Protein 4J2G (pdb70)

Sequence (385 aa):
SLDKQLWELIDNFFLKAALLICHSKKLERELKPWTTFDGSESLPPLVIETYLDLARLSPSQQVTLKDQDGNPWNVCKGTKKSEILERWLIQDVSELYRQLVLLFRYLETLVGLLPASELQARLIRPPVKLGTRILDGSKPIVSKGRIGLSKSLIATYSNVINETNLPAHLEQRKITPIRTKFGSLRISVSYRKDCDFHVNTTSLDKQLWELIDNFFLKAALLICHSKKLERELKPWTTFPLVIETYLDLARLSPSQQVTLKDQDGNPWNVCKGTKKSEILERWLIQDDNVSELYRQLVLLFRYLETLVGLLPASELQARLIRPPVKLGTRILDGSGRIGLSKSLIATYSNVPAHLEQRKITPIRTKFGSLRISVSYRKDCDFHVN

B-factor: mean 67.41, std 20.98, range [31.36, 169.92]

Solvent-accessible surface area: 21403 Å² total

Foldseek 3Di:
DVVVVVLVLVLVLLVVLVVLLQVLQVVCVLSCLSVVDDPPDFSFKKKKDKKKAQQQFAQAKWKWFADPVRDIFTDDGRPQAGIAKKMKIKHFPVVVNVVSVVVRVVSNVVSCPAQVVVVSCVVPVVNIGMGMGMDRPVDDDDDPGHHYPQDQRDVPFDADDDDVPDGRQKDKDKDDWCDDPVGTTIMMMIIGRTDRMDMD/DDVQVVLVLVLLLVLVLLLVCLLQVLFVSVVLSVVSVPRFKKKDKKKFQPQAAQAKWKWFADPVRDTFTDDGHVQAGIAKKIKTKDPPGPVVVNVVSVVVSVVSNVVSCPAPVVVVSCVPVPVNIGMGMDMDHPPRHHYPCDQRPCCVVVPVVQKDKDKDDWDQDPVGTTIMMMITGRTDRMDID

InterPro domains:
  IPR018731 Autophagy-related protein 13, N-terminal [PF10033] (13-256)
  IPR036570 HORMA domain superfamily [G3DSA:3.30.900.10] (4-260)
  IPR040182 Autophagy-related protein 13 [PTHR13430] (11-679)

Secondary structure (DSSP, 8-state):
-HHHHHHHHHHHHHHHHHHHHHHT--HHHHHHHHHS--TTS----EEEEEEEE-TT--TTPEEEEE-TTS-EEEEEETTS-SB--EEEEE---HHHHHHHHHHHHHHHHHHHHSHHHHHHHHHT----EEEEEEEETTS----TTS--TT----TT------TT---TTEEEEEPPPEEETTEEE-EEEEEES--EEEE-/--HHHHHHHHHHHHHHHHHHHHHHHT--HHHHHTTTTT--EEEEEEEE-TT--TT-EEEEE-TTS-EEEEEEGGG-SB--EEEEE----HHHHHHHHHHHHHHHHHHHHHSHHHHHHHHHH----EEEEEEEE------TT---SGGGGT--TTEEEEE---EEETTEEE-EEEEEES---EEE-

CATH classification: 3.30.900.10

Structure (mmCIF, N/CA/C/O backbone):
data_4J2G
#
_entry.id   4J2G
#
_cell.length_a   118.650
_cell.length_b   65.670
_cell.length_c   85.760
_cell.angle_alpha   90.00
_cell.angle_beta   101.46
_cell.angle_gamma   90.00
#
_symmetry.space_group_name_H-M   'C 1 2 1'
#
loop_
_entity.id
_entity.type
_entity.pdbx_description
1 polymer KLTH0A00704p
2 non-polymer 'SULFATE ION'
3 water water
#
loop_
_atom_site.group_PDB
_atom_site.id
_atom_site.type_symbol
_atom_site.label_atom_id
_atom_site.label_alt_id
_atom_site.label_comp_id
_atom_site.label_asym_id
_atom_site.label_entity_id
_atom_site.label_seq_id
_atom_site.pdbx_PDB_ins_code
_atom_site.Cartn_x
_atom_site.Cartn_y
_atom_site.Cartn_z
_atom_site.occupancy
_atom_site.B_iso_or_equiv
_atom_site.auth_seq_id
_atom_site.auth_comp_id
_atom_site.auth_asym_id
_atom_site.auth_atom_id
_atom_site.pdbx_PDB_model_num
ATOM 1 N N . SER A 1 17 ? 70.851 49.273 63.850 1.00 79.45 4 SER A N 1
ATOM 2 C CA . SER A 1 17 ? 69.940 49.989 64.803 1.00 87.70 4 SER A CA 1
ATOM 3 C C . SER A 1 17 ? 68.455 49.836 64.405 1.00 95.78 4 SER A C 1
ATOM 4 O O . SER A 1 17 ? 67.736 48.973 64.951 1.00 89.86 4 SER A O 1
ATOM 7 N N . LEU A 1 18 ? 68.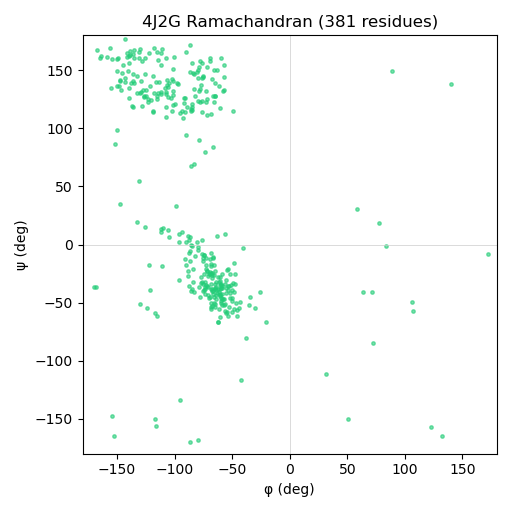014 50.708 63.481 1.00 69.72 5 LEU A N 1
ATOM 8 C CA . LEU A 1 18 ? 66.755 50.601 62.772 1.00 75.07 5 LEU A CA 1
ATOM 9 C C . LEU A 1 18 ? 66.557 49.135 62.349 1.00 83.18 5 LEU A C 1
ATOM 10 O O . LEU A 1 18 ? 65.528 48.528 62.632 1.00 91.54 5 LEU A O 1
ATOM 15 N N . ASP A 1 19 ? 67.585 48.571 61.732 1.00 76.46 6 ASP A N 1
ATOM 16 C CA . ASP A 1 19 ? 67.545 47.209 61.205 1.00 94.37 6 ASP A CA 1
ATOM 17 C C . ASP A 1 19 ? 67.148 46.169 62.241 1.00 92.85 6 ASP A C 1
ATOM 18 O O . ASP A 1 19 ? 66.661 45.088 61.891 1.00 97.77 6 ASP A O 1
ATOM 23 N N . LYS A 1 20 ? 67.333 46.505 63.512 1.00 88.59 7 LYS A N 1
ATOM 24 C CA . LYS A 1 20 ? 66.916 45.616 64.576 1.00 81.06 7 LYS A CA 1
ATOM 25 C C . LYS A 1 20 ? 65.460 45.862 64.987 1.00 81.13 7 LYS A C 1
ATOM 26 O O . LYS A 1 20 ? 64.786 44.950 65.470 1.00 71.57 7 LYS A O 1
ATOM 32 N N . GLN A 1 21 ? 64.963 47.083 64.807 1.00 76.22 8 GLN A N 1
ATOM 33 C CA . GLN A 1 21 ? 63.563 47.308 65.151 1.00 88.63 8 GLN A CA 1
ATOM 34 C C . GLN A 1 21 ? 62.692 46.568 64.125 1.00 84.79 8 GLN A C 1
ATOM 35 O O . GLN A 1 21 ? 61.773 45.848 64.485 1.00 76.86 8 GLN A O 1
ATOM 41 N N . LEU A 1 22 ? 63.056 46.748 62.857 1.00 78.06 9 LEU A N 1
ATOM 42 C CA . LEU A 1 22 ? 62.423 46.161 61.703 1.00 73.69 9 LEU A CA 1
ATOM 43 C C . LEU A 1 22 ? 62.333 44.642 61.803 1.00 76.53 9 LEU A C 1
ATOM 44 O O . LEU A 1 22 ? 61.227 44.077 61.776 1.00 66.81 9 LEU A O 1
ATOM 49 N N . TRP A 1 23 ? 63.474 43.977 61.959 1.00 64.61 10 TRP A N 1
ATOM 50 C CA . TRP A 1 23 ? 63.429 42.556 62.264 1.00 72.48 10 TRP A CA 1
ATOM 51 C C . TRP A 1 23 ? 62.567 42.163 63.447 1.00 69.81 10 TRP A C 1
ATOM 52 O O . TRP A 1 23 ? 61.911 41.144 63.367 1.00 62.70 10 TRP A O 1
ATOM 63 N N . GLU A 1 24 ? 62.504 42.975 64.499 1.00 67.26 11 GLU A N 1
ATOM 64 C CA . GLU A 1 24 ? 61.655 42.592 65.630 1.00 71.14 11 GLU A CA 1
ATOM 65 C C . GLU A 1 24 ? 60.154 42.756 65.356 1.00 67.29 11 GLU A C 1
ATOM 66 O O . GLU A 1 24 ? 59.321 42.023 65.909 1.00 60.59 11 GLU A O 1
ATOM 72 N N . LEU A 1 25 ? 59.815 43.748 64.543 1.00 54.05 12 LEU A N 1
ATOM 73 C CA . LEU A 1 25 ? 58.463 43.917 64.081 1.00 62.89 12 LEU A CA 1
ATOM 74 C C . LEU A 1 25 ? 58.111 42.631 63.268 1.00 62.61 12 LEU A C 1
ATOM 75 O O . LEU A 1 25 ? 57.177 41.918 63.599 1.00 65.71 12 LEU A O 1
ATOM 80 N N . ILE A 1 26 ? 58.926 42.317 62.267 1.00 62.22 13 ILE A N 1
ATOM 81 C CA . ILE A 1 26 ? 58.726 41.161 61.439 1.00 59.38 13 ILE A CA 1
ATOM 82 C C . ILE A 1 26 ? 58.507 39.861 62.213 1.00 63.35 13 ILE A C 1
ATOM 83 O O . ILE A 1 26 ? 57.452 39.216 62.069 1.00 63.81 13 ILE A O 1
ATOM 88 N N . ASP A 1 27 ? 59.467 39.503 63.048 1.00 57.35 14 ASP A N 1
ATOM 89 C CA . ASP A 1 27 ? 59.416 38.261 63.826 1.00 55.95 14 ASP A CA 1
ATOM 90 C C . ASP A 1 27 ? 58.177 38.209 64.759 1.00 59.23 14 ASP A C 1
ATOM 91 O O . ASP A 1 27 ? 57.582 37.132 64.976 1.00 51.61 14 ASP A O 1
ATOM 96 N N . ASN A 1 28 ? 57.775 39.369 65.267 1.00 47.84 15 ASN A N 1
ATOM 97 C CA . ASN A 1 28 ? 56.663 39.465 66.191 1.00 57.25 15 ASN A CA 1
ATOM 98 C C . ASN A 1 28 ? 55.351 39.247 65.433 1.00 61.43 15 ASN A C 1
ATOM 99 O O . ASN A 1 28 ? 54.396 38.658 65.954 1.00 61.90 15 ASN A O 1
ATOM 104 N N . PHE A 1 29 ? 55.320 39.716 64.197 1.00 50.16 16 PHE A N 1
ATOM 105 C CA . PHE A 1 29 ? 54.170 39.517 63.389 1.00 52.53 16 PHE A CA 1
ATOM 106 C C . PHE A 1 29 ? 53.973 37.999 63.105 1.00 64.68 16 PHE A C 1
ATOM 107 O O . PHE A 1 29 ? 52.870 37.441 63.295 1.00 56.70 16 PHE A O 1
ATOM 115 N N . PHE A 1 30 ? 55.038 37.350 62.639 1.00 59.02 17 PHE A N 1
ATOM 116 C CA . PHE A 1 30 ? 55.016 35.904 62.394 1.00 61.07 17 PHE A CA 1
ATOM 117 C C . PHE A 1 30 ? 54.395 35.196 63.580 1.00 57.50 17 PHE A C 1
ATOM 118 O O . PHE A 1 30 ? 53.485 34.398 63.401 1.00 49.77 17 PHE A O 1
ATOM 126 N N . LEU A 1 31 ? 54.889 35.521 64.773 1.00 51.74 18 LEU A N 1
ATOM 127 C CA . LEU A 1 31 ? 54.348 34.995 66.031 1.00 53.51 18 LEU A CA 1
ATOM 128 C C . LEU A 1 31 ? 52.876 35.321 66.241 1.00 54.19 18 LEU A C 1
ATOM 129 O O . LEU A 1 31 ? 52.109 34.397 66.468 1.00 50.65 18 LEU A O 1
ATOM 134 N N . LYS A 1 32 ? 52.474 36.608 66.129 1.00 51.22 19 LYS A N 1
ATOM 135 C CA . LYS A 1 32 ? 51.062 36.984 66.255 1.00 53.56 19 LYS A CA 1
ATOM 136 C C . LYS A 1 32 ? 50.183 36.262 65.199 1.00 52.70 19 LYS A C 1
ATOM 137 O O . LYS A 1 32 ? 49.112 35.735 65.534 1.00 49.02 19 LYS A O 1
ATOM 143 N N . ALA A 1 33 ? 50.644 36.281 63.934 1.00 50.83 20 ALA A N 1
ATOM 144 C CA . ALA A 1 33 ? 49.942 35.672 62.822 1.00 47.75 20 ALA A CA 1
ATOM 145 C C . ALA A 1 33 ? 49.665 34.176 63.052 1.00 51.62 20 ALA A C 1
ATOM 146 O O . ALA A 1 33 ? 48.487 33.706 62.993 1.00 52.43 20 ALA A O 1
ATOM 148 N N . ALA A 1 34 ? 50.717 33.460 63.408 1.00 44.53 21 ALA A N 1
ATOM 149 C CA . ALA A 1 34 ? 50.567 32.074 63.792 1.00 46.81 21 ALA A CA 1
ATOM 150 C C . ALA A 1 34 ? 49.617 31.904 64.992 1.00 48.11 21 ALA A C 1
ATOM 151 O O . ALA A 1 34 ? 48.820 30.940 65.045 1.00 51.44 21 ALA A O 1
ATOM 153 N N . LEU A 1 35 ? 49.652 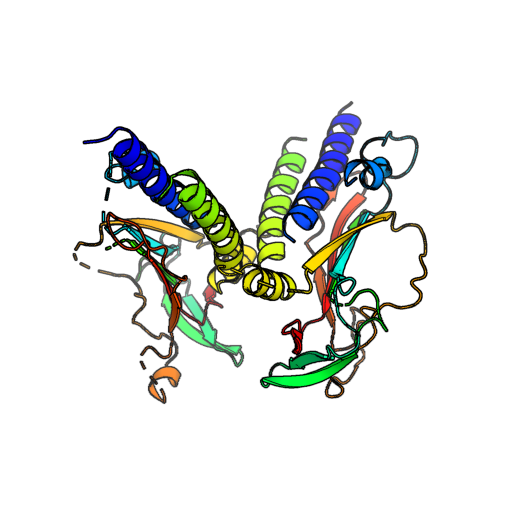32.827 65.954 1.00 44.88 22 LEU A N 1
ATOM 154 C CA . LEU A 1 35 ? 48.810 32.634 67.122 1.00 46.64 22 LEU A CA 1
ATOM 155 C C . LEU A 1 35 ? 47.346 32.776 66.728 1.00 50.98 22 LEU A C 1
ATOM 156 O O . LEU A 1 35 ? 46.551 31.880 66.999 1.00 47.57 22 LEU A O 1
ATOM 161 N N . LEU A 1 36 ? 47.009 33.864 66.023 1.00 42.26 23 LEU A N 1
ATOM 162 C CA . LEU A 1 36 ? 45.685 34.068 65.478 1.00 42.02 23 LEU A CA 1
ATOM 163 C C . LEU A 1 36 ? 45.121 32.807 64.764 1.00 54.03 23 LEU A C 1
ATOM 164 O O . LEU A 1 36 ? 44.037 32.296 65.093 1.00 58.87 23 LEU A O 1
ATOM 169 N N . ILE A 1 37 ? 45.870 32.314 63.779 1.00 47.35 24 ILE A N 1
ATOM 170 C CA . ILE A 1 37 ? 45.449 31.217 62.949 1.00 43.91 24 ILE A CA 1
ATOM 171 C C . ILE A 1 37 ? 45.183 29.962 63.801 1.00 47.57 24 ILE A C 1
ATOM 172 O O . ILE A 1 37 ? 44.103 29.402 63.718 1.00 44.55 24 ILE A O 1
ATOM 177 N N . CYS A 1 38 ? 46.122 29.571 64.661 1.00 43.80 25 CYS A N 1
ATOM 178 C CA . CYS A 1 38 ? 45.908 28.453 65.612 1.00 56.86 25 CYS A CA 1
ATOM 179 C C . CYS A 1 38 ? 44.770 28.627 66.652 1.00 57.29 25 CYS A C 1
ATOM 180 O O . CYS A 1 38 ? 44.028 27.690 66.912 1.00 53.49 25 CYS A O 1
ATOM 183 N N . HIS A 1 39 ? 44.607 29.816 67.231 1.00 53.53 26 HIS A N 1
ATOM 184 C CA . HIS A 1 39 ? 43.592 29.983 68.274 1.00 60.29 26 HIS A CA 1
ATOM 185 C C . HIS A 1 39 ? 42.158 29.988 67.692 1.00 64.76 26 HIS A C 1
ATOM 186 O O . HIS A 1 39 ? 41.185 29.794 68.406 1.00 62.12 26 HIS A O 1
ATOM 193 N N . SER A 1 40 ? 42.038 30.208 66.390 1.00 57.00 27 SER A N 1
ATOM 194 C CA . SER A 1 40 ? 40.749 30.213 65.733 1.00 58.06 27 SER A CA 1
ATOM 195 C C . SER A 1 40 ? 40.122 28.827 65.541 1.00 57.94 27 SER A C 1
ATOM 196 O O . SER A 1 40 ? 38.990 28.746 65.117 1.00 68.45 27 SER A O 1
ATOM 199 N N . LYS A 1 41 ? 40.832 27.750 65.803 1.00 56.83 28 LYS A N 1
ATOM 200 C CA . LYS A 1 41 ? 40.261 26.393 65.492 1.00 63.50 28 LYS A CA 1
ATOM 201 C C . LYS A 1 41 ? 40.231 25.494 66.685 1.00 54.74 28 LYS A C 1
ATOM 202 O O . LYS A 1 41 ? 40.856 25.797 67.676 1.00 74.20 28 LYS A O 1
ATOM 208 N N . LYS A 1 69 ? 53.925 23.425 74.209 1.00 87.10 56 LYS A N 1
ATOM 209 C CA . LYS A 1 69 ? 53.001 22.875 73.204 1.00 87.66 56 LYS A CA 1
ATOM 210 C C . LYS A 1 69 ? 53.043 23.728 71.911 1.00 86.32 56 LYS A C 1
ATOM 211 O O . LYS A 1 69 ? 53.806 23.422 70.979 1.00 72.16 56 LYS A O 1
ATOM 217 N N . LEU A 1 70 ? 52.275 24.821 71.856 1.00 77.09 57 LEU A N 1
ATOM 218 C CA . LEU A 1 70 ? 52.485 25.778 70.781 1.00 75.50 57 LEU A CA 1
ATOM 219 C C . LEU A 1 70 ? 53.871 26.408 70.930 1.00 75.91 57 LEU A C 1
ATOM 220 O O . LEU A 1 70 ? 54.461 26.903 69.934 1.00 68.70 57 LEU A O 1
ATOM 225 N N . GLU A 1 71 ? 54.397 26.371 72.158 1.00 71.73 58 GLU A N 1
ATOM 226 C CA . GLU A 1 71 ? 55.679 27.034 72.455 1.00 69.69 58 GLU A CA 1
ATOM 227 C C . GLU A 1 71 ? 56.827 26.205 71.895 1.00 68.28 58 GLU A C 1
ATOM 228 O O . GLU A 1 71 ? 57.829 26.758 71.426 1.00 61.51 58 GLU A O 1
ATOM 234 N N . ARG A 1 72 ? 56.666 24.880 71.906 1.00 67.68 59 ARG A N 1
ATOM 235 C CA . ARG A 1 72 ? 57.689 23.999 71.378 1.00 63.01 59 ARG A CA 1
ATOM 236 C C . ARG A 1 72 ? 57.788 24.268 69.884 1.00 57.99 59 ARG A C 1
ATOM 237 O O . ARG A 1 72 ? 58.836 24.634 69.388 1.00 65.83 59 ARG A O 1
ATOM 245 N N . GLU A 1 73 ? 56.654 24.191 69.203 1.00 59.35 60 GLU A N 1
ATOM 246 C CA . GLU A 1 73 ? 56.527 24.441 67.770 1.00 56.89 60 GLU A CA 1
ATOM 247 C C . GLU A 1 73 ? 56.894 25.893 67.338 1.00 49.24 60 GLU A C 1
ATOM 248 O O . GLU A 1 73 ? 57.334 26.096 66.203 1.00 47.99 60 GLU A O 1
ATOM 254 N N . LEU A 1 74 ? 56.734 26.885 68.206 1.00 45.91 61 LEU A N 1
ATOM 255 C CA . LEU A 1 74 ? 57.125 28.257 67.799 1.00 46.97 61 LEU A CA 1
ATOM 256 C C . LEU A 1 74 ? 58.614 28.546 68.016 1.00 48.90 61 LEU A C 1
ATOM 257 O O . LEU A 1 74 ? 59.108 29.596 67.625 1.00 50.70 61 LEU A O 1
ATOM 262 N N . LYS A 1 75 ? 59.357 27.575 68.554 1.00 49.96 62 LYS A N 1
ATOM 263 C CA . LYS A 1 75 ? 60.804 27.798 68.843 1.00 57.72 62 LYS A CA 1
ATOM 264 C C . LYS A 1 75 ? 61.636 28.392 67.651 1.00 62.17 62 LYS A C 1
ATOM 265 O O . LYS A 1 75 ? 62.391 29.378 67.835 1.00 58.62 62 LYS A O 1
ATOM 271 N N . PRO A 1 76 ? 61.464 27.850 66.421 1.00 52.44 63 PRO A N 1
ATOM 272 C CA . PRO A 1 76 ? 62.206 28.473 65.366 1.00 54.53 63 PRO A CA 1
ATOM 273 C C . PRO A 1 76 ? 62.010 29.981 65.228 1.00 59.26 63 PRO A C 1
ATOM 274 O O . PRO A 1 76 ? 62.890 30.604 64.647 1.00 62.80 63 PRO A O 1
ATOM 278 N N . TRP A 1 77 ? 60.922 30.571 65.746 1.00 48.24 64 TRP A N 1
ATOM 279 C CA . TRP A 1 77 ? 60.673 32.042 65.541 1.00 45.88 64 TRP A CA 1
ATOM 280 C C . TRP A 1 77 ? 60.824 32.822 66.819 1.00 43.14 64 TRP A C 1
ATOM 281 O O . TRP A 1 77 ? 60.945 34.063 66.801 1.00 48.31 64 TRP A O 1
ATOM 292 N N . THR A 1 78 ? 60.763 32.120 67.944 1.00 45.83 65 THR A N 1
ATOM 293 C CA . THR A 1 78 ? 60.951 32.714 69.268 1.00 50.21 65 THR A CA 1
ATOM 294 C C . THR A 1 78 ? 62.440 32.815 69.630 1.00 60.11 65 THR A C 1
ATOM 295 O O . THR A 1 78 ? 62.864 33.769 70.331 1.00 61.37 65 THR A O 1
ATOM 299 N N . THR A 1 79 ? 63.213 31.860 69.130 1.00 59.09 66 THR A N 1
ATOM 300 C CA . THR A 1 79 ? 64.679 31.875 69.287 1.00 60.29 66 THR A CA 1
ATOM 301 C C . THR A 1 79 ? 65.442 32.412 68.058 1.00 70.59 66 THR A C 1
ATOM 302 O O . THR A 1 79 ? 66.548 31.998 67.789 1.00 88.95 66 THR A O 1
ATOM 306 N N . PHE A 1 80 ? 64.864 33.357 67.333 1.00 78.57 67 PHE A N 1
ATOM 307 C CA . PHE A 1 80 ? 65.479 33.911 66.133 1.00 67.46 67 PHE A CA 1
ATOM 308 C C . PHE A 1 80 ? 66.351 35.128 66.406 1.00 71.55 67 PHE A C 1
ATOM 309 O O . PHE A 1 80 ? 65.846 36.098 67.007 1.00 66.30 67 PHE A O 1
ATOM 317 N N . ASP A 1 81 ? 67.616 35.053 65.941 1.00 74.25 68 ASP A N 1
ATOM 318 C CA . ASP A 1 81 ? 68.598 36.164 65.716 1.00 87.22 68 ASP A CA 1
ATOM 319 C C . ASP A 1 81 ? 68.874 36.252 64.241 1.00 93.82 68 ASP A C 1
ATOM 320 O O . ASP A 1 81 ? 68.644 35.278 63.506 1.00 96.94 68 ASP A O 1
ATOM 325 N N . GLY A 1 82 ? 69.491 37.364 63.841 1.00 82.59 69 GLY A N 1
ATOM 326 C CA . GLY A 1 82 ? 70.025 37.525 62.481 1.00 69.03 69 GLY A CA 1
ATOM 327 C C . GLY A 1 82 ? 70.869 36.404 61.919 1.00 74.65 69 GLY A C 1
ATOM 328 O O . GLY A 1 82 ? 71.053 36.339 60.697 1.00 86.97 69 GLY A O 1
ATOM 329 N N . SER A 1 83 ? 71.360 35.498 62.773 1.00 74.94 70 SER A N 1
ATOM 330 C CA . SER A 1 83 ? 72.459 34.598 62.346 1.00 86.71 70 SER A CA 1
ATOM 331 C C . SER A 1 83 ? 72.026 33.494 61.396 1.00 89.68 70 SER A C 1
ATOM 332 O O . SER A 1 83 ? 72.858 32.739 60.859 1.00 90.60 70 SER A O 1
ATOM 335 N N . GLU A 1 84 ? 70.712 33.381 61.226 1.00 88.89 71 GLU A N 1
ATOM 336 C CA . GLU A 1 84 ? 70.110 32.469 60.266 1.00 80.64 71 GLU A CA 1
ATOM 337 C C . GLU A 1 84 ? 68.884 33.174 59.731 1.00 81.72 71 GLU A C 1
ATOM 338 O O . GLU A 1 84 ? 68.343 34.067 60.391 1.00 88.45 71 GLU A O 1
ATOM 344 N N . SER A 1 85 ? 68.483 32.800 58.515 1.00 75.85 72 SER A N 1
ATOM 345 C CA . SER A 1 85 ? 67.219 33.199 57.921 1.00 71.63 72 SER A CA 1
ATOM 346 C C . SER A 1 85 ? 66.030 32.790 58.792 1.00 55.20 72 SER A C 1
ATOM 347 O O . SER A 1 85 ? 66.056 31.718 59.426 1.00 54.71 72 SER A O 1
ATOM 350 N N . LEU A 1 86 ? 65.018 33.656 58.788 1.00 55.00 73 LEU A N 1
ATOM 351 C CA . LEU A 1 86 ? 63.741 33.480 59.496 1.00 61.44 73 LEU A CA 1
ATOM 352 C C . LEU A 1 86 ? 63.027 32.396 58.692 1.00 50.89 73 LEU A C 1
ATOM 353 O O . LEU A 1 86 ? 62.730 32.624 57.553 1.00 50.86 73 LEU A O 1
ATOM 358 N N . PRO A 1 87 ? 62.844 31.185 59.241 1.00 52.05 74 PRO A N 1
ATOM 359 C CA . PRO A 1 87 ? 62.371 30.077 58.380 1.00 55.10 74 PRO A CA 1
ATOM 360 C C . PRO A 1 87 ? 60.934 30.347 57.885 1.00 57.76 74 PRO A C 1
ATOM 361 O O . PRO A 1 87 ? 60.188 31.004 58.585 1.00 55.47 74 PRO A O 1
ATOM 365 N N . PRO A 1 88 ? 60.554 29.857 56.687 1.00 63.17 75 PRO A N 1
ATOM 366 C CA . PRO A 1 88 ? 59.130 29.933 56.302 1.00 54.76 75 PRO A CA 1
ATOM 367 C C . PRO A 1 88 ? 58.240 29.126 57.286 1.00 47.23 75 PRO A C 1
ATOM 368 O O . PRO A 1 88 ? 58.601 27.989 57.705 1.00 49.42 75 PRO A O 1
ATOM 372 N N . LEU A 1 89 ? 57.121 29.746 57.649 1.00 43.53 76 LEU A N 1
ATOM 373 C CA . LEU A 1 89 ? 56.162 29.268 58.650 1.00 45.05 76 LEU A CA 1
ATOM 374 C C . LEU A 1 89 ? 54.940 28.658 57.973 1.00 41.23 76 LEU A C 1
ATOM 375 O O . LEU A 1 89 ? 54.201 29.337 57.274 1.00 41.30 76 LEU A O 1
ATOM 380 N N . VAL A 1 90 ? 54.785 27.343 58.180 1.00 46.34 77 VAL A N 1
ATOM 381 C CA . VAL A 1 90 ? 53.729 26.538 57.628 1.00 39.44 77 VAL A CA 1
ATOM 382 C C . VAL A 1 90 ? 52.726 26.141 58.690 1.00 42.64 77 VAL A C 1
ATOM 383 O O . VAL A 1 90 ? 53.093 25.750 59.783 1.00 38.97 77 VAL A O 1
ATOM 387 N N . ILE A 1 91 ? 51.437 26.338 58.390 1.00 41.11 78 ILE A N 1
ATOM 388 C CA . ILE A 1 91 ? 50.365 25.922 59.311 1.00 40.14 78 ILE A CA 1
ATOM 389 C C . ILE A 1 91 ? 49.388 24.967 58.613 1.00 43.93 78 ILE A C 1
ATOM 390 O O . ILE A 1 91 ? 48.878 25.292 57.573 1.00 45.25 78 ILE A O 1
ATOM 395 N N . GLU A 1 92 ? 49.164 23.795 59.187 1.00 34.45 79 GLU A N 1
ATOM 396 C CA . GLU A 1 92 ? 48.183 22.862 58.611 1.00 46.18 79 GLU A CA 1
ATOM 397 C C . GLU A 1 92 ? 46.938 22.852 59.511 1.00 45.06 79 GLU A C 1
ATOM 398 O O . GLU A 1 92 ? 47.062 22.877 60.698 1.00 50.23 79 GLU A O 1
ATOM 404 N N . THR A 1 93 ? 45.742 22.876 58.926 1.00 47.52 80 THR A N 1
ATOM 405 C CA . THR A 1 93 ? 44.493 22.849 59.667 1.00 36.94 80 THR A CA 1
ATOM 406 C C . THR A 1 93 ? 43.866 21.568 59.186 1.00 36.35 80 THR A C 1
ATOM 407 O O . THR A 1 93 ? 43.801 21.317 57.985 1.00 41.60 80 THR A O 1
ATOM 411 N N . TYR A 1 94 ? 43.419 20.739 60.121 1.00 39.02 81 TYR A N 1
ATOM 412 C CA . TYR A 1 94 ? 42.853 19.440 59.702 1.00 44.44 81 TYR A CA 1
ATOM 413 C C . TYR A 1 94 ? 41.648 19.053 60.527 1.00 45.03 81 TYR A C 1
ATOM 414 O O . TYR A 1 94 ? 41.453 19.577 61.603 1.00 44.36 81 TYR A O 1
ATOM 423 N N . LEU A 1 95 ? 40.892 18.072 60.032 1.00 48.17 82 LEU A N 1
ATOM 424 C CA . LEU A 1 95 ? 39.841 17.474 60.794 1.00 44.26 82 LEU A CA 1
ATOM 425 C C . LEU A 1 95 ? 40.416 16.240 61.437 1.00 52.85 82 LEU A C 1
ATOM 426 O O . LEU A 1 95 ? 40.795 15.290 60.739 1.00 59.86 82 LEU A O 1
ATOM 431 N N . ASP A 1 96 ? 40.518 16.288 62.767 1.00 47.96 83 ASP A N 1
ATOM 432 C CA . ASP A 1 96 ? 41.095 15.197 63.583 1.00 54.40 83 ASP A CA 1
ATOM 433 C C . ASP A 1 96 ? 40.146 13.989 63.766 1.00 47.75 83 ASP A C 1
ATOM 434 O O . ASP A 1 96 ? 39.020 14.139 64.256 1.00 52.41 83 ASP A O 1
ATOM 439 N N . LEU A 1 97 ? 40.577 12.791 63.381 1.00 56.00 84 LEU A N 1
ATOM 440 C CA . LEU A 1 97 ? 39.653 11.641 63.357 1.00 60.14 84 LEU A CA 1
ATOM 441 C C . LEU A 1 97 ? 39.963 10.567 64.407 1.00 71.24 84 LEU A C 1
ATOM 442 O O . LEU A 1 97 ? 39.433 9.455 64.349 1.00 68.88 84 LEU A O 1
ATOM 447 N N . ALA A 1 98 ? 40.855 10.903 65.329 1.00 70.35 85 ALA A N 1
ATOM 448 C CA . ALA A 1 98 ? 41.333 10.009 66.383 1.00 69.76 85 ALA A CA 1
ATOM 449 C C . ALA A 1 98 ? 40.229 9.256 67.149 1.00 75.33 85 ALA A C 1
ATOM 450 O O . ALA A 1 98 ? 40.389 8.055 67.429 1.00 69.21 85 ALA A O 1
ATOM 452 N N . ARG A 1 99 ? 39.128 9.954 67.460 1.00 73.39 86 ARG A N 1
ATOM 453 C CA . ARG A 1 99 ? 38.084 9.489 68.396 1.00 65.25 86 ARG A CA 1
ATOM 454 C C . ARG A 1 99 ? 36.933 8.765 67.734 1.00 69.54 86 ARG A C 1
ATOM 455 O O . ARG A 1 99 ? 35.874 8.582 68.372 1.00 68.21 86 ARG A O 1
ATOM 463 N N . LEU A 1 100 ? 37.094 8.431 66.447 1.00 72.74 87 LEU A N 1
ATOM 464 C CA . LEU A 1 100 ? 36.073 7.680 65.700 1.00 78.19 87 LEU A CA 1
ATOM 465 C C . LEU A 1 100 ? 36.107 6.197 66.039 1.00 77.32 87 LEU A C 1
ATOM 466 O O . LEU A 1 100 ? 37.171 5.583 66.021 1.00 75.64 87 LEU A O 1
ATOM 471 N N . SER A 1 101 ? 34.938 5.619 66.283 1.00 78.12 88 SER A N 1
ATOM 472 C CA . SER A 1 101 ? 34.797 4.156 66.349 1.00 89.17 88 SER A CA 1
ATOM 473 C C . SER A 1 101 ? 34.801 3.534 64.939 1.00 95.38 88 SER A C 1
ATOM 474 O O . SER A 1 101 ? 34.482 4.226 63.962 1.00 92.11 88 SER A O 1
ATOM 477 N N . PRO A 1 102 ? 35.167 2.231 64.831 1.00 97.08 89 PRO A N 1
ATOM 478 C CA . PRO A 1 102 ? 35.251 1.439 63.590 1.00 86.37 89 PRO A CA 1
ATOM 479 C C . PRO A 1 102 ? 34.038 1.423 62.652 1.00 79.69 89 PRO A C 1
ATOM 480 O O . PRO A 1 102 ? 34.217 1.165 61.455 1.00 80.01 89 PRO A O 1
ATOM 484 N N . SER A 1 103 ? 32.831 1.652 63.175 1.00 73.09 90 SER A N 1
ATOM 485 C CA . SER A 1 103 ? 31.604 1.683 62.349 1.00 79.09 90 SER A CA 1
ATOM 486 C C . SER A 1 103 ? 31.208 3.088 61.799 1.00 81.80 90 SER A C 1
ATOM 487 O O . SER A 1 103 ? 30.319 3.223 60.930 1.00 66.73 90 SER A O 1
ATOM 490 N N . GLN A 1 104 ? 31.845 4.126 62.336 1.00 76.18 91 GLN A N 1
ATOM 491 C CA . GLN A 1 104 ? 31.574 5.517 61.919 1.00 73.87 91 GLN A CA 1
ATOM 492 C C . GLN A 1 104 ? 32.120 5.842 60.503 1.00 67.55 91 GLN A C 1
ATOM 493 O O . GLN A 1 104 ? 33.285 5.621 60.197 1.00 61.52 91 GLN A O 1
ATOM 499 N N . GLN A 1 105 ? 31.236 6.324 59.641 1.00 71.12 92 GLN A N 1
ATOM 500 C CA . GLN A 1 105 ? 31.561 6.713 58.282 1.00 63.78 92 GLN A CA 1
ATOM 501 C C . GLN A 1 105 ? 31.685 8.267 58.238 1.00 64.43 92 GLN A C 1
ATOM 502 O O . GLN A 1 105 ? 30.769 8.982 58.684 1.00 56.02 92 GLN A O 1
ATOM 508 N N . VAL A 1 106 ? 32.789 8.770 57.688 1.00 63.24 93 VAL A N 1
ATOM 509 C CA . VAL A 1 106 ? 32.863 10.187 57.288 1.00 59.15 93 VAL A CA 1
ATOM 510 C C . VAL A 1 106 ? 32.385 10.432 55.853 1.00 57.11 93 VAL A C 1
ATOM 511 O O . VAL A 1 106 ? 32.870 9.862 54.885 1.00 59.40 93 VAL A O 1
ATOM 515 N N . THR A 1 107 ? 31.355 11.221 55.736 1.00 43.24 94 THR A N 1
ATOM 516 C CA . THR A 1 107 ? 30.960 11.731 54.449 1.00 50.90 94 THR A CA 1
ATOM 517 C C . THR A 1 107 ? 31.206 13.307 54.341 1.00 42.38 94 THR A C 1
ATOM 518 O O . THR A 1 107 ? 31.445 13.980 55.360 1.00 48.63 94 THR A O 1
ATOM 522 N N . LEU A 1 108 ? 31.172 13.779 53.110 1.00 40.12 95 LEU A N 1
ATOM 523 C CA . LEU A 1 108 ? 31.333 15.160 52.705 1.00 42.65 95 LEU A CA 1
ATOM 524 C C . LEU A 1 108 ? 30.219 15.448 51.729 1.00 47.44 95 LEU A C 1
ATOM 525 O O . LEU A 1 108 ? 30.015 14.669 50.778 1.00 53.07 95 LEU A O 1
ATOM 530 N N . LYS A 1 109 ? 29.500 16.542 51.955 1.00 43.69 96 LYS A N 1
ATOM 531 C CA . LYS A 1 109 ? 28.508 16.991 51.020 1.00 47.74 96 LYS A CA 1
ATOM 532 C C . LYS A 1 109 ? 29.008 18.071 50.111 1.00 50.79 96 LYS A C 1
ATOM 533 O O . LYS A 1 109 ? 29.722 18.978 50.557 1.00 53.97 96 LYS A O 1
ATOM 539 N N . ASP A 1 110 ? 28.651 17.988 48.836 1.00 48.54 97 ASP A N 1
ATOM 540 C CA . ASP A 1 110 ? 29.162 18.906 47.883 1.00 44.91 97 ASP A CA 1
ATOM 541 C C . ASP A 1 110 ? 28.304 20.143 47.846 1.00 42.99 97 ASP A C 1
ATOM 542 O O . ASP A 1 110 ? 27.416 20.309 48.650 1.00 44.45 97 ASP A O 1
ATOM 547 N N . GLN A 1 111 ? 28.529 20.989 46.872 1.00 48.92 98 GLN A N 1
ATOM 548 C CA . GLN A 1 111 ? 27.819 22.295 46.878 1.00 58.22 98 GLN A CA 1
ATOM 549 C C . GLN A 1 111 ? 26.396 22.024 46.466 1.00 61.46 98 GLN A C 1
ATOM 550 O O . GLN A 1 111 ? 25.526 22.831 46.654 1.00 55.34 98 GLN A O 1
ATOM 556 N N . ASP A 1 112 ? 26.125 20.853 45.916 1.00 54.94 99 ASP A N 1
ATOM 557 C CA . ASP A 1 112 ? 24.726 20.588 45.575 1.00 58.48 99 ASP A CA 1
ATOM 558 C C . ASP A 1 112 ? 24.044 19.925 46.758 1.00 49.26 99 ASP A C 1
ATOM 559 O O . ASP A 1 112 ? 22.891 19.585 46.689 1.00 59.20 99 ASP A O 1
ATOM 564 N N . GLY A 1 113 ? 24.762 19.747 47.857 1.00 47.19 100 GLY A N 1
ATOM 565 C CA . GLY A 1 113 ? 24.163 19.040 49.000 1.00 48.96 100 GLY A CA 1
ATOM 566 C C . GLY A 1 113 ? 24.126 17.521 48.789 1.00 54.21 100 GLY A C 1
ATOM 567 O O . GLY A 1 113 ? 23.398 16.839 49.489 1.00 59.32 100 GLY A O 1
ATOM 568 N N . ASN A 1 114 ? 24.923 16.981 47.859 1.00 49.92 101 ASN A N 1
ATOM 569 C CA . ASN A 1 114 ? 25.038 15.497 47.726 1.00 52.19 101 ASN A CA 1
ATOM 570 C C . ASN A 1 114 ? 26.265 14.913 48.459 1.00 51.65 101 ASN A C 1
ATOM 571 O O . ASN A 1 114 ? 27.352 15.441 48.342 1.00 45.80 101 ASN A O 1
ATOM 576 N N . PRO A 1 115 ? 26.098 13.770 49.146 1.00 49.88 102 PRO A N 1
ATOM 577 C CA . PRO A 1 115 ? 27.092 13.049 49.942 1.00 48.67 102 PRO A CA 1
ATOM 578 C C . PRO A 1 115 ? 28.056 12.206 49.190 1.00 48.01 102 PRO A C 1
ATOM 579 O O . PRO A 1 115 ? 27.691 11.559 48.220 1.00 61.83 102 PRO A O 1
ATOM 583 N N . TRP A 1 116 ? 29.291 12.189 49.681 1.00 47.14 103 TRP A N 1
ATOM 584 C CA . TRP A 1 116 ? 30.389 11.449 49.105 1.00 45.70 103 TRP A CA 1
ATOM 585 C C . TRP A 1 116 ? 31.046 10.796 50.263 1.00 56.02 103 TRP A C 1
ATOM 586 O O . TRP A 1 116 ? 31.209 11.425 51.307 1.00 52.10 103 TRP A O 1
ATOM 597 N N . ASN A 1 117 ? 31.436 9.543 50.088 1.00 54.79 104 ASN A N 1
ATOM 598 C CA . ASN A 1 117 ? 32.148 8.860 51.141 1.00 57.12 104 ASN A CA 1
ATOM 599 C C . ASN A 1 117 ? 33.558 9.316 51.211 1.00 55.96 104 ASN A C 1
ATOM 600 O O . ASN A 1 117 ? 34.205 9.494 50.172 1.00 55.99 104 ASN A O 1
ATOM 605 N N . VAL A 1 118 ? 34.071 9.408 52.445 1.00 57.02 105 VAL A N 1
ATOM 606 C CA . VAL A 1 118 ? 35.465 9.774 52.691 1.00 54.76 105 VAL A CA 1
ATOM 607 C C . VAL A 1 118 ? 36.266 8.639 53.339 1.00 54.53 105 VAL A C 1
ATOM 608 O O . VAL A 1 118 ? 37.261 8.200 52.782 1.00 67.86 105 VAL A O 1
ATOM 612 N N . CYS A 1 119 ? 35.884 8.202 54.527 1.00 56.91 106 CYS A N 1
ATOM 613 C CA . CYS A 1 119 ? 36.616 7.110 55.185 1.00 61.73 106 CYS A CA 1
ATOM 614 C C . CYS A 1 119 ? 35.854 6.554 56.366 1.00 61.29 106 CYS A C 1
ATOM 615 O O . CYS A 1 119 ? 34.893 7.158 56.818 1.00 68.14 106 CYS A O 1
ATOM 618 N N . LYS A 1 120 ? 36.302 5.403 56.857 1.00 78.51 107 LYS A N 1
ATOM 619 C CA . LYS A 1 120 ? 35.592 4.643 57.883 1.00 86.37 107 LYS A CA 1
ATOM 620 C C . LYS A 1 120 ? 36.486 4.535 59.111 1.00 86.66 107 LYS A C 1
ATOM 621 O O . LYS A 1 120 ? 37.713 4.421 58.998 1.00 86.63 107 LYS A O 1
ATOM 627 N N . GLY A 1 121 ? 35.858 4.559 60.279 1.00 83.88 108 GLY A N 1
ATOM 628 C CA . GLY A 1 121 ? 36.556 4.457 61.555 1.00 81.88 108 GLY A CA 1
ATOM 629 C C . GLY A 1 121 ? 37.961 5.038 61.644 1.00 86.15 108 GLY A C 1
ATOM 630 O O . GLY A 1 121 ? 38.165 6.247 61.588 1.00 91.31 108 GLY A O 1
ATOM 631 N N . THR A 1 122 ? 38.943 4.168 61.783 1.00 88.19 109 THR A N 1
ATOM 632 C CA . THR A 1 122 ? 40.279 4.621 62.146 1.00 89.15 109 THR A CA 1
ATOM 633 C C . THR A 1 122 ? 41.298 4.448 61.010 1.00 75.30 109 THR A C 1
ATOM 634 O O . THR A 1 122 ? 42.504 4.566 61.197 1.00 81.28 109 THR A O 1
ATOM 638 N N . LYS A 1 123 ? 40.794 4.182 59.818 1.00 75.85 110 LYS A N 1
ATOM 639 C CA . LYS A 1 123 ? 41.647 4.028 58.652 1.00 84.88 110 LYS A CA 1
ATOM 640 C C . LYS A 1 123 ? 42.586 5.238 58.442 1.00 80.44 110 LYS A C 1
ATOM 641 O O . LYS A 1 123 ? 43.715 5.096 57.998 1.00 77.40 110 LYS A O 1
ATOM 647 N N . LYS A 1 124 ? 42.099 6.433 58.757 1.00 73.60 111 LYS A N 1
ATOM 648 C CA . LYS A 1 124 ? 42.845 7.645 58.496 1.00 67.72 111 LYS A CA 1
ATOM 649 C C . LYS A 1 124 ? 42.833 8.518 59.732 1.00 57.92 111 LYS A C 1
ATOM 650 O O . LYS A 1 124 ? 41.859 8.549 60.483 1.00 78.03 111 LYS A O 1
ATOM 656 N N . SER A 1 125 ? 43.918 9.211 59.966 1.00 53.69 112 SER A N 1
ATOM 657 C CA . SER A 1 125 ? 44.115 9.892 61.258 1.00 55.43 112 SER A CA 1
ATOM 658 C C . SER A 1 125 ? 43.475 11.317 61.229 1.00 60.17 112 SER A C 1
ATOM 659 O O . SER A 1 125 ? 42.924 11.778 62.245 1.00 58.01 112 SER A O 1
ATOM 662 N N . GLU A 1 126 ? 43.545 11.970 60.056 1.00 51.50 113 GLU A N 1
ATOM 663 C CA . GLU A 1 126 ? 43.043 13.377 59.836 1.00 56.92 113 GLU A CA 1
ATOM 664 C C . GLU A 1 126 ? 42.670 13.673 58.375 1.00 51.57 113 GLU A C 1
ATOM 665 O O . GLU A 1 126 ? 43.114 12.969 57.470 1.00 51.76 113 GLU A O 1
ATOM 671 N N . ILE A 1 127 ? 41.844 14.706 58.149 1.00 52.81 114 ILE A N 1
ATOM 672 C CA . ILE A 1 127 ? 41.616 15.225 56.800 1.00 46.45 114 ILE A CA 1
ATOM 673 C C . ILE A 1 127 ? 42.133 16.630 56.781 1.00 46.40 114 ILE A C 1
ATOM 674 O O . ILE A 1 127 ? 41.645 17.475 57.553 1.00 48.85 114 ILE A O 1
ATOM 687 N N . LEU A 1 129 ? 42.604 20.411 55.715 1.00 42.82 116 LEU A N 1
ATOM 688 C CA . LEU A 1 129 ? 41.630 21.339 55.244 1.00 38.23 116 LEU A CA 1
ATOM 689 C C . LEU A 1 129 ? 42.272 22.645 54.702 1.00 39.97 116 LEU A C 1
ATOM 690 O O . LEU A 1 129 ? 41.730 23.255 53.795 1.00 36.95 116 LEU A O 1
ATOM 695 N N . GLU A 1 130 ? 43.349 23.100 55.325 1.00 36.29 117 GLU A N 1
ATOM 696 C CA . GLU A 1 130 ? 43.975 24.351 54.933 1.00 44.19 117 GLU A CA 1
ATOM 697 C C . GLU A 1 130 ? 45.454 24.209 55.124 1.00 45.19 117 GLU A C 1
ATOM 698 O O . GLU A 1 130 ? 45.904 23.543 56.077 1.00 39.75 117 GLU A O 1
ATOM 704 N N . ARG A 1 131 ? 46.215 24.885 54.277 1.00 37.50 118 ARG A N 1
ATOM 705 C CA . ARG A 1 131 ? 47.655 24.980 54.576 1.00 42.62 118 ARG A CA 1
ATOM 706 C C . ARG A 1 131 ? 48.132 26.389 54.319 1.00 35.79 118 ARG A C 1
ATOM 707 O O . ARG A 1 131 ? 48.053 26.853 53.199 1.00 41.64 118 ARG A O 1
ATOM 715 N N . TRP A 1 132 ? 48.634 27.028 55.368 1.00 41.94 119 TRP A N 1
ATOM 716 C CA . TRP A 1 132 ? 49.056 28.456 55.324 1.00 43.12 119 TRP A CA 1
ATOM 717 C C . TRP A 1 132 ? 50.556 28.460 55.212 1.00 44.00 119 TRP A C 1
ATOM 718 O O . TRP A 1 132 ? 51.240 27.557 55.710 1.00 40.75 119 TRP A O 1
ATOM 729 N N . LEU A 1 133 ? 51.077 29.486 54.586 1.00 44.21 120 LEU A N 1
ATOM 730 C CA . LEU A 1 133 ? 52.516 29.659 54.454 1.00 41.96 120 LEU A CA 1
ATOM 731 C C . LEU A 1 133 ? 52.746 31.166 54.680 1.00 43.57 120 LEU A C 1
ATOM 732 O O . LEU A 1 133 ? 52.130 31.971 54.006 1.00 39.42 120 LEU A O 1
ATOM 737 N N . ILE A 1 134 ? 53.618 31.503 55.613 1.00 41.81 121 ILE A N 1
ATOM 738 C CA . ILE A 1 134 ? 54.019 32.896 55.928 1.00 49.19 121 ILE A CA 1
ATOM 739 C C . ILE A 1 134 ? 55.533 32.843 55.797 1.00 50.13 121 ILE A C 1
ATOM 740 O O . ILE A 1 134 ? 56.200 31.850 56.244 1.00 46.69 121 ILE A O 1
ATOM 745 N N . GLN A 1 135 ? 56.053 33.828 55.092 1.00 42.45 122 GLN A N 1
ATOM 746 C CA . GLN A 1 135 ? 57.410 33.826 54.552 1.00 44.34 122 GLN A CA 1
ATOM 747 C C . GLN A 1 135 ? 57.918 35.254 54.366 1.00 48.97 122 GLN A C 1
ATOM 748 O O . GLN A 1 135 ? 57.112 36.169 54.087 1.00 43.33 122 GLN A O 1
ATOM 762 N N . ASP A 1 137 ? 60.433 37.077 51.671 1.00 85.30 124 ASP A N 1
ATOM 763 C CA . ASP A 1 137 ? 61.242 37.040 50.383 1.00 98.30 124 ASP A CA 1
ATOM 764 C C . ASP A 1 137 ? 62.365 36.010 50.317 1.00 96.69 124 ASP A C 1
ATOM 765 O O . ASP A 1 137 ? 63.550 3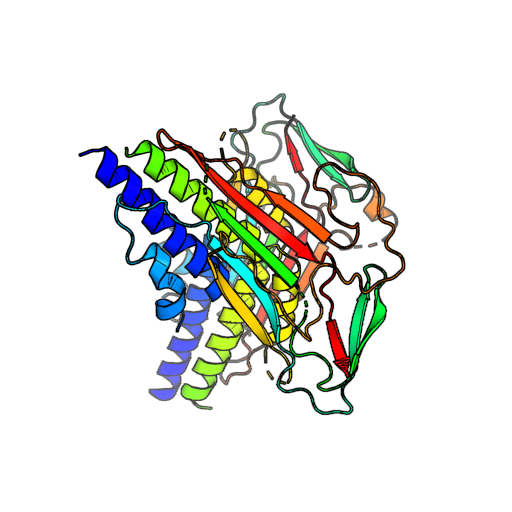6.361 50.353 1.00 80.73 124 ASP A O 1
ATOM 770 N N . VAL A 1 157 ? 60.771 51.463 61.356 1.00 79.50 144 VAL A N 1
ATOM 771 C CA . VAL A 1 157 ? 59.868 52.537 60.962 1.00 72.38 144 VAL A CA 1
ATOM 772 C C . VAL A 1 157 ? 58.449 52.342 61.493 1.00 92.32 144 VAL A C 1
ATOM 773 O O . VAL A 1 157 ? 57.950 51.215 61.671 1.00 84.38 144 VAL A O 1
ATOM 777 N N . SER A 1 158 ? 57.816 53.480 61.739 1.00 100.28 145 SER A N 1
ATOM 778 C CA . SER A 1 158 ? 56.455 53.537 62.196 1.00 105.10 145 SER A CA 1
ATOM 779 C C . SER A 1 158 ? 55.567 53.159 61.020 1.00 105.24 145 SER A C 1
ATOM 780 O O . SER A 1 158 ? 54.424 52.735 61.201 1.00 104.59 145 SER A O 1
ATOM 783 N N . GLU A 1 159 ? 56.108 53.303 59.815 1.00 96.6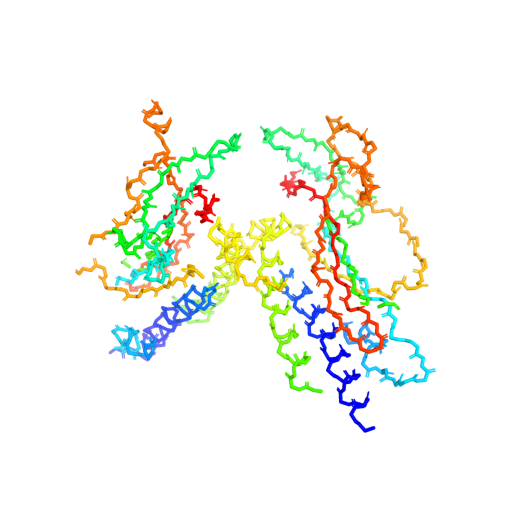7 146 GLU A N 1
ATOM 784 C CA . GLU A 1 159 ? 55.345 52.978 58.630 1.00 99.13 146 GLU A CA 1
ATOM 785 C C . GLU A 1 159 ? 55.191 51.478 58.405 1.00 97.43 146 GLU A C 1
ATOM 786 O O . GLU A 1 159 ? 54.125 51.026 58.001 1.00 109.41 146 GLU A O 1
ATOM 792 N N . LEU A 1 160 ? 56.238 50.709 58.671 1.00 87.44 147 LEU A N 1
ATOM 793 C CA . LEU A 1 160 ? 56.111 49.259 58.609 1.00 73.17 147 LEU A CA 1
ATOM 794 C C . LEU A 1 160 ? 55.232 48.752 59.729 1.00 76.53 147 LEU A C 1
ATOM 795 O O . LEU A 1 160 ? 54.646 47.685 59.628 1.00 79.65 147 LEU A O 1
ATOM 800 N N . TYR A 1 161 ? 55.148 49.514 60.802 1.00 69.76 148 TYR A N 1
ATOM 801 C CA . TYR A 1 161 ? 54.319 49.127 61.895 1.00 72.74 148 TYR A CA 1
ATOM 802 C C . TYR A 1 161 ? 52.870 49.214 61.452 1.00 80.79 148 TYR A C 1
ATOM 803 O O . TYR A 1 161 ? 52.058 48.367 61.806 1.00 86.57 148 TYR A O 1
ATOM 812 N N . ARG A 1 162 ? 52.556 50.231 60.666 1.00 70.52 149 ARG A N 1
ATOM 813 C CA . ARG A 1 162 ? 51.194 50.476 60.285 1.00 78.67 149 ARG A CA 1
ATOM 814 C C . ARG A 1 162 ? 50.773 49.457 59.217 1.00 70.69 149 ARG A C 1
ATOM 815 O O . ARG A 1 162 ? 49.654 48.973 59.249 1.00 83.21 149 ARG A O 1
ATOM 823 N N . GLN A 1 163 ? 51.675 49.152 58.283 1.00 66.02 150 GLN A N 1
ATOM 824 C CA . GLN A 1 163 ? 51.481 48.095 57.299 1.00 71.61 150 GLN A CA 1
ATOM 825 C C . GLN A 1 163 ? 51.175 46.735 57.959 1.00 71.22 150 GLN A C 1
ATOM 826 O O . GLN A 1 163 ? 50.489 45.922 57.371 1.00 68.24 150 GLN A O 1
ATOM 832 N N . LEU A 1 164 ? 51.689 46.490 59.159 1.00 62.33 151 LEU A N 1
ATOM 833 C CA . LEU A 1 164 ? 51.487 45.205 59.776 1.00 61.83 151 LEU A CA 1
ATOM 834 C C . LEU A 1 164 ? 50.202 45.165 60.588 1.00 63.82 151 LEU A C 1
ATOM 835 O O . LEU A 1 164 ? 49.628 44.115 60.738 1.00 57.04 151 LEU A O 1
ATOM 840 N N . VAL A 1 165 ? 49.704 46.319 61.009 1.00 62.45 152 VAL A N 1
ATOM 841 C CA . VAL A 1 165 ? 48.472 46.402 61.758 1.00 61.50 152 VAL A CA 1
ATOM 842 C C . VAL A 1 165 ? 47.355 46.141 60.762 1.00 64.89 152 VAL A C 1
ATOM 843 O O . VAL A 1 165 ? 46.383 45.433 61.051 1.00 56.25 152 VAL A O 1
ATOM 847 N N . LEU A 1 166 ? 47.499 46.745 59.589 1.00 67.57 153 LEU A N 1
ATOM 848 C CA . LEU A 1 166 ? 46.541 46.579 58.499 1.00 66.40 153 LEU A CA 1
ATOM 849 C C . LEU A 1 166 ? 46.520 45.126 58.012 1.00 69.57 153 LEU A C 1
ATOM 850 O O . LEU A 1 166 ? 45.469 44.543 57.829 1.00 67.51 153 LEU A O 1
ATOM 855 N N . LEU A 1 167 ? 47.697 44.554 57.803 1.00 59.70 154 LEU A N 1
ATOM 856 C CA . LEU A 1 167 ? 47.806 43.178 57.427 1.00 58.72 154 LEU A CA 1
ATOM 857 C C . LEU A 1 167 ? 47.185 42.241 58.470 1.00 63.42 154 LEU A C 1
ATOM 858 O O . LEU A 1 167 ? 46.513 41.244 58.106 1.00 51.24 154 LEU A O 1
ATOM 863 N N . PHE A 1 168 ? 47.350 42.574 59.744 1.00 54.53 155 PHE A N 1
ATOM 864 C CA . PHE A 1 168 ? 46.859 41.692 60.772 1.00 60.01 155 PHE A CA 1
ATOM 865 C C . PHE A 1 168 ? 45.315 41.619 60.801 1.00 57.64 155 PHE A C 1
ATOM 866 O O . PHE A 1 168 ? 44.745 40.541 61.014 1.00 51.62 155 PHE A O 1
ATOM 874 N N . ARG A 1 169 ? 44.654 42.752 60.572 1.00 58.21 156 ARG A N 1
ATOM 875 C CA . ARG A 1 169 ? 43.186 42.848 60.716 1.00 64.37 156 ARG A CA 1
ATOM 876 C C . ARG A 1 169 ? 42.566 42.195 59.511 1.00 53.05 156 ARG A C 1
ATOM 877 O O . ARG A 1 169 ? 41.478 41.627 59.547 1.00 60.21 156 ARG A O 1
ATOM 885 N N . TYR A 1 170 ? 43.282 42.318 58.413 1.00 45.89 157 TYR A N 1
ATOM 886 C CA . TYR A 1 170 ? 42.817 41.770 57.216 1.00 43.22 157 TYR A CA 1
ATOM 887 C C . TYR A 1 170 ? 42.814 40.179 57.400 1.00 45.36 157 TYR A C 1
ATOM 888 O O . TYR A 1 170 ? 41.846 39.502 57.122 1.00 46.87 157 TYR A O 1
ATOM 897 N N . LEU A 1 171 ? 43.894 39.679 57.959 1.00 43.93 158 LEU A N 1
ATOM 898 C CA . LEU A 1 171 ? 44.112 38.288 58.205 1.00 51.15 158 LEU A CA 1
ATOM 899 C C . LEU A 1 171 ? 43.074 37.802 59.224 1.00 57.43 158 LEU A C 1
ATOM 900 O O . LEU A 1 171 ? 42.587 36.697 59.070 1.00 47.13 158 LEU A O 1
ATOM 905 N N . GLU A 1 172 ? 42.673 38.641 60.182 1.00 40.97 159 GLU A N 1
ATOM 906 C CA . GLU A 1 172 ? 41.665 38.225 61.126 1.00 51.58 159 GLU A CA 1
ATOM 907 C C . GLU A 1 172 ? 40.357 38.004 60.396 1.00 56.25 159 GLU A C 1
ATOM 908 O O . GLU A 1 172 ? 39.618 37.030 60.649 1.00 48.84 159 GLU A O 1
ATOM 914 N N . THR A 1 173 ? 40.096 38.869 59.441 1.00 42.01 160 THR A N 1
ATOM 915 C CA . THR A 1 173 ? 38.876 38.706 58.701 1.00 45.29 160 THR A CA 1
ATOM 916 C C . THR A 1 173 ? 38.966 37.534 57.750 1.00 48.08 160 THR A C 1
ATOM 917 O O . THR A 1 173 ? 37.984 36.826 57.565 1.00 51.69 160 THR A O 1
ATOM 921 N N . LEU A 1 174 ? 40.118 37.333 57.127 1.00 41.33 161 LEU A N 1
ATOM 922 C CA . LEU A 1 174 ? 40.170 36.288 56.159 1.00 48.45 161 LEU A CA 1
ATOM 923 C C . LEU A 1 174 ? 39.995 34.949 56.873 1.00 44.63 161 LEU A C 1
ATOM 924 O O . LEU A 1 174 ? 39.294 34.105 56.377 1.00 50.99 161 LEU A O 1
ATOM 929 N N . VAL A 1 175 ? 40.591 34.792 58.036 1.00 45.73 162 VAL A N 1
ATOM 930 C CA . VAL A 1 175 ? 40.512 33.527 58.752 1.00 52.84 162 VAL A CA 1
ATOM 931 C C . VAL A 1 175 ? 39.050 33.223 59.053 1.00 61.68 162 VAL A C 1
ATOM 932 O O . VAL A 1 175 ? 38.620 32.082 58.850 1.00 45.11 162 VAL A O 1
ATOM 936 N N . GLY A 1 176 ? 38.272 34.231 59.485 1.00 44.53 163 GLY A N 1
ATOM 937 C CA . GLY A 1 176 ? 36.955 33.901 59.866 1.00 41.16 163 GLY A CA 1
ATOM 938 C C . GLY A 1 176 ? 36.119 33.501 58.662 1.00 46.90 163 GLY A C 1
ATOM 939 O O . GLY A 1 176 ? 35.116 32.859 58.831 1.00 44.39 163 GLY A O 1
ATOM 940 N N . LEU A 1 177 ? 36.480 33.928 57.450 1.00 48.94 164 LEU A N 1
ATOM 941 C CA . LEU A 1 177 ? 35.668 33.626 56.277 1.00 49.60 164 LEU A CA 1
ATOM 942 C C . LEU A 1 177 ? 35.953 32.275 55.587 1.00 51.66 164 LEU A C 1
ATOM 943 O O . LEU A 1 177 ? 35.313 31.915 54.590 1.00 50.29 164 LEU A O 1
ATOM 948 N N . LEU A 1 178 ? 36.948 31.543 55.996 1.00 49.11 165 LEU A N 1
ATOM 949 C CA . LEU A 1 178 ? 37.200 30.380 55.181 1.00 45.57 165 LEU A CA 1
ATOM 950 C C . LEU A 1 178 ? 36.202 29.251 55.483 1.00 38.33 165 LEU A C 1
ATOM 951 O O . LEU A 1 178 ? 35.637 29.233 56.519 1.00 44.52 165 LEU A O 1
ATOM 956 N N . PRO A 1 179 ? 36.012 28.328 54.561 1.00 47.44 166 PRO A N 1
ATOM 957 C CA . PRO A 1 179 ? 35.130 27.143 54.736 1.00 46.00 166 PRO A CA 1
ATOM 958 C C . PRO A 1 179 ? 35.366 26.340 55.993 1.00 46.94 166 PRO A C 1
ATOM 959 O O . PRO A 1 179 ? 34.397 25.789 56.541 1.00 48.22 166 PRO A O 1
ATOM 963 N N . ALA A 1 180 ? 36.611 26.218 56.452 1.00 40.98 167 ALA A N 1
ATOM 964 C CA . ALA A 1 180 ? 36.837 25.432 57.695 1.00 41.80 167 ALA A CA 1
ATOM 965 C C . ALA A 1 180 ? 36.233 26.143 58.905 1.00 54.18 167 ALA A C 1
ATOM 966 O O . ALA A 1 180 ? 35.935 25.446 59.914 1.00 40.03 167 ALA A O 1
ATOM 968 N N . SER A 1 181 ? 36.097 27.502 58.840 1.00 41.60 168 SER A N 1
ATOM 969 C CA . SER A 1 181 ? 35.473 28.254 59.962 1.00 51.88 168 SER A CA 1
ATOM 970 C C . SER A 1 181 ? 34.001 27.911 60.030 1.00 47.60 168 SER A C 1
ATOM 971 O O . SER A 1 181 ? 33.422 27.814 61.117 1.00 51.77 168 SER A O 1
ATOM 974 N N . GLU A 1 182 ? 33.418 27.681 58.860 1.00 50.55 169 GLU A N 1
ATOM 975 C CA . GLU A 1 182 ? 32.006 27.332 58.777 1.00 53.61 169 GLU A CA 1
ATOM 976 C C . GLU A 1 182 ? 31.842 25.926 59.426 1.00 47.24 169 GLU A C 1
ATOM 977 O O . GLU A 1 182 ? 30.997 25.711 60.273 1.00 50.20 169 GLU A O 1
ATOM 983 N N . LEU A 1 183 ? 32.783 25.025 59.176 1.00 49.08 170 LEU A N 1
ATOM 984 C CA . LEU A 1 183 ? 32.802 23.714 59.884 1.00 48.74 170 LEU A CA 1
ATOM 985 C C . LEU A 1 183 ? 33.021 23.879 61.401 1.00 53.42 170 LEU A C 1
ATOM 986 O O . LEU A 1 183 ? 32.357 23.202 62.192 1.00 47.13 170 LEU A O 1
ATOM 991 N N . GLN A 1 184 ? 33.963 24.752 61.809 1.00 52.67 171 GLN A N 1
ATOM 992 C CA . GLN A 1 184 ? 34.190 25.027 63.222 1.00 48.73 171 GLN A CA 1
ATOM 993 C C . GLN A 1 184 ? 32.846 25.519 63.863 1.00 57.53 171 GLN A C 1
ATOM 994 O O . GLN A 1 184 ? 32.375 24.945 64.858 1.00 48.32 171 GLN A O 1
ATOM 1000 N N . ALA A 1 185 ? 32.208 26.534 63.265 1.00 50.49 172 ALA A N 1
ATOM 1001 C CA . ALA A 1 185 ? 30.902 26.988 63.754 1.00 54.87 172 ALA A CA 1
ATOM 1002 C C . ALA A 1 185 ? 29.990 25.781 64.059 1.00 59.59 172 ALA A C 1
ATOM 1003 O O . ALA A 1 185 ? 29.460 25.648 65.145 1.00 54.36 172 ALA A O 1
ATOM 1005 N N . ARG A 1 186 ? 29.795 24.908 63.092 1.00 57.02 173 ARG A N 1
ATOM 1006 C CA . ARG A 1 186 ? 28.857 23.802 63.303 1.00 62.73 173 ARG A CA 1
ATOM 1007 C C . ARG A 1 186 ? 29.334 22.804 64.338 1.00 55.79 173 ARG A C 1
ATOM 1008 O O . ARG A 1 186 ? 28.547 22.187 64.984 1.00 71.62 173 ARG A O 1
ATOM 1016 N N . LEU A 1 187 ? 30.619 22.713 64.560 1.00 54.21 174 LEU A N 1
ATOM 1017 C CA . LEU A 1 187 ? 31.132 21.797 65.566 1.00 57.81 174 LEU A CA 1
ATOM 1018 C C . LEU A 1 187 ? 30.952 22.330 66.987 1.00 69.95 174 LEU A C 1
ATOM 1019 O O . LEU A 1 187 ? 30.863 21.554 67.934 1.00 76.45 174 LEU A O 1
ATOM 1024 N N . ILE A 1 188 ? 30.932 23.650 67.162 1.00 63.57 175 ILE A N 1
ATOM 1025 C CA . ILE A 1 188 ? 30.861 24.174 68.516 1.00 57.53 175 ILE A CA 1
ATOM 1026 C C . ILE A 1 188 ? 29.502 24.809 68.788 1.00 57.39 175 ILE A C 1
ATOM 1027 O O . ILE A 1 188 ? 29.381 25.588 69.705 1.00 69.74 175 ILE A O 1
ATOM 1032 N N . ARG A 1 189 ? 28.497 24.573 67.949 1.00 61.83 176 ARG A N 1
ATOM 1033 C CA . ARG A 1 189 ? 27.156 25.107 68.240 1.00 67.48 176 ARG A CA 1
ATOM 1034 C C . ARG A 1 189 ? 26.623 24.458 69.509 1.00 72.83 176 ARG A C 1
ATOM 1035 O O . ARG A 1 189 ? 26.668 23.214 69.630 1.00 78.08 176 ARG A O 1
ATOM 1043 N N . PRO A 1 190 ? 26.172 25.289 70.478 1.00 76.59 177 PRO A N 1
ATOM 1044 C CA . PRO A 1 190 ? 25.591 24.753 71.714 1.00 84.28 177 PRO A CA 1
ATOM 1045 C C . PRO A 1 190 ? 24.160 24.303 71.453 1.00 75.87 177 PRO A C 1
ATOM 1046 O O . PRO A 1 190 ? 23.487 24.929 70.635 1.00 75.03 177 PRO A O 1
ATOM 1050 N N . PRO A 1 199 ? 33.425 13.703 69.209 1.00 73.62 186 PRO A N 1
ATOM 1051 C CA . PRO A 1 199 ? 33.423 12.833 68.011 1.00 65.28 186 PRO A CA 1
ATOM 1052 C C . PRO A 1 199 ? 34.624 13.148 67.038 1.00 70.16 186 PRO A C 1
ATOM 1053 O O . PRO A 1 199 ? 35.422 12.244 66.692 1.00 65.00 186 PRO A O 1
ATOM 1057 N N . VAL A 1 200 ? 34.717 14.401 66.577 1.00 54.61 187 VAL A N 1
ATOM 1058 C CA . VAL A 1 200 ? 35.804 14.888 65.707 1.00 52.74 187 VAL A CA 1
ATOM 1059 C C . VAL A 1 200 ? 36.060 16.361 66.042 1.00 59.80 187 VAL A C 1
ATOM 1060 O O . VAL A 1 200 ? 35.131 17.081 66.330 1.00 59.23 187 VAL A O 1
ATOM 1064 N N . LYS A 1 201 ? 37.317 16.793 66.051 1.00 62.75 188 LYS A N 1
ATOM 1065 C CA . LYS A 1 201 ? 37.617 18.213 66.271 1.00 62.13 188 LYS A CA 1
ATOM 1066 C C . LYS A 1 201 ? 38.590 18.712 65.206 1.00 59.76 188 LYS A C 1
ATOM 1067 O O . LYS A 1 201 ? 39.181 17.918 64.484 1.00 57.85 188 LYS A O 1
ATOM 1073 N N . LEU A 1 202 ? 38.710 20.030 65.110 1.00 49.60 189 LEU A N 1
ATOM 1074 C CA . LEU A 1 202 ? 39.705 20.680 64.307 1.00 52.62 189 LEU A CA 1
ATOM 1075 C C . LEU A 1 202 ? 40.982 20.761 65.094 1.00 49.39 189 LEU A C 1
ATOM 1076 O O . LEU A 1 202 ? 40.930 20.863 66.274 1.00 51.07 189 LEU A O 1
ATOM 1081 N N . GLY A 1 203 ? 42.129 20.691 64.414 1.00 52.12 190 GLY A N 1
ATOM 1082 C CA . GLY A 1 203 ? 43.461 20.788 64.995 1.00 40.72 190 GLY A CA 1
ATOM 1083 C C . GLY A 1 203 ? 44.296 21.634 64.011 1.00 48.70 190 GLY A C 1
ATOM 1084 O O . GLY A 1 203 ? 43.883 21.846 62.876 1.00 52.96 190 GLY A O 1
ATOM 1085 N N . THR A 1 204 ? 45.421 22.167 64.471 1.00 44.06 191 THR A N 1
ATOM 1086 C CA . THR A 1 204 ? 46.407 22.821 63.645 1.00 45.98 191 THR A CA 1
ATOM 1087 C C . THR A 1 204 ? 47.738 22.391 64.139 1.00 47.06 191 THR A C 1
ATOM 1088 O O . THR A 1 204 ? 47.833 21.921 65.240 1.00 46.19 191 THR A O 1
ATOM 1092 N N . ARG A 1 205 ? 48.764 22.651 63.347 1.00 44.89 192 ARG A N 1
ATOM 1093 C CA . ARG A 1 205 ? 50.099 22.167 63.553 1.00 51.77 192 ARG A CA 1
ATOM 1094 C C . ARG A 1 205 ? 50.893 23.212 62.808 1.00 47.02 192 ARG A C 1
ATOM 1095 O O . ARG A 1 205 ? 50.531 23.602 61.702 1.00 50.88 192 ARG A O 1
ATOM 1103 N N . ILE A 1 206 ? 51.960 23.660 63.432 1.00 48.75 193 ILE A N 1
ATOM 1104 C CA . ILE A 1 206 ? 52.881 24.592 62.866 1.00 51.21 193 ILE A CA 1
ATOM 1105 C C . ILE A 1 206 ? 54.087 23.808 62.497 1.00 49.80 193 ILE A C 1
ATOM 1106 O O . ILE A 1 206 ? 54.469 22.940 63.216 1.00 58.10 193 ILE A O 1
ATOM 1111 N N . LEU A 1 207 ? 54.658 24.106 61.342 1.00 54.57 194 LEU A N 1
ATOM 1112 C CA . LEU A 1 207 ? 55.786 23.401 60.760 1.00 47.09 194 LEU A CA 1
ATOM 1113 C C . LEU A 1 207 ? 56.777 24.430 60.203 1.00 56.16 194 LEU A C 1
ATOM 1114 O O . LEU A 1 207 ? 56.384 25.545 59.712 1.00 50.60 194 LEU A O 1
ATOM 1119 N N . ASP A 1 208 ? 58.062 24.072 60.283 1.00 52.77 195 ASP A N 1
ATOM 1120 C CA . ASP A 1 208 ? 59.123 24.817 59.574 1.00 58.43 195 ASP A CA 1
ATOM 1121 C C . ASP A 1 208 ? 59.029 24.397 58.105 1.00 59.05 195 ASP A C 1
ATOM 1122 O O . ASP A 1 208 ? 59.214 23.238 57.752 1.00 55.42 195 ASP A O 1
ATOM 1127 N N . GLY A 1 209 ? 58.671 25.331 57.242 1.00 57.17 196 GLY A N 1
ATOM 1128 C CA . GLY A 1 209 ? 58.459 24.956 55.854 1.00 58.71 196 GLY A CA 1
ATOM 1129 C C . GLY A 1 209 ? 59.676 24.811 54.940 1.00 69.64 196 GLY A C 1
ATOM 1130 O O . GLY A 1 209 ? 59.515 24.538 53.754 1.00 63.52 196 GLY A O 1
ATOM 1131 N N . SER A 1 210 ? 60.889 24.990 55.456 1.00 66.70 197 SER A N 1
ATOM 1132 C CA . SER A 1 210 ? 62.053 24.774 54.602 1.00 71.77 197 SER A CA 1
ATOM 1133 C C . SER A 1 210 ? 62.427 23.304 54.658 1.00 79.77 197 SER A C 1
ATOM 1134 O O . SER A 1 210 ? 63.449 22.919 54.126 1.00 86.80 197 SER A O 1
ATOM 1137 N N . LYS A 1 211 ? 61.601 22.497 55.327 1.00 87.66 198 LYS A N 1
ATOM 1138 C CA . LYS A 1 211 ? 61.803 21.047 55.430 1.00 88.46 198 LYS A CA 1
ATOM 1139 C C . LYS A 1 211 ? 60.691 20.284 54.726 1.00 94.26 198 LYS A C 1
ATOM 1140 O O . LYS A 1 211 ? 59.523 20.556 54.987 1.00 89.66 198 LYS A O 1
ATOM 1146 N N . PRO A 1 212 ? 61.033 19.302 53.862 1.00 97.73 199 PRO A N 1
ATOM 1147 C CA . PRO A 1 212 ? 60.003 18.337 53.449 1.00 100.79 199 PRO A CA 1
ATOM 1148 C C . PRO A 1 212 ? 59.410 17.566 54.642 1.00 110.46 199 PRO A C 1
ATOM 1149 O O . PRO A 1 212 ? 60.017 17.523 55.722 1.00 112.62 199 PRO A O 1
ATOM 1153 N N . ILE A 1 213 ? 58.226 16.986 54.443 1.00 109.88 200 ILE A N 1
ATOM 1154 C CA . ILE A 1 213 ? 57.573 16.113 55.428 1.00 113.13 200 ILE A CA 1
ATOM 1155 C C . ILE A 1 213 ? 56.744 15.064 54.693 1.00 118.89 200 ILE A C 1
ATOM 1156 O O . ILE A 1 213 ? 56.049 15.389 53.721 1.00 114.31 200 ILE A O 1
ATOM 1161 N N . VAL A 1 214 ? 56.828 13.811 55.138 1.00 117.66 201 VAL A N 1
ATOM 1162 C CA . VAL A 1 214 ? 55.865 12.805 54.686 1.00 118.15 201 VAL A CA 1
ATOM 1163 C C . VAL A 1 214 ? 54.783 12.592 55.753 1.00 115.89 201 VAL A C 1
ATOM 1164 O O . VAL A 1 214 ? 54.949 12.961 56.928 1.00 103.13 201 VAL A O 1
ATOM 1168 N N . SER A 1 215 ? 53.671 12.014 55.321 1.00 111.40 202 SER A N 1
ATOM 1169 C CA . SER A 1 215 ? 52.483 11.897 56.140 1.00 112.20 202 SER A CA 1
ATOM 1170 C C . SER A 1 215 ? 51.731 10.645 55.722 1.00 106.67 202 SER A C 1
ATOM 1171 O O . SER A 1 215 ? 50.983 10.655 54.748 1.00 98.20 202 SER A O 1
ATOM 1174 N N . LYS A 1 216 ? 51.923 9.573 56.480 1.00 100.81 203 LYS A N 1
ATOM 1175 C CA . LYS A 1 216 ? 51.581 8.235 56.014 1.00 112.74 203 LYS A CA 1
ATOM 1176 C C . LYS A 1 216 ? 50.094 8.048 55.685 1.00 103.24 203 LYS A C 1
ATOM 1177 O O . LYS A 1 216 ? 49.735 7.776 54.526 1.00 110.13 203 LYS A O 1
ATOM 1183 N N . GLY A 1 217 ? 49.240 8.202 56.689 1.00 85.53 204 GLY A N 1
ATOM 1184 C CA . GLY A 1 217 ? 47.867 7.698 56.579 1.00 78.24 204 GLY A CA 1
ATOM 1185 C C . GLY A 1 217 ? 46.813 8.710 56.975 1.00 76.43 204 GLY A C 1
ATOM 1186 O O . GLY A 1 217 ? 45.955 8.441 57.856 1.00 70.69 204 GLY A O 1
ATOM 1187 N N . ARG A 1 218 ? 46.888 9.870 56.321 1.00 58.59 205 ARG A N 1
ATOM 1188 C CA . ARG A 1 218 ? 45.891 10.942 56.473 1.00 66.00 205 ARG A CA 1
ATOM 1189 C C . ARG A 1 218 ? 45.221 11.159 55.093 1.00 65.36 205 ARG A C 1
ATOM 1190 O O . ARG A 1 218 ? 45.686 10.628 54.120 1.00 63.88 205 ARG A O 1
ATOM 1198 N N . ILE A 1 219 ? 44.129 11.913 55.005 1.00 65.89 206 ILE A N 1
ATOM 1199 C CA . ILE A 1 219 ? 43.628 12.369 53.713 1.00 50.43 206 ILE A CA 1
ATOM 1200 C C . ILE A 1 219 ? 44.248 13.746 53.449 1.00 51.52 206 ILE A C 1
ATOM 1201 O O . ILE A 1 219 ? 43.859 14.757 54.084 1.00 57.76 206 ILE A O 1
ATOM 1206 N N . GLY A 1 220 ? 45.178 13.801 52.498 1.00 45.97 207 GLY A N 1
ATOM 1207 C CA . GLY A 1 220 ? 45.900 15.004 52.119 1.00 48.17 207 GLY A CA 1
ATOM 1208 C C . GLY A 1 220 ? 45.022 16.052 51.401 1.00 48.60 207 GLY A C 1
ATOM 1209 O O . GLY A 1 220 ? 43.956 15.738 50.877 1.00 45.88 207 GLY A O 1
ATOM 1210 N N . LEU A 1 221 ? 45.470 17.304 51.376 1.00 51.02 208 LEU A N 1
ATOM 1211 C CA . LEU A 1 221 ? 44.836 18.298 50.488 1.00 50.09 208 LEU A CA 1
ATOM 1212 C C . LEU A 1 221 ? 44.661 17.815 49.045 1.00 56.23 208 LEU A C 1
ATOM 1213 O O . LEU A 1 221 ? 43.684 18.192 48.396 1.00 56.38 208 LEU A O 1
ATOM 1218 N N . SER A 1 222 ? 45.601 16.987 48.550 1.00 54.77 209 SER A N 1
ATOM 1219 C CA . SER A 1 222 ? 45.575 16.470 47.145 1.00 57.27 209 SER A CA 1
ATOM 1220 C C . SER A 1 222 ? 44.376 15.554 46.788 1.00 61.65 209 SER A C 1
ATOM 1221 O O . SER A 1 222 ? 43.929 15.550 45.635 1.00 60.09 209 SER A O 1
ATOM 1224 N N . LYS A 1 223 ? 43.882 14.788 47.765 1.00 58.81 210 LYS A N 1
ATOM 1225 C CA . LYS A 1 223 ? 42.723 13.931 47.589 1.00 56.78 210 LYS A CA 1
ATOM 1226 C C . LYS A 1 223 ? 41.464 14.784 47.398 1.00 50.41 210 LYS A C 1
ATOM 1227 O O . LYS A 1 223 ? 41.003 15.494 48.285 1.00 52.16 210 LYS A O 1
ATOM 1233 N N . SER A 1 224 ? 40.912 14.738 46.215 1.00 48.81 211 SER A N 1
ATOM 1234 C CA . SER A 1 224 ? 39.692 15.429 45.971 1.00 58.18 211 SER A CA 1
ATOM 1235 C C . SER A 1 224 ? 38.775 14.356 46.469 1.00 65.78 211 SER A C 1
ATOM 1236 O O . SER A 1 2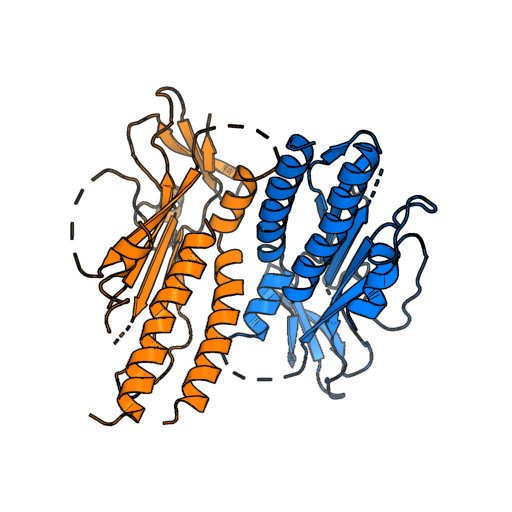24 ? 39.150 13.168 46.518 1.00 90.64 211 SER A O 1
ATOM 1239 N N . LEU A 1 225 ? 37.594 14.704 46.878 1.00 60.62 212 LEU A N 1
ATOM 1240 C CA . LEU A 1 225 ? 36.820 13.626 47.526 1.00 53.19 212 LEU A CA 1
ATOM 1241 C C . LEU A 1 225 ? 35.517 13.465 46.757 1.00 53.59 212 LEU A C 1
ATOM 1242 O O . LEU A 1 225 ? 34.823 12.465 46.860 1.00 56.99 212 LEU A O 1
ATOM 1247 N N . ILE A 1 226 ? 35.242 14.514 45.996 1.00 44.41 213 ILE A N 1
ATOM 1248 C CA . ILE A 1 226 ? 34.139 14.772 45.145 1.00 50.81 213 ILE A CA 1
ATOM 1249 C C . ILE A 1 226 ? 34.684 14.639 43.732 1.00 60.31 213 ILE A C 1
ATOM 1250 O O . ILE A 1 226 ? 35.438 15.516 43.259 1.00 58.82 213 ILE A O 1
ATOM 1255 N N . ALA A 1 227 ? 34.259 13.566 43.050 1.00 63.17 214 ALA A N 1
ATOM 1256 C CA . ALA A 1 227 ? 34.768 13.179 41.727 1.00 61.45 214 ALA A CA 1
ATOM 1257 C C . ALA A 1 227 ? 34.209 14.039 40.605 1.00 55.88 214 ALA A C 1
ATOM 1258 O O . ALA A 1 227 ? 34.675 13.949 39.479 1.00 54.54 214 ALA A O 1
ATOM 1260 N N . THR A 1 228 ? 33.233 14.896 40.880 1.00 55.56 215 THR A N 1
ATOM 1261 C CA . THR A 1 228 ? 32.818 15.859 39.830 1.00 57.90 215 THR A CA 1
ATOM 1262 C C . THR A 1 228 ? 33.844 16.955 39.497 1.00 52.85 215 THR A C 1
ATOM 1263 O O . THR A 1 228 ? 33.683 17.668 38.527 1.00 58.30 215 THR A O 1
ATOM 1267 N N . TYR A 1 229 ? 34.874 17.122 40.308 1.00 57.65 216 TYR A N 1
ATOM 1268 C CA . TYR A 1 229 ? 35.865 18.148 40.027 1.00 52.25 216 TYR A CA 1
ATOM 1269 C C . TYR A 1 229 ? 36.731 17.774 38.861 1.00 53.43 216 TYR A C 1
ATOM 1270 O O . TYR A 1 229 ? 37.281 16.668 38.815 1.00 57.43 216 TYR A O 1
ATOM 1279 N N . SER A 1 230 ? 36.895 18.710 37.936 1.00 55.42 217 SER A N 1
ATOM 1280 C CA . SER A 1 230 ? 37.791 18.485 36.816 1.00 58.28 217 SER A CA 1
ATOM 1281 C C . SER A 1 230 ? 38.978 19.497 36.751 1.00 56.02 217 SER A C 1
ATOM 1282 O O . SER A 1 230 ? 38.809 20.740 36.572 1.00 58.04 217 SER A O 1
ATOM 1285 N N . ASN A 1 231 ? 40.169 18.950 36.948 1.00 52.02 218 ASN A N 1
ATOM 1286 C CA . ASN A 1 231 ? 41.395 19.717 36.970 1.00 55.57 218 ASN A CA 1
ATOM 1287 C C . ASN A 1 231 ? 41.720 20.315 35.610 1.00 64.35 218 ASN A C 1
ATOM 1288 O O . ASN A 1 231 ? 41.677 19.616 34.577 1.00 62.25 218 ASN A O 1
ATOM 1293 N N . VAL A 1 232 ? 41.961 21.625 35.612 1.00 53.41 219 VAL A N 1
ATOM 1294 C CA . VAL A 1 232 ? 42.455 22.310 34.446 1.00 50.15 219 VAL A CA 1
ATOM 1295 C C . VAL A 1 232 ? 43.706 23.148 34.742 1.00 61.15 219 VAL A C 1
ATOM 1296 O O . VAL A 1 232 ? 43.939 23.597 35.889 1.00 63.63 219 VAL A O 1
ATOM 1300 N N . ILE A 1 233 ? 44.468 23.424 33.688 1.00 52.64 220 ILE A N 1
ATOM 1301 C CA . ILE A 1 233 ? 45.690 24.193 33.786 1.00 46.48 220 ILE A CA 1
ATOM 1302 C C . ILE A 1 233 ? 45.343 25.552 34.387 1.00 47.40 220 ILE A C 1
ATOM 1303 O O . ILE A 1 233 ? 44.368 26.191 33.999 1.00 52.58 220 ILE A O 1
ATOM 1308 N N . ASN A 1 234 ? 46.102 25.988 35.380 1.00 38.93 221 ASN A N 1
ATOM 1309 C CA . ASN A 1 234 ? 45.900 27.369 35.883 1.00 47.50 221 ASN A CA 1
ATOM 1310 C C . ASN A 1 234 ? 47.147 27.807 36.512 1.00 44.93 221 ASN A C 1
ATOM 1311 O O . ASN A 1 234 ? 48.009 26.992 36.780 1.00 49.55 221 ASN A O 1
ATOM 1316 N N . GLU A 1 235 ? 47.222 29.081 36.825 1.00 47.46 222 GLU A N 1
ATOM 1317 C CA . GLU A 1 235 ? 48.415 29.740 37.329 1.00 51.40 222 GLU A CA 1
ATOM 1318 C C . GLU A 1 235 ? 48.811 29.388 38.799 1.00 47.80 222 GLU A C 1
ATOM 1319 O O . GLU A 1 235 ? 49.990 29.537 39.237 1.00 47.59 222 GLU A O 1
ATOM 1325 N N . THR A 1 236 ? 47.841 28.937 39.588 1.00 38.05 223 THR A N 1
ATOM 1326 C CA . THR A 1 236 ? 48.107 28.594 40.999 1.00 38.79 223 THR A CA 1
ATOM 1327 C C . THR A 1 236 ? 48.598 27.103 40.967 1.00 41.88 223 THR A C 1
ATOM 1328 O O . THR A 1 236 ? 49.063 26.568 41.925 1.00 48.18 223 THR A O 1
ATOM 1332 N N . ASN A 1 237 ? 48.403 26.420 39.870 1.00 39.10 224 ASN A N 1
ATOM 1333 C CA . ASN A 1 237 ? 48.761 24.997 39.825 1.00 43.68 224 ASN A CA 1
ATOM 1334 C C . ASN A 1 237 ? 48.062 24.149 40.840 1.00 42.50 224 ASN A C 1
ATOM 1335 O O . ASN A 1 237 ? 48.613 23.140 41.228 1.00 47.36 224 ASN A O 1
ATOM 1340 N N . LEU A 1 238 ? 46.834 24.514 41.229 1.00 42.85 225 LEU A N 1
ATOM 1341 C CA . LEU A 1 238 ? 46.040 23.671 42.136 1.00 46.67 225 LEU A CA 1
ATOM 1342 C C . LEU A 1 238 ? 44.978 22.885 41.394 1.00 47.15 225 LEU A C 1
ATOM 1343 O O . LEU A 1 238 ? 44.375 23.377 40.443 1.00 48.91 225 LEU A O 1
ATOM 1348 N N . PRO A 1 239 ? 44.763 21.663 41.818 1.00 36.76 226 PRO A N 1
ATOM 1349 C CA . PRO A 1 239 ? 43.565 20.853 41.403 1.00 47.78 226 PRO A CA 1
ATOM 1350 C C . PRO A 1 239 ? 42.284 21.612 41.775 1.00 44.30 226 PRO A C 1
ATOM 1351 O O . PRO A 1 239 ? 42.329 22.422 42.656 1.00 49.54 226 PRO A O 1
ATOM 1355 N N . ALA A 1 240 ? 41.186 21.351 41.062 1.00 39.37 227 ALA A N 1
ATOM 1356 C CA . ALA A 1 240 ? 40.013 22.165 41.076 1.00 42.92 227 ALA A CA 1
ATOM 1357 C C . ALA A 1 240 ? 39.264 22.076 42.396 1.00 44.21 227 ALA A C 1
ATOM 1358 O O . ALA A 1 240 ? 38.534 22.985 42.686 1.00 42.26 227 ALA A O 1
ATOM 1360 N N . HIS A 1 241 ? 39.392 20.964 43.175 1.00 44.15 228 HIS A N 1
ATOM 1361 C CA . HIS A 1 241 ? 38.763 20.935 44.489 1.00 43.70 228 HIS A CA 1
ATOM 1362 C C . HIS A 1 241 ? 39.435 21.922 45.510 1.00 48.96 228 HIS A C 1
ATOM 1363 O O . HIS A 1 241 ? 38.909 22.102 46.626 1.00 40.30 228 HIS A O 1
ATOM 1370 N N . LEU A 1 242 ? 40.565 22.562 45.158 1.00 40.95 229 LEU A N 1
ATOM 1371 C CA . LEU A 1 242 ? 41.293 23.415 46.164 1.00 38.52 229 LEU A CA 1
ATOM 1372 C C . LEU A 1 242 ? 41.252 24.885 45.710 1.00 45.16 229 LEU A C 1
ATOM 1373 O O . LEU A 1 242 ? 41.054 25.164 44.544 1.00 41.67 229 LEU A O 1
ATOM 1378 N N . GLU A 1 243 ? 41.443 25.838 46.613 1.00 46.28 230 GLU A N 1
ATOM 1379 C CA . GLU A 1 243 ? 41.430 27.239 46.187 1.00 41.62 230 GLU A CA 1
ATOM 1380 C C . GLU A 1 243 ? 42.630 27.887 46.907 1.00 49.17 230 GLU A C 1
ATOM 1381 O O . GLU A 1 243 ? 43.136 27.315 47.863 1.00 41.79 230 GLU A O 1
ATOM 1387 N N . GLN A 1 244 ? 43.064 29.072 46.476 1.00 41.81 231 GLN A N 1
ATOM 1388 C CA . GLN A 1 244 ? 44.200 29.722 47.064 1.00 40.59 231 GLN A CA 1
ATOM 1389 C C . GLN A 1 244 ? 43.876 31.157 47.248 1.00 36.91 231 GLN A C 1
ATOM 1390 O O . GLN A 1 244 ? 43.289 31.711 46.363 1.00 40.64 231 GLN A O 1
ATOM 1396 N N . ARG A 1 245 ? 44.296 31.755 48.366 1.00 40.51 232 ARG A N 1
ATOM 1397 C CA . ARG A 1 245 ? 44.200 33.241 48.595 1.00 50.41 232 ARG A CA 1
ATOM 1398 C C . ARG A 1 245 ? 45.566 33.726 48.951 1.00 48.95 232 ARG A C 1
ATOM 1399 O O . ARG A 1 245 ? 46.302 32.996 49.629 1.00 44.51 232 ARG A O 1
ATOM 1407 N N . LYS A 1 246 ? 45.919 34.961 48.552 1.00 45.72 233 LYS A N 1
ATOM 1408 C CA . LYS A 1 246 ? 47.240 35.483 48.870 1.00 47.51 233 LYS A CA 1
ATOM 1409 C C . LYS A 1 246 ? 47.041 36.926 49.279 1.00 54.87 233 LYS A C 1
ATOM 1410 O O . LYS A 1 246 ? 46.274 37.625 48.682 1.00 54.48 233 LYS A O 1
ATOM 1416 N N . ILE A 1 247 ? 47.746 37.361 50.295 1.00 48.42 234 ILE A N 1
ATOM 1417 C CA . ILE A 1 247 ? 47.689 38.734 50.731 1.00 56.97 234 ILE A CA 1
ATOM 1418 C C . ILE A 1 247 ? 48.714 39.508 49.894 1.00 61.41 234 ILE A C 1
ATOM 1419 O O . ILE A 1 247 ? 49.700 38.929 49.399 1.00 65.45 234 ILE A O 1
ATOM 1424 N N . THR A 1 248 ? 48.414 40.781 49.638 1.00 59.94 235 THR A N 1
ATOM 1425 C CA . THR A 1 248 ? 49.337 41.694 48.947 1.00 62.30 235 THR A CA 1
ATOM 1426 C C . THR A 1 248 ? 50.606 41.693 49.757 1.00 57.85 235 THR A C 1
ATOM 1427 O O . THR A 1 248 ? 50.549 41.765 50.984 1.00 61.64 235 THR A O 1
ATOM 1431 N N . PRO A 1 249 ? 51.758 41.560 49.097 1.00 57.41 236 PRO A N 1
ATOM 1432 C CA . PRO A 1 249 ? 52.911 41.451 49.954 1.00 55.46 236 PRO A CA 1
ATOM 1433 C C . PRO A 1 249 ? 53.250 42.765 50.620 1.00 67.76 236 PRO A C 1
ATOM 1434 O O . PRO A 1 249 ? 52.877 43.852 50.136 1.00 60.04 236 PRO A O 1
ATOM 1438 N N . ILE A 1 250 ? 53.878 42.672 51.774 1.00 68.44 237 ILE A N 1
ATOM 1439 C CA . ILE A 1 250 ? 54.390 43.865 52.383 1.00 79.22 237 ILE A CA 1
ATOM 1440 C C . ILE A 1 250 ? 55.830 44.044 51.925 1.00 74.68 237 ILE A C 1
ATOM 1441 O O . ILE A 1 250 ? 56.671 43.138 52.063 1.00 64.51 237 ILE A O 1
ATOM 1446 N N . ARG A 1 251 ? 56.055 45.196 51.293 1.00 76.20 238 ARG A N 1
ATOM 1447 C CA . ARG A 1 251 ? 57.361 45.560 50.770 1.00 85.31 238 ARG A CA 1
ATOM 1448 C C . ARG A 1 251 ? 58.236 46.031 51.917 1.00 77.62 238 ARG A C 1
ATOM 1449 O O . ARG A 1 251 ? 57.848 46.942 52.656 1.00 86.61 238 ARG A O 1
ATOM 1457 N N . THR A 1 252 ? 59.376 45.360 52.087 1.00 61.30 239 THR A N 1
ATOM 1458 C CA . THR A 1 252 ? 60.392 45.744 53.062 1.00 72.18 239 THR A CA 1
ATOM 1459 C C . THR A 1 252 ? 61.850 45.596 52.547 1.00 81.21 239 THR A C 1
ATOM 1460 O O . THR A 1 252 ? 62.146 44.794 51.634 1.00 71.44 239 THR A O 1
ATOM 1464 N N . LYS A 1 253 ? 62.758 46.364 53.152 1.00 83.21 240 LYS A N 1
ATOM 1465 C CA . LYS A 1 253 ? 64.157 46.365 52.732 1.00 84.43 240 LYS A CA 1
ATOM 1466 C C . LYS A 1 253 ? 64.810 44.984 52.763 1.00 80.30 240 LYS A C 1
ATOM 1467 O O . LYS A 1 253 ? 65.659 44.658 51.925 1.00 80.48 240 LYS A O 1
ATOM 1473 N N . PHE A 1 254 ? 64.403 44.172 53.722 1.00 74.31 241 PHE A N 1
ATOM 1474 C CA . PHE A 1 254 ? 64.873 42.786 53.799 1.00 83.15 241 PHE A CA 1
ATOM 1475 C C . PHE A 1 254 ? 64.157 41.837 52.849 1.00 74.43 241 PHE A C 1
ATOM 1476 O O . PHE A 1 254 ? 64.499 40.667 52.787 1.00 72.81 241 PHE A O 1
ATOM 1484 N N . GLY A 1 255 ? 63.182 42.346 52.103 1.00 78.05 242 GLY A N 1
ATOM 1485 C CA . GLY A 1 255 ? 62.395 41.500 51.201 1.00 73.66 242 GLY A CA 1
ATOM 1486 C C . GLY A 1 255 ? 60.893 41.720 51.328 1.00 77.94 242 GLY A C 1
ATOM 1487 O O . GLY A 1 255 ? 60.418 42.733 51.889 1.00 69.18 242 GLY A O 1
ATOM 1488 N N . SER A 1 256 ? 60.123 40.785 50.789 1.00 66.73 243 SER A N 1
ATOM 1489 C CA . SER A 1 256 ? 58.678 40.932 50.867 1.00 63.19 243 SER A CA 1
ATOM 1490 C C . SER A 1 256 ? 58.051 39.993 51.888 1.00 55.67 243 SER A C 1
ATOM 1491 O O . SER A 1 256 ? 58.409 38.789 51.997 1.00 48.73 243 SER A O 1
ATOM 1494 N N . LEU A 1 257 ? 57.142 40.536 52.676 1.00 54.77 244 LEU A N 1
ATOM 1495 C CA . LEU A 1 257 ? 56.397 39.640 53.567 1.00 60.24 244 LEU A CA 1
ATOM 1496 C C . LEU A 1 257 ? 55.186 39.063 52.809 1.00 60.90 244 LEU A C 1
ATOM 1497 O O . LEU A 1 257 ? 54.319 39.803 52.398 1.00 56.20 244 LEU A O 1
ATOM 1502 N N . ARG A 1 258 ? 55.168 37.750 52.581 1.00 47.91 245 ARG A N 1
ATOM 1503 C CA . ARG A 1 258 ? 54.113 37.111 51.749 1.00 48.26 245 ARG A CA 1
ATOM 1504 C C . ARG A 1 258 ? 53.362 36.074 52.608 1.00 52.39 245 ARG A C 1
ATOM 1505 O O . ARG A 1 258 ? 53.997 35.174 53.197 1.00 50.08 245 ARG A O 1
ATOM 1513 N N . ILE A 1 259 ? 52.035 36.225 52.686 1.00 54.91 246 ILE A N 1
ATOM 1514 C CA . ILE A 1 259 ? 51.115 35.255 53.308 1.00 53.68 246 ILE A CA 1
ATOM 1515 C C . ILE A 1 259 ? 50.188 34.683 52.258 1.00 48.60 246 ILE A C 1
ATOM 1516 O O . ILE A 1 259 ? 49.547 35.415 51.527 1.00 50.21 246 ILE A O 1
ATOM 1521 N N . SER A 1 260 ? 50.112 33.388 52.187 1.00 44.11 247 SER A N 1
ATOM 1522 C CA . SER A 1 260 ? 49.136 32.723 51.312 1.00 47.54 247 SER A CA 1
ATOM 1523 C C . SER A 1 260 ? 48.497 31.481 52.024 1.00 42.48 247 SER A C 1
ATOM 1524 O O . SER A 1 260 ? 49.010 31.032 53.025 1.00 40.58 247 SER A O 1
ATOM 1527 N N . VAL A 1 261 ? 47.358 30.983 51.521 1.00 44.24 248 VAL A N 1
ATOM 1528 C CA . VAL A 1 261 ? 46.679 29.823 52.094 1.00 41.61 248 VAL A CA 1
ATOM 1529 C C . VAL A 1 261 ? 46.051 29.091 50.926 1.00 42.53 248 VAL A C 1
ATOM 1530 O O . VAL A 1 261 ? 45.461 29.701 50.066 1.00 47.05 248 VAL A O 1
ATOM 1534 N N . SER A 1 262 ? 46.235 27.788 50.899 1.00 42.60 249 SER A N 1
ATOM 1535 C CA . SER A 1 262 ? 45.494 26.856 50.027 1.00 45.31 249 SER A CA 1
ATOM 1536 C C . SER A 1 262 ? 44.548 26.072 50.895 1.00 46.74 249 SER A C 1
ATOM 1537 O O . SER A 1 262 ? 44.959 25.591 51.951 1.00 42.16 249 SER A O 1
ATOM 1540 N N . TYR A 1 263 ? 43.295 25.935 50.446 1.00 46.66 250 TYR A N 1
ATOM 1541 C CA . TYR A 1 263 ? 42.272 25.285 51.221 1.00 44.90 250 TYR A CA 1
ATOM 1542 C C . TYR A 1 263 ? 41.286 24.440 50.391 1.00 42.16 250 TYR A C 1
ATOM 1543 O O . TYR A 1 263 ? 40.956 24.768 49.287 1.00 39.28 250 TYR A O 1
ATOM 1552 N N . ARG A 1 264 ? 40.852 23.317 50.941 1.00 44.93 251 ARG A N 1
ATOM 1553 C CA . ARG A 1 264 ? 39.761 22.545 50.370 1.00 37.95 251 ARG A CA 1
ATOM 1554 C C . ARG A 1 264 ? 38.471 23.398 50.330 1.00 45.00 251 ARG A C 1
ATOM 1555 O O . ARG A 1 264 ? 38.008 23.859 51.370 1.00 47.03 251 ARG A O 1
ATOM 1563 N N . LYS A 1 265 ? 37.941 23.671 49.127 1.00 41.63 252 LYS A N 1
ATOM 1564 C CA . LYS A 1 265 ? 36.641 24.355 48.910 1.00 46.33 252 LYS A CA 1
ATOM 1565 C C . LYS A 1 265 ? 35.440 23.825 49.676 1.00 51.25 252 LYS A C 1
ATOM 1566 O O . LYS A 1 265 ? 34.592 24.586 50.105 1.00 42.72 252 LYS A O 1
ATOM 1572 N N . ASP A 1 266 ? 35.336 22.505 49.815 1.00 45.23 253 ASP A N 1
ATOM 1573 C CA . ASP A 1 266 ? 34.208 21.952 50.518 1.00 46.05 253 ASP A CA 1
ATOM 1574 C C . ASP A 1 266 ? 34.599 21.388 51.909 1.00 49.83 253 ASP A C 1
ATOM 1575 O O . ASP A 1 266 ? 35.492 20.534 52.016 1.00 50.53 253 ASP A O 1
ATOM 1580 N N . CYS A 1 267 ? 33.875 21.787 52.952 1.00 50.76 254 CYS A N 1
ATOM 1581 C CA . CYS A 1 267 ? 34.122 21.294 54.303 1.00 46.39 254 CYS A CA 1
ATOM 1582 C C . CYS A 1 267 ? 32.803 20.881 54.965 1.00 50.40 254 CYS A C 1
ATOM 1583 O O . CYS A 1 267 ? 32.701 20.822 56.167 1.00 49.58 254 CYS A O 1
ATOM 1586 N N . ASP A 1 268 ? 31.758 20.633 54.194 1.00 44.65 255 ASP A N 1
ATOM 1587 C CA . ASP A 1 268 ? 30.517 20.279 54.870 1.00 46.48 255 ASP A CA 1
ATOM 1588 C C . ASP A 1 268 ? 30.581 18.760 55.180 1.00 42.10 255 ASP A C 1
ATOM 1589 O O . ASP A 1 268 ? 29.959 18.019 54.499 1.00 47.32 255 ASP A O 1
ATOM 1594 N N . PHE A 1 269 ? 31.457 18.361 56.109 1.00 42.26 256 PHE A N 1
ATOM 1595 C CA . PHE A 1 269 ? 31.664 16.975 56.600 1.00 50.46 256 PHE A CA 1
ATOM 1596 C C . PHE A 1 269 ? 30.629 16.504 57.624 1.00 58.85 256 PHE A C 1
ATOM 1597 O O . PHE A 1 269 ? 30.101 17.324 58.375 1.00 52.91 256 PHE A O 1
ATOM 1605 N N . HIS A 1 270 ? 30.354 15.191 57.639 1.00 49.80 257 HIS A N 1
ATOM 1606 C CA . HIS A 1 270 ? 29.327 14.595 58.480 1.00 50.56 257 HIS A CA 1
ATOM 1607 C C . HIS A 1 270 ? 29.884 13.279 59.006 1.00 53.44 257 HIS A C 1
ATOM 1608 O O . HIS A 1 270 ? 30.756 12.630 58.411 1.00 55.93 257 HIS A O 1
ATOM 1615 N N . VAL A 1 271 ? 29.454 12.928 60.186 1.00 55.48 258 VAL A N 1
ATOM 1616 C CA . VAL A 1 271 ? 29.894 11.670 60.767 1.00 62.18 258 VAL A CA 1
ATOM 1617 C C . VAL A 1 271 ? 28.635 10.859 61.117 1.00 69.38 258 VAL A C 1
ATOM 1618 O O . VAL A 1 271 ? 27.696 11.365 61.728 1.00 63.65 258 VAL A O 1
ATOM 1622 N N . ASN A 1 272 ? 28.587 9.617 60.654 1.00 71.43 259 ASN A N 1
ATOM 1623 C CA . ASN A 1 272 ? 27.430 8.791 60.936 1.00 79.74 259 ASN A CA 1
ATOM 1624 C C . ASN A 1 272 ? 27.709 7.411 61.493 1.00 75.07 259 ASN A C 1
ATOM 1625 O O . ASN A 1 272 ? 28.377 6.635 60.832 1.00 83.28 259 ASN A O 1
ATOM 1630 N N . THR B 1 15 ? 16.015 39.912 97.906 1.00 66.30 2 THR B N 1
ATOM 1631 C CA . THR B 1 15 ? 16.637 39.231 96.703 1.00 72.19 2 THR B CA 1
ATOM 1632 C C . THR B 1 15 ? 17.925 38.554 97.113 1.00 75.62 2 THR B C 1
ATOM 1633 O O . THR B 1 15 ? 18.778 39.186 97.749 1.00 60.98 2 THR B O 1
ATOM 1637 N N . THR B 1 16 ? 18.086 37.286 96.732 1.00 67.14 3 THR B N 1
ATOM 1638 C CA . THR B 1 16 ? 19.248 36.537 97.149 1.00 60.86 3 THR B CA 1
ATOM 1639 C C . THR B 1 16 ? 20.493 37.087 96.466 1.00 68.21 3 THR B C 1
ATOM 1640 O O . THR B 1 16 ? 20.404 37.759 95.431 1.00 73.09 3 THR B O 1
ATOM 1644 N N . SER B 1 17 ? 21.659 36.840 97.054 1.00 66.54 4 SER B N 1
ATOM 1645 C CA . SER B 1 17 ? 22.884 37.259 96.415 1.00 58.16 4 SER B CA 1
ATOM 1646 C C . SER B 1 17 ? 23.121 36.335 95.194 1.00 61.17 4 SER B C 1
ATOM 1647 O O . SER B 1 17 ? 23.812 36.719 94.250 1.00 59.73 4 SER B O 1
ATOM 1650 N N . LEU B 1 18 ? 22.541 35.141 95.211 1.00 51.87 5 LEU B N 1
ATOM 1651 C CA . LEU B 1 18 ? 22.645 34.232 94.071 1.00 61.16 5 LEU B CA 1
ATOM 1652 C C . LEU B 1 18 ? 21.806 34.759 92.872 1.00 72.76 5 LEU B C 1
ATOM 1653 O O . LEU B 1 18 ? 22.113 34.463 91.725 1.00 79.57 5 LEU B O 1
ATOM 1658 N N . ASP B 1 19 ? 20.747 35.521 93.142 1.00 73.36 6 ASP B N 1
ATOM 1659 C CA . ASP B 1 19 ? 20.029 36.202 92.082 1.00 68.71 6 ASP B CA 1
ATOM 1660 C C . ASP B 1 19 ? 20.959 37.255 91.568 1.00 67.74 6 ASP B C 1
ATOM 1661 O O . ASP B 1 19 ? 21.252 37.267 90.396 1.00 82.66 6 ASP B O 1
ATOM 1666 N N . LYS B 1 20 ? 21.441 38.125 92.446 1.00 70.35 7 LYS B N 1
ATOM 1667 C CA . LYS B 1 20 ? 22.410 39.147 92.046 1.00 69.70 7 LYS B CA 1
ATOM 1668 C C . LYS B 1 20 ? 23.597 38.675 91.206 1.00 69.52 7 LYS B C 1
ATOM 1669 O O . LYS B 1 20 ? 24.159 39.459 90.462 1.00 85.17 7 LYS B O 1
ATOM 1675 N N . GLN B 1 21 ? 23.980 37.418 91.305 1.00 65.07 8 GLN B N 1
ATOM 1676 C CA . GLN B 1 21 ? 25.111 36.956 90.522 1.00 74.60 8 GLN B CA 1
ATOM 1677 C C . GLN B 1 21 ? 24.644 36.734 89.085 1.00 73.89 8 GLN B C 1
ATOM 1678 O O . GLN B 1 21 ? 25.318 37.159 88.156 1.00 81.49 8 GLN B O 1
ATOM 1684 N N . LEU B 1 22 ? 23.492 36.087 88.932 1.00 70.30 9 LEU B N 1
ATOM 1685 C CA . LEU B 1 22 ? 22.737 36.023 87.668 1.00 74.20 9 LEU B CA 1
ATOM 1686 C C . LEU B 1 22 ? 22.359 37.381 86.993 1.00 67.50 9 LEU B C 1
ATOM 1687 O O . LEU B 1 22 ? 22.775 37.619 85.887 1.00 70.51 9 LEU B O 1
ATOM 1692 N N . TRP B 1 23 ? 21.624 38.277 87.637 1.00 66.83 10 TRP B N 1
ATOM 1693 C CA . TRP B 1 23 ? 21.585 39.669 87.145 1.00 73.18 10 TRP B CA 1
ATOM 1694 C C . TRP B 1 23 ? 22.957 39.988 86.461 1.00 73.26 10 TRP B C 1
ATOM 1695 O O . TRP B 1 23 ? 22.993 40.331 85.284 1.00 76.53 10 TRP B O 1
ATOM 1706 N N . GLU B 1 24 ? 24.078 39.803 87.162 1.00 72.05 11 GLU B N 1
ATOM 1707 C CA . GLU B 1 24 ? 25.384 40.229 86.634 1.00 68.86 11 GLU B CA 1
ATOM 1708 C C . GLU B 1 24 ? 25.945 39.398 85.487 1.00 64.65 11 GLU B C 1
ATOM 1709 O O . GLU B 1 24 ? 26.630 39.911 84.620 1.00 52.45 11 GLU B O 1
ATOM 1715 N N . LEU B 1 25 ? 25.724 38.103 85.501 1.00 62.52 12 LEU B N 1
ATOM 1716 C CA . LEU B 1 25 ? 26.299 37.261 84.460 1.00 67.41 12 LEU B CA 1
ATOM 1717 C C . LEU B 1 25 ? 25.587 37.625 83.141 1.00 79.54 12 LEU B C 1
ATOM 1718 O O . LEU B 1 25 ? 26.219 38.000 82.138 1.00 76.16 12 LEU B O 1
ATOM 1723 N N . ILE B 1 26 ? 24.257 37.568 83.183 1.00 81.36 13 ILE B N 1
ATOM 1724 C CA . ILE B 1 26 ? 23.378 38.025 82.127 1.00 78.18 13 ILE B CA 1
ATOM 1725 C C . ILE B 1 26 ? 23.931 39.305 81.495 1.00 85.90 13 ILE B C 1
ATOM 1726 O O . ILE B 1 26 ? 24.556 39.281 80.432 1.00 77.01 13 ILE B O 1
ATOM 1731 N N . ASP B 1 27 ? 23.677 40.405 82.193 1.00 77.01 14 ASP B N 1
ATOM 1732 C CA . ASP B 1 27 ? 24.135 41.712 81.889 1.00 63.42 14 ASP B CA 1
ATOM 1733 C C . ASP B 1 27 ? 25.539 41.816 81.257 1.00 72.00 14 ASP B C 1
ATOM 1734 O O . ASP B 1 27 ? 25.737 42.578 80.312 1.00 60.27 14 ASP B O 1
ATOM 1739 N N . ASN B 1 28 ? 26.518 41.093 81.788 1.00 61.39 15 ASN B N 1
ATOM 1740 C CA . ASN B 1 28 ? 27.810 41.065 81.142 1.00 71.99 15 ASN B CA 1
ATOM 1741 C C . ASN B 1 28 ? 27.748 40.374 79.812 1.00 78.14 15 ASN B C 1
ATOM 1742 O O . ASN B 1 28 ? 28.682 40.471 79.021 1.00 74.63 15 ASN B O 1
ATOM 1747 N N . PHE B 1 29 ? 26.644 39.698 79.534 1.00 82.97 16 PHE B N 1
ATOM 1748 C CA . PHE B 1 29 ? 26.609 39.058 78.263 1.00 93.41 16 PHE B CA 1
ATOM 1749 C C . PHE B 1 29 ? 26.122 40.022 77.214 1.00 85.08 16 PHE B C 1
ATOM 1750 O O . PHE B 1 29 ? 26.660 40.094 76.110 1.00 77.48 16 PHE B O 1
ATOM 1758 N N . PHE B 1 30 ? 25.139 40.809 77.567 1.00 69.11 17 PHE B N 1
ATOM 1759 C CA . PHE B 1 30 ? 24.790 41.857 76.662 1.00 70.06 17 PHE B CA 1
ATOM 1760 C C . PHE B 1 30 ? 25.950 42.736 76.222 1.00 69.21 17 PHE B C 1
ATOM 1761 O O . PHE B 1 30 ? 26.059 43.009 75.023 1.00 72.68 17 PHE B O 1
ATOM 1769 N N . LEU B 1 31 ? 26.843 43.103 77.147 1.00 60.00 18 LEU B N 1
ATOM 1770 C CA . LEU B 1 31 ? 27.992 43.946 76.798 1.00 74.25 18 LEU B CA 1
ATOM 1771 C C . LEU B 1 31 ? 28.953 43.204 75.910 1.00 64.92 18 LEU B C 1
ATOM 1772 O O . LEU B 1 31 ? 29.311 43.695 74.860 1.00 77.69 18 LEU B O 1
ATOM 1777 N N . LYS B 1 32 ? 29.381 42.024 76.334 1.00 67.54 19 LYS B N 1
ATOM 1778 C CA . LYS B 1 32 ? 30.323 41.268 75.534 1.00 63.92 19 LYS B CA 1
ATOM 1779 C C . LYS B 1 32 ? 29.825 41.094 74.122 1.00 64.61 19 LYS B C 1
ATOM 1780 O O . LYS B 1 32 ? 30.491 41.494 73.180 1.00 61.60 19 LYS B O 1
ATOM 1786 N N . ALA B 1 33 ? 28.618 40.568 74.000 1.00 63.93 20 ALA B N 1
ATOM 1787 C CA . ALA B 1 33 ? 27.962 40.371 72.712 1.00 65.62 20 ALA B CA 1
ATOM 1788 C C . ALA B 1 33 ? 27.878 41.657 71.914 1.00 64.05 20 ALA B C 1
ATOM 1789 O O . ALA B 1 33 ? 27.992 41.638 70.710 1.00 59.40 20 ALA B O 1
ATOM 1791 N N . ALA B 1 34 ? 27.637 42.778 72.579 1.00 60.72 21 ALA B N 1
ATOM 1792 C CA . ALA B 1 34 ? 27.500 44.014 71.824 1.00 58.18 21 ALA B CA 1
ATOM 1793 C C . ALA B 1 34 ? 28.873 44.469 71.352 1.00 58.21 21 ALA B C 1
ATOM 1794 O O . ALA B 1 34 ? 28.974 45.069 70.290 1.00 59.44 21 ALA B O 1
ATOM 1796 N N . LEU B 1 35 ? 29.922 44.067 72.077 1.00 56.88 22 LEU B N 1
ATOM 1797 C CA . LEU B 1 35 ? 31.305 44.482 71.774 1.00 54.10 22 LEU B CA 1
ATOM 1798 C C . LEU B 1 35 ? 31.922 43.598 70.690 1.00 54.16 22 LEU B C 1
ATOM 1799 O O . LEU B 1 35 ? 32.605 44.062 69.782 1.00 48.35 22 LEU B O 1
ATOM 1804 N N . LEU B 1 36 ? 31.652 42.299 70.786 1.00 55.91 23 LEU B N 1
ATOM 1805 C CA . LEU B 1 36 ? 31.969 41.357 69.742 1.00 57.72 23 LEU B CA 1
ATOM 1806 C C . LEU B 1 36 ? 31.380 41.806 68.367 1.00 55.01 23 LEU B C 1
ATOM 1807 O O . LEU B 1 36 ? 32.122 42.025 67.420 1.00 67.83 23 LEU B O 1
ATOM 1812 N N . ILE B 1 37 ? 30.059 41.920 68.267 1.00 52.41 24 ILE B N 1
ATOM 1813 C CA . ILE B 1 37 ? 29.423 42.339 67.038 1.00 57.91 24 ILE B CA 1
ATOM 1814 C C . ILE B 1 37 ? 29.954 43.711 66.538 1.00 62.33 24 ILE B C 1
ATOM 1815 O O . ILE B 1 37 ? 30.486 43.785 65.432 1.00 65.67 24 ILE B O 1
ATOM 1820 N N . CYS B 1 38 ? 29.862 44.766 67.355 1.00 57.55 25 CYS B N 1
ATOM 1821 C CA . CYS B 1 38 ? 30.345 46.093 66.939 1.00 59.06 25 CYS B CA 1
ATOM 1822 C C . CYS B 1 38 ? 31.821 46.133 66.571 1.00 59.10 25 CYS B C 1
ATOM 1823 O O . CYS B 1 38 ? 32.174 46.717 65.583 1.00 64.93 25 CYS B O 1
ATOM 1826 N N . HIS B 1 39 ? 32.684 45.477 67.334 1.00 65.10 26 HIS B N 1
ATOM 1827 C CA . HIS B 1 39 ? 34.103 45.536 67.026 1.00 65.21 26 HIS B CA 1
ATOM 1828 C C . HIS B 1 39 ? 34.470 44.731 65.799 1.00 66.72 26 HIS B C 1
ATOM 1829 O O . HIS B 1 39 ? 35.575 44.822 65.336 1.00 67.80 26 HIS B O 1
ATOM 1836 N N . SER B 1 40 ? 33.585 43.896 65.287 1.00 68.71 27 SER B N 1
ATOM 1837 C CA . SER B 1 40 ? 33.974 43.103 64.126 1.00 66.18 27 SER B CA 1
ATOM 1838 C C . SER B 1 40 ? 33.874 43.962 62.856 1.00 71.17 27 SER B C 1
ATOM 1839 O O . SER B 1 40 ? 34.239 43.510 61.772 1.00 65.95 27 SER B O 1
ATOM 1842 N N . LYS B 1 41 ? 33.375 45.200 62.992 1.00 71.97 28 LYS B N 1
ATOM 1843 C CA . LYS B 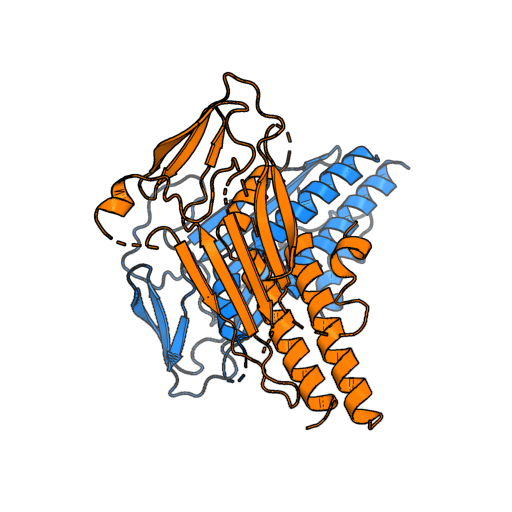1 41 ? 33.273 46.125 61.851 1.00 78.57 28 LYS B CA 1
ATOM 1844 C C . LYS B 1 41 ? 33.878 47.487 62.178 1.00 87.08 28 LYS B C 1
ATOM 1845 O O . LYS B 1 41 ? 34.259 48.240 61.287 1.00 84.88 28 LYS B O 1
ATOM 1851 N N . LYS B 1 69 ? 31.665 56.517 73.425 1.00 121.68 56 LYS B N 1
ATOM 1852 C CA . LYS B 1 69 ? 30.474 56.365 72.583 1.00 125.72 56 LYS B CA 1
ATOM 1853 C C . LYS B 1 69 ? 29.812 54.988 72.711 1.00 130.38 56 LYS B C 1
ATOM 1854 O O . LYS B 1 69 ? 28.585 54.907 72.757 1.00 133.96 56 LYS B O 1
ATOM 1860 N N . LEU B 1 70 ? 30.613 53.919 72.771 1.00 122.39 57 LEU B N 1
ATOM 1861 C CA . LEU B 1 70 ? 30.087 52.555 72.976 1.00 125.89 57 LEU B CA 1
ATOM 1862 C C . LEU B 1 70 ? 29.631 52.359 74.410 1.00 117.28 57 LEU B C 1
ATOM 1863 O O . LEU B 1 70 ? 28.647 51.651 74.693 1.00 95.91 57 LEU B O 1
ATOM 1868 N N . GLU B 1 71 ? 30.401 52.978 75.299 1.00 125.61 58 GLU B N 1
ATOM 1869 C CA . GLU B 1 71 ? 30.132 53.063 76.723 1.00 119.53 58 GLU B CA 1
ATOM 1870 C C . GLU B 1 71 ? 28.785 53.725 76.986 1.00 117.07 58 GLU B C 1
ATOM 1871 O O . GLU B 1 71 ? 27.992 53.214 77.799 1.00 99.03 58 GLU B O 1
ATOM 1877 N N . ARG B 1 72 ? 28.552 54.851 76.290 1.00 117.06 59 ARG B N 1
ATOM 1878 C CA . ARG B 1 72 ? 27.286 55.597 76.331 1.00 118.17 59 ARG B CA 1
ATOM 1879 C C . ARG B 1 72 ? 26.180 54.714 75.809 1.00 116.93 59 ARG B C 1
ATOM 1880 O O . ARG B 1 72 ? 25.275 54.340 76.568 1.00 109.82 59 ARG B O 1
ATOM 1888 N N . GLU B 1 73 ? 26.264 54.410 74.508 1.00 107.81 60 GLU B N 1
ATOM 1889 C CA . GLU B 1 73 ? 25.326 53.527 73.813 1.00 104.60 60 GLU B CA 1
ATOM 1890 C C . GLU B 1 73 ? 24.833 52.353 74.707 1.00 102.54 60 GLU B C 1
ATOM 1891 O O . GLU B 1 73 ? 23.613 52.165 74.889 1.00 96.99 60 GLU B O 1
ATOM 1897 N N . LEU B 1 74 ? 25.770 51.610 75.307 1.00 84.56 61 LEU B N 1
ATOM 1898 C CA . LEU B 1 74 ? 25.406 50.445 76.149 1.00 95.71 61 LEU B CA 1
ATOM 1899 C C . LEU B 1 74 ? 24.678 50.665 77.500 1.00 98.06 61 LEU B C 1
ATOM 1900 O O . LEU B 1 74 ? 24.075 49.737 78.058 1.00 95.31 61 LEU B O 1
ATOM 1905 N N . LYS B 1 75 ? 24.724 51.900 77.990 1.00 105.99 62 LYS B N 1
ATOM 1906 C CA . LYS B 1 75 ? 24.117 52.325 79.256 1.00 105.20 62 LYS B CA 1
ATOM 1907 C C . LYS B 1 75 ? 22.988 51.445 79.815 1.00 97.10 62 LYS B C 1
ATOM 1908 O O . LYS B 1 75 ? 23.166 50.817 80.855 1.00 102.60 62 LYS B O 1
ATOM 1914 N N . PRO B 1 76 ? 21.827 51.381 79.130 1.00 89.20 63 PRO B N 1
ATOM 1915 C CA . PRO B 1 76 ? 20.715 50.661 79.762 1.00 82.50 63 PRO B CA 1
ATOM 1916 C C . PRO B 1 76 ? 20.982 49.181 79.994 1.00 99.75 63 PRO B C 1
ATOM 1917 O O . PRO B 1 76 ? 20.063 48.452 80.371 1.00 98.15 63 PRO B O 1
ATOM 1921 N N . TRP B 1 77 ? 22.215 48.738 79.744 1.00 97.68 64 TRP B N 1
ATOM 1922 C CA . TRP B 1 77 ? 22.605 47.339 79.985 1.00 100.12 64 TRP B CA 1
ATOM 1923 C C . TRP B 1 77 ? 23.768 47.324 80.966 1.00 95.82 64 TRP B C 1
ATOM 1924 O O . TRP B 1 77 ? 23.793 46.526 81.873 1.00 83.64 64 TRP B O 1
ATOM 1935 N N . THR B 1 78 ? 24.686 48.273 80.807 1.00 101.00 65 THR B N 1
ATOM 1936 C CA . THR B 1 78 ? 25.715 48.586 81.803 1.00 111.42 65 THR B CA 1
ATOM 1937 C C . THR B 1 78 ? 25.145 48.948 83.198 1.00 119.59 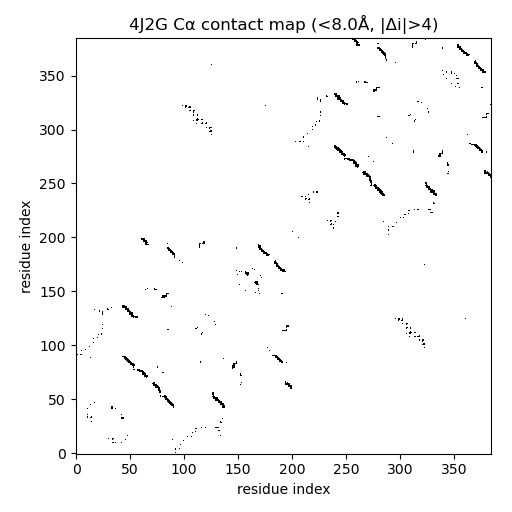65 THR B C 1
ATOM 1938 O O . THR B 1 78 ? 25.886 49.404 84.080 1.00 98.37 65 THR B O 1
ATOM 1942 N N . THR B 1 79 ? 23.835 48.766 83.392 1.00 124.93 66 THR B N 1
ATOM 1943 C CA . THR B 1 79 ? 23.169 49.183 84.632 1.00 115.20 66 THR B CA 1
ATOM 1944 C C . THR B 1 79 ? 21.999 48.279 85.012 1.00 108.53 66 THR B C 1
ATOM 1945 O O . THR B 1 79 ? 20.993 48.759 85.525 1.00 108.81 66 THR B O 1
ATOM 1949 N N . PHE B 1 80 ? 22.113 46.983 84.741 1.00 105.23 67 PHE B N 1
ATOM 1950 C CA . PHE B 1 80 ? 21.160 46.016 85.298 1.00 107.85 67 PHE B CA 1
ATOM 1951 C C . PHE B 1 80 ? 21.762 45.439 86.575 1.00 106.35 67 PHE B C 1
ATOM 1952 O O . PHE B 1 80 ? 21.167 45.526 87.649 1.00 111.04 67 PHE B O 1
ATOM 1960 N N . PRO B 1 88 ? 15.936 44.604 75.454 1.00 64.08 75 PRO B N 1
ATOM 1961 C CA . PRO B 1 88 ? 15.822 44.253 74.010 1.00 88.06 75 PRO B CA 1
ATOM 1962 C C . PRO B 1 88 ? 16.742 45.073 73.063 1.00 82.33 75 PRO B C 1
ATOM 1963 O O . PRO B 1 88 ? 16.324 46.086 72.470 1.00 85.26 75 PRO B O 1
ATOM 1967 N N . LEU B 1 89 ? 17.985 44.600 72.958 1.00 76.45 76 LEU B N 1
ATOM 1968 C CA . LEU B 1 89 ? 19.093 45.222 72.215 1.00 79.13 76 LEU B CA 1
ATOM 1969 C C . LEU B 1 89 ? 19.181 44.870 70.698 1.00 74.22 76 LEU B C 1
ATOM 1970 O O . LEU B 1 89 ? 19.390 43.696 70.307 1.00 63.24 76 LEU B O 1
ATOM 1975 N N . VAL B 1 90 ? 19.012 45.906 69.878 1.00 63.34 77 VAL B N 1
ATOM 1976 C CA . VAL B 1 90 ? 19.215 45.869 68.420 1.00 61.73 77 VAL B CA 1
ATOM 1977 C C . VAL B 1 90 ? 20.526 46.509 67.950 1.00 73.82 77 VAL B C 1
ATOM 1978 O O . VAL B 1 90 ? 20.815 47.684 68.280 1.00 69.25 77 VAL B O 1
ATOM 1982 N N . ILE B 1 91 ? 21.308 45.737 67.174 1.00 64.27 78 ILE B N 1
ATOM 1983 C CA . ILE B 1 91 ? 22.534 46.237 66.565 1.00 54.19 78 ILE B CA 1
ATOM 1984 C C . ILE B 1 91 ? 22.380 46.222 65.051 1.00 51.67 78 ILE B C 1
ATOM 1985 O O . ILE B 1 91 ? 22.056 45.188 64.471 1.00 55.33 78 ILE B O 1
ATOM 1990 N N . GLU B 1 92 ? 22.590 47.365 64.416 1.00 52.12 79 GLU B N 1
ATOM 1991 C CA . GLU B 1 92 ? 22.449 47.480 62.956 1.00 51.17 79 GLU B CA 1
ATOM 1992 C C . GLU B 1 92 ? 23.847 47.574 62.367 1.00 51.70 79 GLU B C 1
ATOM 1993 O O . GLU B 1 92 ? 24.727 48.183 62.962 1.00 61.71 79 GLU B O 1
ATOM 1999 N N . THR B 1 93 ? 24.054 46.925 61.226 1.00 49.65 80 THR B N 1
ATOM 2000 C CA . THR B 1 93 ? 25.320 46.976 60.503 1.00 44.87 80 THR B CA 1
ATOM 2001 C C . THR B 1 93 ? 24.932 47.527 59.172 1.00 44.51 80 THR B C 1
ATOM 2002 O O . THR B 1 93 ? 23.903 47.155 58.606 1.00 49.25 80 THR B O 1
ATOM 2006 N N . TYR B 1 94 ? 25.723 48.460 58.671 1.00 47.26 81 TYR B N 1
ATOM 2007 C CA . TYR B 1 94 ? 25.338 49.109 57.430 1.00 47.85 81 TYR B CA 1
ATOM 2008 C C . TYR B 1 94 ? 26.590 49.533 56.689 1.00 48.10 81 TYR B C 1
ATOM 2009 O O . TYR B 1 94 ? 27.690 49.643 57.243 1.00 49.82 81 TYR B O 1
ATOM 2018 N N . LEU B 1 95 ? 26.424 49.740 55.407 1.00 56.62 82 LEU B N 1
ATOM 2019 C CA . LEU B 1 95 ? 27.485 50.295 54.604 1.00 55.62 82 LEU B CA 1
ATOM 2020 C C . LEU B 1 95 ? 27.269 51.826 54.569 1.00 57.38 82 LEU B C 1
ATOM 2021 O O . LEU B 1 95 ? 26.263 52.292 54.071 1.00 57.04 82 LEU B O 1
ATOM 2026 N N . ASP B 1 96 ? 28.199 52.577 55.148 1.00 61.31 83 ASP B N 1
ATOM 2027 C CA . ASP B 1 96 ? 28.131 54.060 55.229 1.00 64.70 83 ASP B CA 1
ATOM 2028 C C . ASP B 1 96 ? 28.403 54.789 53.873 1.00 63.26 83 ASP B C 1
ATOM 2029 O O . ASP B 1 96 ? 29.471 54.632 53.265 1.00 56.57 83 ASP B O 1
ATOM 2034 N N . LEU B 1 97 ? 27.450 55.602 53.424 1.00 61.58 84 LEU B N 1
ATOM 2035 C CA . LEU B 1 97 ? 27.593 56.334 52.150 1.00 68.37 84 LEU B CA 1
ATOM 2036 C C . LEU B 1 97 ? 27.876 57.860 52.245 1.00 68.36 84 LEU B C 1
ATOM 2037 O O . LEU B 1 97 ? 27.789 58.534 51.248 1.00 73.18 84 LEU B O 1
ATOM 2042 N N . ALA B 1 98 ? 28.230 58.372 53.426 1.00 69.88 85 ALA B N 1
ATOM 2043 C CA . ALA B 1 98 ? 28.474 59.810 53.667 1.00 73.72 85 ALA B CA 1
ATOM 2044 C C . ALA B 1 98 ? 29.461 60.475 52.680 1.00 76.29 85 ALA B C 1
ATOM 2045 O O . ALA B 1 98 ? 29.178 61.548 52.144 1.00 73.28 85 ALA B O 1
ATOM 2047 N N . ARG B 1 99 ? 30.582 59.802 52.432 1.00 75.38 86 ARG B N 1
ATOM 2048 C CA . ARG B 1 99 ? 31.718 60.334 51.713 1.00 72.83 86 ARG B CA 1
ATOM 2049 C C . ARG B 1 99 ? 31.642 60.142 50.201 1.00 81.85 86 ARG B C 1
ATOM 2050 O O . ARG B 1 99 ? 32.621 60.417 49.506 1.00 90.36 86 ARG B O 1
ATOM 2058 N N . LEU B 1 100 ? 30.509 59.660 49.684 1.00 81.80 87 LEU B N 1
ATOM 2059 C CA . LEU B 1 100 ? 30.322 59.540 48.223 1.00 80.35 87 LEU B CA 1
ATOM 2060 C C . LEU B 1 100 ? 30.297 60.898 47.491 1.00 85.25 87 LEU B C 1
ATOM 2061 O O . LEU B 1 100 ? 29.696 61.845 47.992 1.00 84.40 87 LEU B O 1
ATOM 2066 N N . SER B 1 101 ? 30.932 60.997 46.321 1.00 78.90 88 SER B N 1
ATOM 2067 C CA . SER B 1 101 ? 30.765 62.181 45.446 1.00 73.16 88 SER B CA 1
ATOM 2068 C C . SER B 1 101 ? 29.590 61.955 44.484 1.00 81.02 88 SER B C 1
ATOM 2069 O O . SER B 1 101 ? 29.156 60.822 44.305 1.00 86.91 88 SER B O 1
ATOM 2072 N N . PRO B 1 102 ? 29.090 63.016 43.816 1.00 91.26 89 PRO B N 1
ATOM 2073 C CA . PRO B 1 102 ? 27.717 62.882 43.305 1.00 77.61 89 PRO B CA 1
ATOM 2074 C C . PRO B 1 102 ? 27.624 62.157 41.991 1.00 72.30 89 PRO B C 1
ATOM 2075 O O . PRO B 1 102 ? 26.533 61.853 41.550 1.00 74.80 89 PRO B O 1
ATOM 2079 N N . SER B 1 103 ? 28.751 61.912 41.346 1.00 65.81 90 SER B N 1
ATOM 2080 C CA . SER B 1 103 ? 28.753 61.080 40.138 1.00 79.17 90 SER B CA 1
ATOM 2081 C C . SER B 1 103 ? 29.117 59.588 40.420 1.00 73.31 90 SER B C 1
ATOM 2082 O O . SER B 1 103 ? 29.252 58.788 39.484 1.00 73.12 90 SER B O 1
ATOM 2085 N N . GLN B 1 104 ? 29.328 59.247 41.694 1.00 63.52 91 GLN B N 1
ATOM 2086 C CA . GLN B 1 104 ? 29.670 57.870 42.103 1.00 69.17 91 GLN B CA 1
ATOM 2087 C C . GLN B 1 104 ? 28.412 57.039 42.284 1.00 65.64 91 GLN B C 1
ATOM 2088 O O . GLN B 1 104 ? 27.535 57.381 43.114 1.00 70.96 91 GLN B O 1
ATOM 2094 N N . GLN B 1 105 ? 28.308 56.020 41.425 1.00 57.83 92 GLN B N 1
ATOM 2095 C CA . GLN B 1 105 ? 27.212 55.037 41.373 1.00 59.32 92 GLN B CA 1
ATOM 2096 C C . GLN B 1 105 ? 27.583 53.791 42.251 1.00 60.38 92 GLN B C 1
ATOM 2097 O O . GLN B 1 105 ? 28.682 53.241 42.085 1.00 57.84 92 GLN B O 1
ATOM 2103 N N . VAL B 1 106 ? 26.715 53.415 43.204 1.00 58.23 93 VAL B N 1
ATOM 2104 C CA . VAL B 1 106 ? 26.799 52.131 43.919 1.00 52.84 93 VAL B CA 1
ATOM 2105 C C . VAL B 1 106 ? 26.108 51.038 43.106 1.00 50.49 93 VAL B C 1
ATOM 2106 O O . VAL B 1 106 ? 24.921 51.142 42.750 1.00 54.86 93 VAL B O 1
ATOM 2110 N N . THR B 1 107 ? 26.833 50.004 42.754 1.00 52.16 94 THR B N 1
ATOM 2111 C CA . THR B 1 107 ? 26.149 48.787 42.191 1.00 50.49 94 THR B CA 1
ATOM 2112 C C . THR B 1 107 ? 26.223 47.631 43.147 1.00 56.11 94 THR B C 1
ATOM 2113 O O . THR B 1 107 ? 26.966 47.729 44.095 1.00 51.90 94 THR B O 1
ATOM 2117 N N . LEU B 1 108 ? 25.448 46.559 42.875 1.00 53.58 95 LEU B N 1
ATOM 2118 C CA . LEU B 1 108 ? 25.400 45.348 43.620 1.00 48.94 95 LEU B CA 1
ATOM 2119 C C . LEU B 1 108 ? 25.407 44.146 42.618 1.00 51.15 95 LEU B C 1
ATOM 2120 O O . LEU B 1 108 ? 24.501 43.984 41.816 1.00 53.43 95 LEU B O 1
ATOM 2125 N N . LYS B 1 109 ? 26.405 43.292 42.680 1.00 47.45 96 LYS B N 1
ATOM 2126 C CA . LYS B 1 109 ? 26.398 42.139 41.738 1.00 55.94 96 LYS B CA 1
ATOM 2127 C C . LYS B 1 109 ? 25.556 41.044 42.277 1.00 43.49 96 LYS B C 1
ATOM 2128 O O . LYS B 1 109 ? 25.580 40.789 43.448 1.00 54.95 96 LYS B O 1
ATOM 2134 N N . ASP B 1 110 ? 24.706 40.473 41.448 1.00 47.47 97 ASP B N 1
ATOM 2135 C CA . ASP B 1 110 ? 23.942 39.325 41.896 1.00 53.60 97 ASP B CA 1
ATOM 2136 C C . ASP B 1 110 ? 24.861 38.032 41.825 1.00 54.28 97 ASP B C 1
ATOM 2137 O O . ASP B 1 110 ? 26.086 38.120 41.681 1.00 55.44 97 ASP B O 1
ATOM 2142 N N . GLN B 1 111 ? 24.254 36.866 41.971 1.00 65.35 98 GLN B N 1
ATOM 2143 C CA . GLN B 1 111 ? 24.967 35.597 42.048 1.00 79.53 98 GLN B CA 1
ATOM 2144 C C . GLN B 1 111 ? 25.625 35.271 40.717 1.00 72.65 98 GLN B C 1
ATOM 2145 O O . GLN B 1 111 ? 26.651 34.641 40.670 1.00 78.06 98 GLN B O 1
ATOM 2151 N N . ASP B 1 112 ? 25.044 35.749 39.637 1.00 70.26 99 ASP B N 1
ATOM 2152 C CA . ASP B 1 112 ? 25.501 35.399 38.307 1.00 68.39 99 ASP B CA 1
ATOM 2153 C C . ASP B 1 112 ? 26.425 36.464 37.790 1.00 63.15 99 ASP B C 1
ATOM 2154 O O . ASP B 1 112 ? 26.792 36.461 36.627 1.00 73.62 99 ASP B O 1
ATOM 2159 N N . GLY B 1 113 ? 26.788 37.391 38.662 1.00 64.55 100 GLY B N 1
ATOM 2160 C CA . GLY B 1 113 ? 27.746 38.438 38.327 1.00 66.22 100 GLY B CA 1
ATOM 2161 C C . GLY B 1 113 ? 27.216 39.681 37.612 1.00 69.14 100 GLY B C 1
ATOM 2162 O O . GLY B 1 113 ? 27.997 40.578 37.303 1.00 70.01 100 GLY B O 1
ATOM 2163 N N . ASN B 1 114 ? 25.918 39.710 37.313 1.00 60.53 101 ASN B N 1
ATOM 2164 C CA . ASN B 1 114 ? 25.226 40.932 36.824 1.00 68.12 101 ASN B CA 1
ATOM 2165 C C . ASN B 1 114 ? 25.165 42.109 37.832 1.00 59.62 101 ASN B C 1
ATOM 2166 O O . ASN B 1 114 ? 24.705 41.956 38.949 1.00 55.83 101 ASN B O 1
ATOM 2171 N N . PRO B 1 115 ? 25.601 43.303 37.414 1.00 65.12 102 PRO B N 1
ATOM 2172 C CA . PRO B 1 115 ? 25.436 44.486 38.272 1.00 58.29 102 PRO B CA 1
ATOM 2173 C C . PRO B 1 115 ? 23.965 45.030 38.320 1.00 61.52 102 PRO B C 1
ATOM 2174 O O . PRO B 1 115 ? 23.254 44.960 37.331 1.00 63.36 102 PRO B O 1
ATOM 2178 N N . TRP B 1 116 ? 23.537 45.542 39.474 1.00 50.64 103 TRP B N 1
ATOM 2179 C CA . TRP B 1 116 ? 22.234 46.158 39.655 1.00 54.57 103 TRP B CA 1
ATOM 2180 C C . TRP B 1 116 ? 22.501 47.503 40.242 1.00 52.38 103 TRP B C 1
ATOM 2181 O O . TRP B 1 116 ? 23.207 47.611 41.207 1.00 51.50 103 TRP B O 1
ATOM 2192 N N . ASN B 1 117 ? 21.962 48.553 39.657 1.00 53.10 104 ASN B N 1
ATOM 2193 C CA . ASN B 1 117 ? 22.169 49.886 40.257 1.00 49.88 104 ASN B CA 1
ATOM 2194 C C . ASN B 1 117 ? 21.476 50.038 41.584 1.00 46.12 104 ASN B C 1
ATOM 2195 O O . ASN B 1 117 ? 20.367 49.516 41.774 1.00 53.12 104 ASN B O 1
ATOM 2200 N N . VAL B 1 118 ? 22.126 50.735 42.516 1.00 46.38 105 VAL B N 1
ATOM 2201 C CA . VAL B 1 118 ? 21.547 50.911 43.831 1.00 45.69 105 VAL B CA 1
ATOM 2202 C C . VAL B 1 118 ? 21.254 52.374 44.179 1.00 54.87 105 VAL B C 1
ATOM 2203 O O . VAL B 1 118 ? 20.124 52.718 44.483 1.00 56.40 105 VAL B O 1
ATOM 2207 N N . CYS B 1 119 ? 22.278 53.217 44.174 1.00 54.05 106 CYS B N 1
ATOM 2208 C CA . CYS B 1 119 ? 22.061 54.617 44.346 1.00 65.50 106 CYS B CA 1
ATOM 2209 C C . CYS B 1 119 ? 23.306 55.389 43.912 1.00 71.22 106 CYS B C 1
ATOM 2210 O O . CYS B 1 119 ? 24.398 54.809 43.713 1.00 68.98 106 CYS B O 1
ATOM 2213 N N . LYS B 1 120 ? 23.105 56.687 43.676 1.00 58.27 107 LYS B N 1
ATOM 2214 C CA . LYS B 1 120 ? 24.195 57.527 43.156 1.00 57.81 107 LYS B CA 1
ATOM 2215 C C . LYS B 1 120 ? 24.463 58.531 44.220 1.00 57.93 107 LYS B C 1
ATOM 2216 O O . LYS B 1 120 ? 23.511 58.989 44.865 1.00 63.25 107 LYS B O 1
ATOM 2222 N N . GLY B 1 121 ? 25.726 58.832 44.449 1.00 62.31 108 GLY B N 1
ATOM 2223 C CA . GLY B 1 121 ? 26.070 60.002 45.257 1.00 73.71 108 GLY B CA 1
ATOM 2224 C C . GLY B 1 121 ? 25.340 60.045 46.575 1.00 83.04 108 GLY B C 1
ATOM 2225 O O . GLY B 1 121 ? 24.996 58.999 47.120 1.00 94.22 108 GLY B O 1
ATOM 2226 N N . THR B 1 122 ? 25.087 61.258 47.065 1.00 82.06 109 THR B N 1
ATOM 2227 C CA . THR B 1 122 ? 24.538 61.492 48.398 1.00 89.14 109 THR B CA 1
ATOM 2228 C C . THR B 1 122 ? 23.040 61.213 48.552 1.00 85.91 109 THR B C 1
ATOM 2229 O O . THR B 1 122 ? 22.480 61.458 49.623 1.00 90.50 109 THR B O 1
ATOM 2233 N N . LYS B 1 123 ? 22.387 60.721 47.501 1.00 75.45 110 LYS B N 1
ATOM 2234 C CA . LYS B 1 123 ? 20.949 60.459 47.568 1.00 82.84 110 LYS B CA 1
ATOM 2235 C C . LYS B 1 123 ? 20.587 59.675 48.850 1.00 79.31 110 LYS B C 1
ATOM 2236 O O . LYS B 1 123 ? 19.799 60.132 49.653 1.00 78.73 110 LYS B O 1
ATOM 2242 N N . LYS B 1 124 ? 21.203 58.519 49.075 1.00 79.94 111 LYS B N 1
ATOM 2243 C CA . LYS B 1 124 ? 20.913 57.776 50.302 1.00 73.84 111 LYS B CA 1
ATOM 2244 C C . LYS B 1 124 ? 22.075 57.874 51.249 1.00 70.82 111 LYS B C 1
ATOM 2245 O O . LYS B 1 124 ? 23.183 58.224 50.839 1.00 66.45 111 LYS B O 1
ATOM 2251 N N . SER B 1 125 ? 21.824 57.608 52.526 1.00 64.13 112 SER B N 1
ATOM 2252 C CA . SER B 1 125 ? 22.897 57.756 53.497 1.00 75.06 112 SER B CA 1
ATOM 2253 C C . SER B 1 125 ? 23.608 56.417 53.790 1.00 62.82 112 SER B C 1
ATOM 2254 O O . SER B 1 125 ? 24.824 56.392 54.104 1.00 59.47 112 SER B O 1
ATOM 2257 N N . GLU B 1 126 ? 22.859 55.321 53.686 1.00 61.88 113 GLU B N 1
ATOM 2258 C CA . GLU B 1 126 ? 23.427 54.004 54.035 1.00 60.14 113 GLU B CA 1
ATOM 2259 C C . GLU B 1 126 ? 22.614 52.806 53.545 1.00 62.28 113 GLU B C 1
ATOM 2260 O O . GLU B 1 126 ? 21.415 52.910 53.229 1.00 60.73 113 GLU B O 1
ATOM 2266 N N . ILE B 1 127 ? 23.282 51.660 53.490 1.00 58.32 114 ILE B N 1
ATOM 2267 C CA . ILE B 1 127 ? 22.658 50.430 53.021 1.00 50.76 114 ILE B CA 1
ATOM 2268 C C . ILE B 1 127 ? 22.671 49.484 54.209 1.00 55.36 114 ILE B C 1
ATOM 2269 O O . ILE B 1 127 ? 23.749 49.117 54.684 1.00 50.97 114 ILE B O 1
ATOM 2282 N N . LEU B 1 129 ? 22.783 46.229 56.268 1.00 44.77 116 LEU B N 1
ATOM 2283 C CA . LEU B 1 129 ? 23.346 44.867 55.904 1.00 52.45 116 LEU B CA 1
ATOM 2284 C C . LEU B 1 129 ? 22.936 43.775 56.881 1.00 45.22 116 LEU B C 1
ATOM 2285 O O . LEU B 1 129 ? 22.673 42.663 56.437 1.00 55.92 116 LEU B O 1
ATOM 2290 N N . GLU B 1 130 ? 22.859 44.119 58.177 1.00 43.90 117 GLU B N 1
ATOM 2291 C CA . GLU B 1 130 ? 22.524 43.207 59.318 1.00 52.69 117 GLU B CA 1
ATOM 2292 C C . GLU B 1 130 ? 21.793 43.942 60.393 1.00 56.16 117 GLU B C 1
ATOM 2293 O O . GLU B 1 130 ? 22.134 45.080 60.735 1.00 54.45 117 GLU B O 1
ATOM 2299 N N . ARG B 1 131 ? 20.814 43.254 60.962 1.00 51.31 118 ARG B N 1
ATOM 2300 C CA . ARG B 1 131 ? 20.171 43.690 62.166 1.00 49.12 118 ARG B CA 1
ATOM 2301 C C . ARG B 1 131 ? 20.200 42.524 63.170 1.00 43.42 118 ARG B C 1
ATOM 2302 O O . ARG B 1 131 ? 19.617 41.480 62.930 1.00 47.53 118 ARG B O 1
ATOM 2310 N N . TRP B 1 132 ? 20.844 42.728 64.303 1.00 49.74 119 TRP B N 1
ATOM 2311 C CA . TRP B 1 132 ? 20.959 41.697 65.335 1.00 56.04 119 TRP B CA 1
ATOM 2312 C C . TRP B 1 132 ? 19.941 42.024 66.412 1.00 60.33 119 TRP B C 1
ATOM 2313 O O . TRP B 1 132 ? 19.725 43.201 66.719 1.00 63.21 119 TRP B O 1
ATOM 2324 N N . LEU B 1 133 ? 19.300 41.002 66.958 1.00 59.10 120 LEU B N 1
ATOM 2325 C CA . LEU B 1 133 ? 18.363 41.159 68.116 1.00 57.51 120 LEU B CA 1
ATOM 2326 C C . LEU B 1 133 ? 18.867 40.353 69.309 1.00 61.82 120 LEU B C 1
ATOM 2327 O O . LEU B 1 133 ? 19.015 39.100 69.249 1.00 63.49 120 LEU B O 1
ATOM 2332 N N . ILE B 1 134 ? 19.217 41.076 70.370 1.00 61.91 121 ILE B N 1
ATOM 2333 C CA . ILE B 1 134 ? 19.726 40.452 71.593 1.00 59.08 121 ILE B CA 1
ATOM 2334 C C . ILE B 1 134 ? 18.729 40.627 72.721 1.00 62.59 121 ILE B C 1
ATOM 2335 O O . ILE B 1 134 ? 18.268 41.734 73.006 1.00 64.38 121 ILE B O 1
ATOM 2340 N N . GLN B 1 135 ? 18.400 39.544 73.381 1.00 56.49 122 GLN B N 1
ATOM 2341 C CA . GLN B 1 135 ? 17.154 39.541 74.120 1.00 63.27 122 GLN B CA 1
ATOM 2342 C C . GLN B 1 135 ? 17.064 38.646 75.316 1.00 52.50 122 GLN B C 1
ATOM 2343 O O . GLN B 1 135 ? 17.299 37.415 75.210 1.00 59.37 122 GLN B O 1
ATOM 2357 N N . ASP B 1 137 ? 13.887 37.480 77.271 1.00 73.80 124 ASP B N 1
ATOM 2358 C CA . ASP B 1 137 ? 12.452 37.513 77.161 1.00 80.74 124 ASP B CA 1
ATOM 2359 C C . ASP B 1 137 ? 11.810 36.674 78.243 1.00 71.37 124 ASP B C 1
ATOM 2360 O O . ASP B 1 137 ? 11.733 35.467 78.084 1.00 71.56 124 ASP B O 1
ATOM 2365 N N . ASP B 1 155 ? 19.206 26.102 89.503 1.00 95.72 142 ASP B N 1
ATOM 2366 C CA . ASP B 1 155 ? 20.207 26.828 88.726 1.00 93.98 142 ASP B CA 1
ATOM 2367 C C . ASP B 1 155 ? 21.404 27.288 89.519 1.00 99.70 142 ASP B C 1
ATOM 2368 O O . ASP B 1 155 ? 21.294 27.801 90.648 1.00 97.15 142 ASP B O 1
ATOM 2373 N N . ASN B 1 156 ? 22.554 27.114 88.892 1.00 87.24 143 ASN B N 1
ATOM 2374 C CA . ASN B 1 156 ? 23.767 27.593 89.439 1.00 85.00 143 ASN B CA 1
ATOM 2375 C C . ASN B 1 156 ? 24.515 28.459 88.435 1.00 88.69 143 ASN B C 1
ATOM 2376 O O . ASN B 1 156 ? 24.733 28.068 87.284 1.00 87.78 143 ASN B O 1
ATOM 2381 N N . VAL B 1 157 ? 24.851 29.664 88.884 1.00 85.14 144 VAL B N 1
ATOM 2382 C CA . VAL B 1 157 ? 25.910 30.490 88.296 1.00 85.43 144 VAL B CA 1
ATOM 2383 C C . VAL B 1 157 ? 26.989 29.698 87.584 1.00 84.79 144 VAL B C 1
ATOM 2384 O O . VAL B 1 157 ? 27.455 30.105 86.526 1.00 87.57 144 VAL B O 1
ATOM 2388 N N . SER B 1 158 ? 27.411 28.577 88.159 1.00 83.15 145 SER B N 1
ATOM 2389 C CA . SER B 1 158 ? 28.521 27.855 87.552 1.00 84.79 145 SER B CA 1
ATOM 2390 C C . SER B 1 158 ? 28.121 27.335 86.174 1.00 81.27 145 SER B C 1
ATOM 2391 O O . SER B 1 158 ? 28.920 27.351 85.246 1.00 83.38 145 SER B O 1
ATOM 2394 N N . GLU B 1 159 ? 26.876 26.907 86.045 1.00 79.61 146 GLU B N 1
ATOM 2395 C CA . GLU B 1 159 ? 26.445 26.213 84.855 1.00 77.65 146 GLU B CA 1
ATOM 2396 C C . GLU B 1 159 ? 26.065 27.282 83.845 1.00 78.72 146 GLU B C 1
ATOM 2397 O O . GLU B 1 159 ? 26.364 27.164 82.655 1.00 73.08 146 GLU B O 1
ATOM 2403 N N . LEU B 1 160 ? 25.447 28.348 84.345 1.00 66.26 147 LEU B N 1
ATOM 2404 C CA . LEU B 1 160 ? 25.108 29.495 83.512 1.00 62.68 147 LEU B CA 1
ATOM 2405 C C . LEU B 1 160 ? 26.335 30.119 82.881 1.00 61.02 147 LEU B C 1
ATOM 2406 O O . LEU B 1 160 ? 26.333 30.370 81.698 1.00 63.50 147 LEU B O 1
ATOM 2411 N N . TYR B 1 161 ? 27.364 30.369 83.674 1.00 62.61 148 TYR B N 1
ATOM 2412 C CA . TYR B 1 161 ? 28.626 30.880 83.169 1.00 60.70 148 TYR B CA 1
ATOM 2413 C C . TYR B 1 161 ? 29.206 29.989 82.066 1.00 65.78 148 TYR B C 1
ATOM 2414 O O . TYR B 1 161 ? 29.694 30.477 81.041 1.00 58.20 148 TYR B O 1
ATOM 2423 N N . ARG B 1 162 ? 29.129 28.685 82.263 1.00 60.41 149 ARG B N 1
ATOM 2424 C CA . ARG B 1 162 ? 29.714 27.783 81.318 1.00 62.25 149 ARG B CA 1
ATOM 2425 C C . ARG B 1 162 ? 28.976 27.878 79.968 1.00 66.44 149 ARG B C 1
ATOM 2426 O O . ARG B 1 162 ? 29.595 28.038 78.926 1.00 66.11 149 ARG B O 1
ATOM 2434 N N . GLN B 1 163 ? 27.651 27.794 79.994 1.00 63.31 150 GLN B N 1
ATOM 2435 C CA . GLN B 1 163 ? 26.881 27.899 78.788 1.00 51.91 150 GLN B CA 1
ATOM 2436 C C . GLN B 1 163 ? 27.080 29.256 78.081 1.00 59.14 150 GLN B C 1
ATOM 2437 O O . GLN B 1 163 ? 26.918 29.346 76.889 1.00 56.72 150 GLN B O 1
ATOM 2443 N N . LEU B 1 164 ? 27.390 30.321 78.808 1.00 54.73 151 LEU B N 1
ATOM 2444 C CA . LEU B 1 164 ? 27.542 31.598 78.154 1.00 50.77 151 LEU B CA 1
ATOM 2445 C C . LEU B 1 164 ? 28.876 31.637 77.458 1.00 50.61 151 LEU B C 1
ATOM 2446 O O . LEU B 1 164 ? 28.995 32.229 76.396 1.00 54.21 151 LEU B O 1
ATOM 2451 N N . VAL B 1 165 ? 29.875 30.979 78.030 1.00 48.34 152 VAL B N 1
ATOM 2452 C CA . VAL B 1 165 ? 31.201 30.865 77.407 1.00 49.78 152 VAL B CA 1
ATOM 2453 C C . VAL B 1 165 ? 31.118 30.131 76.024 1.00 56.86 152 VAL B C 1
ATOM 2454 O O . VAL B 1 165 ? 31.683 30.588 75.014 1.00 56.54 152 VAL B O 1
ATOM 2458 N N . LEU B 1 166 ? 30.364 29.041 75.978 1.00 56.15 153 LEU B N 1
ATOM 2459 C CA . LEU B 1 166 ? 30.117 28.271 74.743 1.00 60.04 153 LEU B CA 1
ATOM 2460 C C . LEU B 1 166 ? 29.363 29.092 73.691 1.00 59.23 153 LEU B C 1
ATOM 2461 O O . LEU B 1 166 ? 29.648 29.061 72.517 1.00 59.88 153 LEU B O 1
ATOM 2466 N N . LEU B 1 167 ? 28.381 29.840 74.121 1.00 50.56 154 LEU B N 1
ATOM 2467 C CA . LEU B 1 167 ? 27.678 30.639 73.189 1.00 55.06 154 LEU B CA 1
ATOM 2468 C C . LEU B 1 167 ? 28.513 31.817 72.668 1.00 51.72 154 LEU B C 1
ATOM 2469 O O . LEU B 1 167 ? 28.391 32.171 71.508 1.00 54.08 154 LEU B O 1
ATOM 2474 N N . PHE B 1 168 ? 29.343 32.420 73.527 1.00 51.29 155 PHE B N 1
ATOM 2475 C CA . PHE B 1 168 ? 30.214 33.523 73.134 1.00 50.08 155 PHE B CA 1
ATOM 2476 C C . PHE B 1 168 ? 31.204 33.055 72.074 1.00 49.90 155 PHE B C 1
ATOM 2477 O O . PHE B 1 168 ? 31.439 33.748 71.059 1.00 45.63 155 PHE B O 1
ATOM 2485 N N . ARG B 1 169 ? 31.672 31.822 72.252 1.00 51.52 156 ARG B N 1
ATOM 2486 C CA . ARG B 1 169 ? 32.670 31.266 71.361 1.00 55.92 156 ARG B CA 1
ATOM 2487 C C . ARG B 1 169 ? 32.014 31.044 70.053 1.00 51.35 156 ARG B C 1
ATOM 2488 O O . ARG B 1 169 ? 32.582 31.417 69.026 1.00 48.64 156 ARG B O 1
ATOM 2496 N N . TYR B 1 170 ? 30.810 30.468 70.084 1.00 50.09 157 TYR B N 1
ATOM 2497 C CA . TYR B 1 170 ? 30.047 30.296 68.874 1.00 46.78 157 TYR B CA 1
ATOM 2498 C C . TYR B 1 170 ? 29.826 31.675 68.179 1.00 43.44 157 TYR B C 1
ATOM 2499 O O . TYR B 1 170 ? 30.007 31.810 66.970 1.00 48.78 157 TYR B O 1
ATOM 2508 N N . LEU B 1 171 ? 29.419 32.675 68.932 1.00 55.22 158 LEU B N 1
ATOM 2509 C CA . LEU B 1 171 ? 29.093 34.003 68.331 1.00 48.28 158 LEU B CA 1
ATOM 2510 C C . LEU B 1 171 ? 30.316 34.589 67.637 1.00 49.02 158 LEU B C 1
ATOM 2511 O O . LEU B 1 171 ? 30.218 35.149 66.567 1.00 62.02 158 LEU B O 1
ATOM 2516 N N . GLU B 1 172 ? 31.475 34.390 68.241 1.00 53.27 159 GLU B N 1
ATOM 2517 C CA . GLU B 1 172 ? 32.744 34.704 67.611 1.00 59.51 159 GLU B CA 1
ATOM 2518 C C . GLU B 1 172 ? 32.890 34.148 66.231 1.00 59.92 159 GLU B C 1
ATOM 2519 O O . GLU B 1 172 ? 33.249 34.861 65.325 1.00 62.42 159 GLU B O 1
ATOM 2525 N N . THR B 1 173 ? 32.594 32.877 66.050 1.00 60.05 160 THR B N 1
ATOM 2526 C CA . THR B 1 173 ? 32.744 32.270 64.741 1.00 48.57 160 THR B CA 1
ATOM 2527 C C . THR B 1 173 ? 31.680 32.800 63.777 1.00 51.53 160 THR B C 1
ATOM 2528 O O . THR B 1 173 ? 32.006 33.175 62.652 1.00 57.68 160 THR B O 1
ATOM 2532 N N . LEU B 1 174 ? 30.427 32.907 64.242 1.00 47.06 161 LEU B N 1
ATOM 2533 C CA . LEU B 1 174 ? 29.310 33.281 63.394 1.00 44.00 161 LEU B CA 1
ATOM 2534 C C . LEU B 1 174 ? 29.506 34.685 62.761 1.00 46.71 161 LEU B C 1
ATOM 2535 O O . LEU B 1 174 ? 29.170 34.872 61.605 1.00 47.80 161 LEU B O 1
ATOM 2540 N N . VAL B 1 175 ? 29.965 35.663 63.547 1.00 45.19 162 VAL B N 1
ATOM 2541 C CA . VAL B 1 175 ? 30.086 37.062 63.065 1.00 51.37 162 VAL B CA 1
ATOM 2542 C C . VAL B 1 175 ? 31.008 37.097 61.877 1.00 51.75 162 VAL B C 1
ATOM 2543 O O . VAL B 1 175 ? 30.690 37.683 60.850 1.00 55.53 162 VAL B O 1
ATOM 2547 N N . GLY B 1 176 ? 32.143 36.411 62.000 1.00 48.12 163 GLY B N 1
ATOM 2548 C CA . GLY B 1 176 ? 33.066 36.310 60.911 1.00 39.44 163 GLY B CA 1
ATOM 2549 C C . GLY B 1 176 ? 32.639 35.560 59.687 1.00 43.93 163 GLY B C 1
ATOM 2550 O O . GLY B 1 176 ? 33.291 35.684 58.693 1.00 45.04 163 GLY B O 1
ATOM 2551 N N . LEU B 1 177 ? 31.599 34.723 59.753 1.00 43.82 164 LEU B N 1
ATOM 2552 C CA . LEU B 1 177 ? 31.070 34.037 58.541 1.00 44.99 164 LEU B CA 1
ATOM 2553 C C . LEU B 1 177 ? 29.999 34.794 57.720 1.00 47.71 164 LEU B C 1
ATOM 2554 O O . LEU B 1 177 ? 29.617 34.364 56.650 1.00 43.63 164 LEU B O 1
ATOM 2559 N N . LEU B 1 178 ? 29.496 35.919 58.189 1.00 48.93 165 LEU B N 1
ATOM 2560 C CA . LEU B 1 178 ? 28.327 36.495 57.491 1.00 51.48 165 LEU B CA 1
ATOM 2561 C C . LEU B 1 178 ? 28.868 37.192 56.251 1.00 44.72 165 LEU B C 1
ATOM 2562 O O . LEU B 1 178 ? 30.012 37.511 56.259 1.00 50.01 165 LEU B O 1
ATOM 2567 N N . PRO B 1 179 ? 28.076 37.317 55.173 1.00 45.18 166 PRO B N 1
ATOM 2568 C CA . PRO B 1 179 ? 28.374 38.006 53.892 1.00 49.89 166 PRO B CA 1
ATOM 2569 C C . PRO B 1 179 ? 28.983 39.438 54.107 1.00 50.33 166 PRO B C 1
ATOM 2570 O O . PRO B 1 179 ? 29.890 39.839 53.375 1.00 52.70 166 PRO B O 1
ATOM 2574 N N . ALA B 1 180 ? 28.578 40.152 55.150 1.00 44.27 167 ALA B N 1
ATOM 2575 C CA . ALA B 1 180 ? 29.161 41.538 55.350 1.00 48.49 167 ALA B CA 1
ATOM 2576 C C . ALA B 1 180 ? 30.621 41.459 55.747 1.00 58.78 167 ALA B C 1
ATOM 2577 O O . ALA B 1 180 ? 31.377 42.378 55.449 1.00 62.59 167 ALA B O 1
ATOM 2579 N N . SER B 1 181 ? 31.043 40.330 56.358 1.00 64.63 168 SER B N 1
ATOM 2580 C CA . SER B 1 181 ? 32.464 40.125 56.697 1.00 56.84 168 SER B CA 1
ATOM 2581 C C . SER B 1 181 ? 33.292 40.059 55.434 1.00 59.57 168 SER B C 1
ATOM 2582 O O . SER B 1 181 ? 34.375 40.619 55.381 1.00 60.68 168 SER B O 1
ATOM 2585 N N . GLU B 1 182 ? 32.750 39.405 54.410 1.00 62.89 169 GLU B N 1
ATOM 2586 C CA . GLU B 1 182 ? 33.411 39.321 53.112 1.00 72.30 169 GLU B CA 1
ATOM 2587 C C . GLU B 1 182 ? 33.607 40.741 52.531 1.00 71.52 169 GLU B C 1
ATOM 2588 O O . GLU B 1 182 ? 34.619 41.053 51.906 1.00 79.46 169 GLU B O 1
ATOM 2594 N N . LEU B 1 183 ? 32.661 41.620 52.798 1.00 70.62 170 LEU B N 1
ATOM 2595 C CA . LEU B 1 183 ? 32.760 42.968 52.284 1.00 66.34 170 LEU B CA 1
ATOM 2596 C C . LEU B 1 183 ? 33.739 43.805 53.139 1.00 61.70 170 LEU B C 1
ATOM 2597 O O . LEU B 1 183 ? 34.495 44.628 52.629 1.00 76.87 170 LEU B O 1
ATOM 2602 N N . GLN B 1 184 ? 33.746 43.575 54.436 1.00 60.41 171 GLN B N 1
ATOM 2603 C CA . GLN B 1 184 ? 34.785 44.138 55.313 1.00 60.21 171 GLN B CA 1
ATOM 2604 C C . GLN B 1 184 ? 36.201 43.808 54.848 1.00 59.91 171 GLN B C 1
ATOM 2605 O O . GLN B 1 184 ? 37.103 44.638 54.957 1.00 64.43 171 GLN B O 1
ATOM 2611 N N . ALA B 1 185 ? 36.420 42.595 54.360 1.00 61.56 172 ALA B N 1
ATOM 2612 C CA . ALA B 1 185 ? 37.773 42.188 53.986 1.00 61.43 172 ALA B CA 1
ATOM 2613 C C . ALA B 1 185 ? 38.211 43.021 52.796 1.00 61.10 172 ALA B C 1
ATOM 2614 O O . ALA B 1 185 ? 39.367 43.466 52.741 1.00 59.60 172 ALA B O 1
ATOM 2616 N N . ARG B 1 186 ? 37.303 43.213 51.840 1.00 60.60 173 ARG B N 1
ATOM 2617 C CA . ARG B 1 186 ? 37.641 43.971 50.621 1.00 65.99 173 ARG B CA 1
ATOM 2618 C C . ARG B 1 186 ? 38.048 45.399 50.913 1.00 62.51 173 ARG B C 1
ATOM 2619 O O . ARG B 1 186 ? 38.924 45.917 50.259 1.00 88.14 173 ARG B O 1
ATOM 2627 N N . LEU B 1 187 ? 37.488 45.997 51.943 1.00 67.23 174 LEU B N 1
ATOM 2628 C CA . LEU B 1 187 ? 37.811 47.365 52.299 1.00 64.74 174 LEU B CA 1
ATOM 2629 C C . LEU B 1 187 ? 38.963 47.551 53.264 1.00 74.85 174 LEU B C 1
ATOM 2630 O O . LEU B 1 187 ? 39.452 48.666 53.411 1.00 78.11 174 LEU B O 1
ATOM 2635 N N . ILE B 1 188 ? 39.371 46.520 53.998 1.00 71.66 175 ILE B N 1
ATOM 2636 C CA . ILE B 1 188 ? 40.402 46.761 55.005 1.00 60.66 175 ILE B CA 1
ATOM 2637 C C . ILE B 1 188 ? 41.693 46.207 54.501 1.00 69.42 175 ILE B C 1
ATOM 2638 O O . ILE B 1 188 ? 42.689 46.182 55.230 1.00 84.20 175 ILE B O 1
ATOM 2643 N N . ARG B 1 189 ? 41.672 45.766 53.251 1.00 67.04 176 ARG B N 1
ATOM 2644 C CA . ARG B 1 189 ? 42.844 45.161 52.658 1.00 93.02 176 ARG B CA 1
ATOM 2645 C C . ARG B 1 189 ? 43.907 46.222 52.291 1.00 98.47 176 ARG B C 1
ATOM 2646 O O . ARG B 1 189 ? 43.550 47.364 51.950 1.00 92.08 176 ARG B O 1
ATOM 2654 N N . PRO B 1 190 ? 45.209 45.868 52.456 1.00 95.62 177 PRO B N 1
ATOM 2655 C CA . PRO B 1 190 ? 46.331 46.641 51.894 1.00 95.31 177 PRO B CA 1
ATOM 2656 C C . PRO B 1 190 ? 46.462 46.471 50.369 1.00 97.04 177 PRO B C 1
ATOM 2657 O O . PRO B 1 190 ? 46.383 45.350 49.843 1.00 80.53 177 PRO B O 1
ATOM 2661 N N . PRO B 1 199 ? 36.185 55.604 50.334 1.00 78.37 186 PRO B N 1
ATOM 2662 C CA . PRO B 1 199 ? 34.945 55.969 49.614 1.00 80.99 186 PRO B CA 1
ATOM 2663 C C . PRO B 1 199 ? 33.666 55.617 50.399 1.00 84.91 186 PRO B C 1
ATOM 2664 O O . PRO B 1 199 ? 32.767 56.456 50.539 1.00 93.83 186 PRO B O 1
ATOM 2668 N N . VAL B 1 200 ? 33.594 54.380 50.885 1.00 70.12 187 VAL B N 1
ATOM 2669 C CA . VAL B 1 200 ? 32.508 53.889 51.736 1.00 67.22 187 VAL B CA 1
ATOM 2670 C C . VAL B 1 200 ? 33.157 53.101 52.874 1.00 67.10 187 VAL B C 1
ATOM 2671 O O . VAL B 1 200 ? 34.349 52.803 52.825 1.00 59.91 187 VAL B O 1
ATOM 2675 N N . LYS B 1 201 ? 32.396 52.782 53.912 1.00 67.75 188 LYS B N 1
ATOM 2676 C CA . LYS B 1 201 ? 32.938 51.956 55.008 1.00 65.96 188 LYS B CA 1
ATOM 2677 C C . LYS B 1 201 ? 31.771 51.329 55.740 1.00 61.97 188 LYS B C 1
ATOM 2678 O O . LYS B 1 201 ? 30.641 51.808 55.604 1.00 57.60 188 LYS B O 1
ATOM 2684 N N . LEU B 1 202 ? 32.044 50.268 56.493 1.00 59.71 189 LEU B N 1
ATOM 2685 C CA . LEU B 1 202 ? 31.067 49.655 57.406 1.00 63.08 189 LEU B CA 1
ATOM 2686 C C . LEU B 1 202 ? 30.90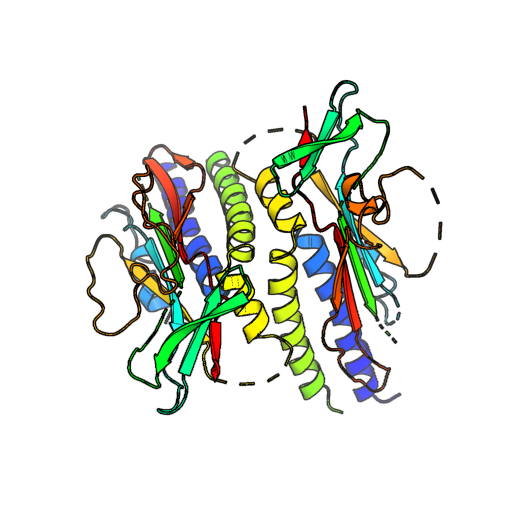2 50.456 58.697 1.00 64.85 189 LEU B C 1
ATOM 2687 O O . LEU B 1 202 ? 31.880 50.919 59.272 1.00 60.55 189 LEU B O 1
ATOM 2692 N N . GLY B 1 203 ? 29.667 50.621 59.145 1.00 65.87 190 GLY B N 1
ATOM 2693 C CA . GLY B 1 203 ? 29.419 51.108 60.506 1.00 62.42 190 GLY B CA 1
ATOM 2694 C C . GLY B 1 203 ? 28.408 50.220 61.227 1.00 61.57 190 GLY B C 1
ATOM 2695 O O . GLY B 1 203 ? 27.656 49.446 60.605 1.00 62.78 190 GLY B O 1
ATOM 2696 N N . THR B 1 204 ? 28.420 50.312 62.538 1.00 59.61 191 THR B N 1
ATOM 2697 C CA . THR B 1 204 ? 27.409 49.702 63.381 1.00 61.48 191 THR B CA 1
ATOM 2698 C C . THR B 1 204 ? 26.818 50.761 64.280 1.00 71.83 191 THR B C 1
ATOM 2699 O O . THR B 1 204 ? 27.420 51.792 64.515 1.00 72.24 191 THR B O 1
ATOM 2703 N N . ARG B 1 205 ? 25.642 50.466 64.806 1.00 71.27 192 ARG B N 1
ATOM 2704 C CA . ARG B 1 205 ? 24.860 51.405 65.525 1.00 67.38 192 ARG B CA 1
ATOM 2705 C C . ARG B 1 205 ? 24.081 50.570 66.519 1.00 72.19 192 ARG B C 1
ATOM 2706 O O . ARG B 1 205 ? 23.531 49.518 66.154 1.00 66.85 192 ARG B O 1
ATOM 2714 N N . ILE B 1 206 ? 24.013 51.050 67.760 1.00 75.16 193 ILE B N 1
ATOM 2715 C CA . ILE B 1 206 ? 23.296 50.364 68.844 1.00 75.53 193 ILE B CA 1
ATOM 2716 C C . ILE B 1 206 ? 21.985 51.056 69.191 1.00 84.51 193 ILE B C 1
ATOM 2717 O O . ILE B 1 206 ? 21.952 52.254 69.448 1.00 102.28 193 ILE B O 1
ATOM 2722 N N . LEU B 1 207 ? 20.899 50.300 69.186 1.00 82.40 194 LEU B N 1
ATOM 2723 C CA . LEU B 1 207 ? 19.580 50.858 69.438 1.00 74.44 194 LEU B CA 1
ATOM 2724 C C . LEU B 1 207 ? 18.822 50.054 70.490 1.00 83.45 194 LEU B C 1
ATOM 2725 O O . LEU B 1 207 ? 19.217 48.918 70.836 1.00 70.80 194 LEU B O 1
ATOM 2730 N N . ASP B 1 208 ? 17.713 50.630 70.965 1.00 91.46 195 ASP B N 1
ATOM 2731 C CA . ASP B 1 208 ? 16.801 49.956 71.892 1.00 93.39 195 ASP B CA 1
ATOM 2732 C C . ASP B 1 208 ? 15.582 49.451 71.117 1.00 102.37 195 ASP B C 1
ATOM 2733 O O . ASP B 1 208 ? 14.978 50.206 70.343 1.00 97.58 195 ASP B O 1
ATOM 2738 N N . GLY B 1 209 ? 15.224 48.183 71.339 1.00 98.66 196 GLY B N 1
ATOM 2739 C CA . GLY B 1 209 ? 14.107 47.525 70.654 1.00 100.23 196 GLY B CA 1
ATOM 2740 C C . GLY B 1 209 ? 12.815 48.283 70.401 1.00 108.97 196 GLY B C 1
ATOM 2741 O O . GLY B 1 209 ? 11.899 47.739 69.765 1.00 100.62 196 GLY B O 1
ATOM 2742 N N . SER B 1 210 ? 12.744 49.529 70.887 1.00 115.73 197 SER B N 1
ATOM 2743 C CA . SER B 1 210 ? 11.567 50.399 70.736 1.00 107.76 197 SER B CA 1
ATOM 2744 C C . SER B 1 210 ? 11.929 51.900 70.737 1.00 100.90 197 SER B C 1
ATOM 2745 O O . SER B 1 210 ? 11.557 52.657 69.826 1.00 91.42 197 SER B O 1
ATOM 2748 N N . GLY B 1 217 ? 16.174 58.360 55.800 1.00 72.55 204 GLY B N 1
ATOM 2749 C CA . GLY B 1 217 ? 16.093 57.997 54.371 1.00 80.36 204 GLY B CA 1
ATOM 2750 C C . GLY B 1 217 ? 17.352 57.228 53.931 1.00 95.65 204 GLY B C 1
ATOM 2751 O O . GLY B 1 217 ? 18.368 57.823 53.552 1.00 91.09 204 GLY B O 1
ATOM 2752 N N . ARG B 1 218 ? 17.285 55.897 53.975 1.00 79.37 205 ARG B N 1
ATOM 2753 C CA . ARG B 1 218 ? 18.441 55.050 53.700 1.00 73.95 205 ARG B CA 1
ATOM 2754 C C . ARG B 1 218 ? 17.949 53.819 52.950 1.00 76.69 205 ARG B C 1
ATOM 2755 O O . ARG B 1 218 ? 16.747 53.647 52.787 1.00 73.06 205 ARG B O 1
ATOM 2763 N N . ILE B 1 219 ? 18.850 52.931 52.541 1.00 64.06 206 ILE B N 1
ATOM 2764 C CA . ILE B 1 219 ? 18.391 51.686 51.931 1.00 57.95 206 ILE B CA 1
ATOM 2765 C C . ILE B 1 219 ? 18.242 50.664 53.034 1.00 50.03 206 ILE B C 1
ATOM 2766 O O . ILE B 1 219 ? 19.223 50.292 53.685 1.00 62.32 206 ILE B O 1
ATOM 2771 N N . GLY B 1 220 ? 16.997 50.260 53.270 1.00 46.03 207 GLY B N 1
ATOM 2772 C CA . GLY B 1 220 ? 16.696 49.417 54.405 1.00 51.35 207 GLY B CA 1
ATOM 2773 C C . GLY B 1 220 ? 16.884 47.949 54.071 1.00 47.38 207 GLY B C 1
ATOM 2774 O O . GLY B 1 220 ? 17.069 47.582 52.890 1.00 51.13 207 GLY B O 1
ATOM 2775 N N . LEU B 1 221 ? 16.805 47.111 55.108 1.00 54.14 208 LEU B N 1
ATOM 2776 C CA . LEU B 1 221 ? 16.852 45.680 54.920 1.00 51.38 208 LEU B CA 1
ATOM 2777 C C . LEU B 1 221 ? 15.770 45.128 54.026 1.00 52.01 208 LEU B C 1
ATOM 2778 O O . LEU B 1 221 ? 15.991 44.171 53.281 1.00 63.64 208 LEU B O 1
ATOM 2783 N N . SER B 1 222 ? 14.592 45.701 54.097 1.00 56.37 209 SER B N 1
ATOM 2784 C CA . SER B 1 222 ? 13.461 45.203 53.326 1.00 51.45 209 SER B CA 1
ATOM 2785 C C . SER B 1 222 ? 13.509 45.553 51.860 1.00 47.54 209 SER B C 1
ATOM 2786 O O . SER B 1 222 ? 12.727 44.989 51.113 1.00 60.33 209 SER B O 1
ATOM 2789 N N . LYS B 1 223 ? 14.397 46.441 51.402 1.00 51.15 210 LYS B N 1
ATOM 2790 C CA . LYS B 1 223 ? 14.548 46.637 49.927 1.00 47.13 210 LYS B CA 1
ATOM 2791 C C . LYS B 1 223 ? 15.442 45.588 49.361 1.00 53.01 210 LYS B C 1
ATOM 2792 O O . LYS B 1 223 ? 16.554 45.364 49.870 1.00 49.29 210 LYS B O 1
ATOM 2798 N N . SER B 1 224 ? 14.954 44.919 48.329 1.00 52.05 211 SER B N 1
ATOM 2799 C CA . SER B 1 224 ? 15.613 43.705 47.857 1.00 55.72 211 SER B CA 1
ATOM 2800 C C . SER B 1 224 ? 16.767 43.987 46.893 1.00 62.28 211 SER B C 1
ATOM 2801 O O . SER B 1 224 ? 17.606 43.089 46.683 1.00 42.97 211 SER B O 1
ATOM 2804 N N . LEU B 1 225 ? 16.741 45.197 46.271 1.00 45.02 212 LEU B N 1
ATOM 2805 C CA . LEU B 1 225 ? 17.729 45.696 45.347 1.00 40.45 212 LEU B CA 1
ATOM 2806 C C . LEU B 1 225 ? 17.905 44.973 44.077 1.00 45.62 212 LEU B C 1
ATOM 2807 O O . LEU B 1 225 ? 18.200 45.590 43.048 1.00 44.77 212 LEU B O 1
ATOM 2812 N N . ILE B 1 226 ? 17.879 43.639 44.111 1.00 47.33 213 ILE B N 1
ATOM 2813 C CA . ILE B 1 226 ? 18.007 42.931 42.858 1.00 38.06 213 ILE B CA 1
ATOM 2814 C C . ILE B 1 226 ? 16.606 42.523 42.441 1.00 45.05 213 ILE B C 1
ATOM 2815 O O . ILE B 1 226 ? 15.936 41.719 43.140 1.00 54.23 213 ILE B O 1
ATOM 2820 N N . ALA B 1 227 ? 16.176 42.972 41.273 1.00 48.66 214 ALA B N 1
ATOM 2821 C CA . ALA B 1 227 ? 14.753 42.861 40.855 1.00 49.83 214 ALA B CA 1
ATOM 2822 C C . ALA B 1 227 ? 14.253 41.393 40.767 1.00 51.19 214 ALA B C 1
ATOM 2823 O O . ALA B 1 227 ? 13.064 41.116 41.010 1.00 54.14 214 ALA B O 1
ATOM 2825 N N . THR B 1 228 ? 15.160 40.484 40.421 1.00 51.25 215 THR B N 1
ATOM 2826 C CA . THR B 1 228 ? 14.804 39.074 40.209 1.00 60.14 215 THR B CA 1
ATOM 2827 C C . THR B 1 228 ? 14.353 38.349 41.469 1.00 58.10 215 THR B C 1
ATOM 2828 O O . THR B 1 228 ? 13.806 37.285 41.342 1.00 61.11 215 THR B O 1
ATOM 2832 N N . TYR B 1 229 ? 14.515 38.940 42.669 1.00 54.84 216 TYR B N 1
ATOM 2833 C CA . TYR B 1 229 ? 13.861 38.413 43.878 1.00 51.13 216 TYR B CA 1
ATOM 2834 C C . TYR B 1 229 ? 12.356 38.492 43.878 1.00 60.83 216 TYR B C 1
ATOM 2835 O O . TYR B 1 229 ? 11.671 37.698 44.569 1.00 54.85 216 TYR B O 1
ATOM 2844 N N . SER B 1 230 ? 11.828 39.452 43.121 1.00 63.27 217 SER B N 1
ATOM 2845 C CA . SER B 1 230 ? 10.388 39.545 42.951 1.00 64.99 217 SER B CA 1
ATOM 2846 C C . SER B 1 230 ? 9.789 38.278 42.330 1.00 68.40 217 SER B C 1
ATOM 2847 O O . SER B 1 230 ? 8.673 37.912 42.682 1.00 74.36 217 SER B O 1
ATOM 2850 N N . ASN B 1 231 ? 10.508 37.612 41.420 1.00 73.48 218 ASN B N 1
ATOM 2851 C CA . ASN B 1 231 ? 10.056 36.297 40.910 1.00 84.45 218 ASN B CA 1
ATOM 2852 C C . ASN B 1 231 ? 9.589 35.381 42.055 1.00 89.99 218 ASN B C 1
ATOM 2853 O O . ASN B 1 231 ? 8.408 35.042 42.128 1.00 82.24 218 ASN B O 1
ATOM 2858 N N . VAL B 1 232 ? 10.516 35.070 42.968 1.00 76.01 219 VAL B N 1
ATOM 2859 C CA . VAL B 1 232 ? 10.308 34.187 44.110 1.00 75.45 219 VAL B CA 1
ATOM 2860 C C . VAL B 1 232 ? 8.972 34.425 44.794 1.00 77.40 219 VAL B C 1
ATOM 2861 O O . VAL B 1 232 ? 8.774 35.471 45.394 1.00 75.72 219 VAL B O 1
ATOM 2865 N N . PRO B 1 239 ? 11.399 37.366 53.597 1.00 49.66 226 PRO B N 1
ATOM 2866 C CA . PRO B 1 239 ? 11.781 38.107 52.367 1.00 51.77 226 PRO B CA 1
ATOM 2867 C C . PRO B 1 239 ? 12.976 37.424 51.769 1.00 51.53 226 PRO B C 1
ATOM 2868 O O . PRO B 1 239 ? 13.968 37.209 52.455 1.00 61.24 226 PRO B O 1
ATOM 2872 N N . ALA B 1 240 ? 12.844 37.017 50.512 1.00 47.98 227 ALA B N 1
ATOM 2873 C CA . ALA B 1 240 ? 13.768 36.120 49.846 1.00 46.00 227 ALA B CA 1
ATOM 2874 C C . ALA B 1 240 ? 15.164 36.672 49.810 1.00 51.85 227 ALA B C 1
ATOM 2875 O O . ALA B 1 240 ? 16.113 35.923 49.618 1.00 44.55 227 ALA B O 1
ATOM 2877 N N . HIS B 1 241 ? 15.320 38.007 49.872 1.00 52.75 228 HIS B N 1
ATOM 2878 C CA . HIS B 1 241 ? 16.683 38.526 49.733 1.00 47.75 228 HIS B CA 1
ATOM 2879 C C . HIS B 1 241 ? 17.421 38.533 51.081 1.00 45.85 228 HIS B C 1
ATOM 2880 O O . HIS B 1 241 ? 18.608 38.892 51.156 1.00 42.65 228 HIS B O 1
ATOM 2887 N N . LEU B 1 242 ? 16.740 38.088 52.144 1.00 48.97 229 LEU B N 1
ATOM 2888 C CA . LEU B 1 242 ? 17.345 38.071 53.476 1.00 49.42 229 LEU B CA 1
ATOM 2889 C C . LEU B 1 242 ? 17.573 36.685 53.959 1.00 54.67 229 LEU B C 1
ATOM 2890 O O . LEU B 1 242 ? 16.855 35.800 53.614 1.00 43.25 229 LEU B O 1
ATOM 2895 N N . GLU B 1 243 ? 18.530 36.506 54.846 1.00 62.11 230 GLU B N 1
ATOM 2896 C CA . GLU B 1 243 ? 18.632 35.241 55.546 1.00 53.46 230 GLU B CA 1
ATOM 2897 C C . GLU B 1 243 ? 18.538 35.490 57.043 1.00 54.90 230 GLU B C 1
ATOM 2898 O O . GLU B 1 243 ? 18.662 36.640 57.528 1.00 45.99 230 GLU B O 1
ATOM 2904 N N . GLN B 1 244 ? 18.296 34.423 57.793 1.00 51.44 231 GLN B N 1
ATOM 2905 C CA . GLN B 1 244 ? 18.055 34.563 59.206 1.00 59.00 231 GLN B CA 1
ATOM 2906 C C . GLN B 1 244 ? 18.711 33.488 60.001 1.00 55.29 231 GLN B C 1
ATOM 2907 O O . GLN B 1 244 ? 18.583 32.323 59.658 1.00 67.25 231 GLN B O 1
ATOM 2913 N N . ARG B 1 245 ? 19.365 33.869 61.092 1.00 54.92 232 ARG B N 1
ATOM 2914 C CA . ARG B 1 245 ? 19.945 32.919 62.012 1.00 54.28 232 ARG B CA 1
ATOM 2915 C C . ARG B 1 245 ? 19.502 33.226 63.449 1.00 63.02 232 ARG B C 1
ATOM 2916 O O . ARG B 1 245 ? 19.381 34.401 63.855 1.00 56.41 232 ARG B O 1
ATOM 2924 N N . LYS B 1 246 ? 19.234 32.166 64.206 1.00 63.03 233 LYS B N 1
ATOM 2925 C CA . LYS B 1 246 ? 18.848 32.237 65.629 1.00 68.65 233 LYS B CA 1
ATOM 2926 C C . LYS B 1 246 ? 19.700 31.301 66.425 1.00 66.35 233 LYS B C 1
ATOM 2927 O O . LYS B 1 246 ? 19.823 30.116 66.066 1.00 74.22 233 LYS B O 1
ATOM 2933 N N . ILE B 1 247 ? 20.284 31.790 67.509 1.00 51.97 234 ILE B N 1
ATOM 2934 C CA . ILE B 1 247 ? 21.077 30.889 68.329 1.00 62.36 234 ILE B CA 1
ATOM 2935 C C . ILE B 1 247 ? 20.144 30.084 69.220 1.00 64.39 234 ILE B C 1
ATOM 2936 O O . ILE B 1 247 ? 19.046 30.565 69.553 1.00 65.87 234 ILE B O 1
ATOM 2941 N N . THR B 1 248 ? 20.528 28.840 69.532 1.00 65.31 235 THR B N 1
ATOM 2942 C CA . THR B 1 248 ? 19.873 28.120 70.617 1.00 57.16 235 THR B CA 1
ATOM 2943 C C . THR B 1 248 ? 19.783 28.975 71.925 1.00 64.80 235 THR B C 1
ATOM 2944 O O . THR B 1 248 ? 20.786 29.339 72.507 1.00 62.43 235 THR B O 1
ATOM 2948 N N . PRO B 1 249 ? 18.557 29.324 72.348 1.00 67.42 236 PRO B N 1
ATOM 2949 C CA . PRO B 1 249 ? 18.307 30.173 73.519 1.00 71.78 236 PRO B CA 1
ATOM 2950 C C . PRO B 1 249 ? 18.803 29.527 74.820 1.00 72.99 236 PRO B C 1
ATOM 2951 O O . PRO B 1 249 ? 18.865 28.318 74.926 1.00 74.90 236 PRO B O 1
ATOM 2955 N N . ILE B 1 250 ? 19.191 30.336 75.785 1.00 70.59 237 ILE B N 1
ATOM 2956 C CA . ILE B 1 250 ? 19.714 29.814 77.034 1.00 61.70 237 ILE B CA 1
ATOM 2957 C C . ILE B 1 250 ? 18.622 30.063 78.069 1.00 72.62 237 ILE B C 1
ATOM 2958 O O . ILE B 1 250 ? 18.212 31.242 78.299 1.00 58.94 237 ILE B O 1
ATOM 2963 N N . ARG B 1 251 ? 18.119 28.962 78.648 1.00 78.22 238 ARG B N 1
ATOM 2964 C CA . ARG B 1 251 ? 16.982 29.027 79.598 1.00 79.99 238 ARG B CA 1
ATOM 2965 C C . ARG B 1 251 ? 17.516 29.471 80.939 1.00 68.31 238 ARG B C 1
ATOM 2966 O O . ARG B 1 251 ? 18.553 28.987 81.385 1.00 71.96 238 ARG B O 1
ATOM 2974 N N . THR B 1 252 ? 16.844 30.442 81.533 1.00 73.02 239 THR B N 1
ATOM 2975 C CA . THR B 1 252 ? 17.197 30.969 82.836 1.00 72.23 239 THR B CA 1
ATOM 2976 C C . THR B 1 252 ? 15.939 31.448 83.576 1.00 86.12 239 THR B C 1
ATOM 2977 O O . THR B 1 252 ? 14.889 31.731 82.970 1.00 84.50 239 THR B O 1
ATOM 2981 N N . LYS B 1 253 ? 16.064 31.575 84.886 1.00 77.87 240 LYS B N 1
ATOM 2982 C CA . LYS B 1 253 ? 14.935 31.921 85.717 1.00 88.83 240 LYS B CA 1
ATOM 2983 C C . LYS B 1 253 ? 14.386 33.345 85.536 1.00 87.61 240 LYS B C 1
ATOM 2984 O O . LYS B 1 253 ? 13.259 33.605 85.946 1.00 83.83 240 LYS B O 1
ATOM 2990 N N . PHE B 1 254 ? 15.157 34.266 84.949 1.00 79.26 241 PHE B N 1
ATOM 2991 C CA . PHE B 1 254 ? 14.572 35.559 84.519 1.00 81.66 241 PHE B CA 1
ATOM 2992 C C . PHE B 1 254 ? 13.979 35.494 83.105 1.00 77.83 241 PHE B C 1
ATOM 2993 O O . PHE B 1 254 ? 13.538 36.531 82.584 1.00 57.74 241 PHE B O 1
ATOM 3001 N N . GLY B 1 255 ? 13.993 34.289 82.496 1.00 67.27 242 GLY B N 1
ATOM 3002 C CA . GLY B 1 255 ? 13.619 34.103 81.098 1.00 82.05 242 GLY B CA 1
ATOM 3003 C C . GLY B 1 255 ? 14.655 33.456 80.176 1.00 85.78 242 GLY B C 1
ATOM 3004 O O . GLY B 1 255 ? 15.547 32.714 80.613 1.00 83.76 242 GLY B O 1
ATOM 3005 N N . SER B 1 256 ? 14.512 33.719 78.881 1.00 73.09 243 SER B N 1
ATOM 3006 C CA . SER B 1 256 ? 15.346 33.066 77.877 1.00 71.54 243 SER B CA 1
ATOM 3007 C C . SER B 1 256 ? 16.275 34.074 77.249 1.00 60.07 243 SER B C 1
ATOM 3008 O O . SER B 1 256 ? 15.828 35.202 76.868 1.00 60.26 243 SER B O 1
ATOM 3011 N N . LEU B 1 257 ? 17.563 33.703 77.174 1.00 59.73 244 LEU B N 1
ATOM 3012 C CA . LEU B 1 257 ? 18.518 34.520 76.385 1.00 59.24 244 LEU B CA 1
ATOM 3013 C C . LEU B 1 257 ? 18.459 34.110 74.938 1.00 51.48 244 LEU B C 1
ATOM 3014 O O . LEU B 1 257 ? 18.722 32.961 74.594 1.00 52.87 244 LEU B O 1
ATOM 3019 N N . ARG B 1 258 ? 18.079 35.062 74.100 1.00 58.15 245 ARG B N 1
ATOM 3020 C CA . ARG B 1 258 ? 17.874 34.810 72.677 1.00 57.28 245 ARG B CA 1
ATOM 3021 C C . ARG B 1 258 ? 18.665 35.819 71.904 1.00 59.30 245 ARG B C 1
ATOM 3022 O O . ARG B 1 258 ? 18.613 37.050 72.196 1.00 58.84 245 ARG B O 1
ATOM 3030 N N . ILE B 1 259 ? 19.383 35.278 70.922 1.00 55.92 246 ILE B N 1
ATOM 3031 C CA . ILE B 1 259 ? 20.085 36.016 69.902 1.00 44.50 246 ILE B CA 1
ATOM 3032 C C . ILE B 1 259 ? 19.744 35.505 68.534 1.00 52.97 246 ILE B C 1
ATOM 3033 O O . ILE B 1 259 ? 19.750 34.239 68.237 1.00 44.26 246 ILE B O 1
ATOM 3038 N N . SER B 1 260 ? 19.420 36.487 67.691 1.00 44.29 247 SER B N 1
ATOM 3039 C CA . SER B 1 260 ? 19.116 36.210 66.287 1.00 52.22 247 SER B CA 1
ATOM 3040 C C . SER B 1 260 ? 19.696 37.297 65.364 1.00 45.62 247 SER B C 1
ATOM 3041 O O . SER B 1 260 ? 19.984 38.386 65.817 1.00 53.72 247 SER B O 1
ATOM 3044 N N . VAL B 1 261 ? 19.835 37.019 64.081 1.00 46.55 248 VAL B N 1
ATOM 3045 C CA . VAL B 1 261 ? 20.281 38.020 63.115 1.00 43.09 248 VAL B CA 1
ATOM 3046 C C . VAL B 1 261 ? 19.553 37.851 61.793 1.00 45.60 248 VAL B C 1
ATOM 3047 O O . VAL B 1 261 ? 19.309 36.710 61.344 1.00 47.63 248 VAL B O 1
ATOM 3051 N N . SER B 1 262 ? 19.177 38.990 61.180 1.00 37.68 249 SER B N 1
ATOM 3052 C CA . SER B 1 262 ? 18.746 39.012 59.797 1.00 42.97 249 SER B CA 1
ATOM 3053 C C . SER B 1 262 ? 19.737 39.788 58.980 1.00 41.19 249 SER B C 1
ATOM 3054 O O . SER B 1 262 ? 20.208 40.882 59.375 1.00 41.11 249 SER B O 1
ATOM 3057 N N . TYR B 1 263 ? 20.001 39.272 57.800 1.00 41.80 250 TYR B N 1
ATOM 3058 C CA . TYR B 1 263 ? 21.027 39.893 56.992 1.00 43.37 250 TYR B CA 1
ATOM 3059 C C . TYR B 1 263 ? 20.756 39.720 55.532 1.00 42.81 250 TYR B C 1
ATOM 3060 O O . TYR B 1 263 ? 20.212 38.712 55.110 1.00 47.59 250 TYR B O 1
ATOM 3069 N N . ARG B 1 264 ? 21.202 40.710 54.772 1.00 44.28 251 ARG B N 1
ATOM 3070 C CA . ARG B 1 264 ? 21.135 40.717 53.303 1.00 46.02 251 ARG B CA 1
ATOM 3071 C C . ARG B 1 264 ? 22.032 39.603 52.768 1.00 49.49 251 ARG B C 1
ATOM 3072 O O . ARG B 1 264 ? 23.240 39.570 53.055 1.00 55.67 251 ARG B O 1
ATOM 3080 N N . LYS B 1 265 ? 21.469 38.692 51.985 1.00 44.22 252 LYS B N 1
ATOM 3081 C CA . LYS B 1 265 ? 22.319 37.636 51.384 1.00 52.91 252 LYS B CA 1
ATOM 3082 C C . LYS B 1 265 ? 23.379 38.176 50.410 1.00 52.50 252 LYS B C 1
ATOM 3083 O O . LYS B 1 265 ? 24.461 37.660 50.352 1.00 47.89 252 LYS B O 1
ATOM 3089 N N . ASP B 1 266 ? 23.073 39.217 49.622 1.00 56.98 253 ASP B N 1
ATOM 3090 C CA . ASP B 1 266 ? 24.001 39.658 48.567 1.00 46.33 253 ASP B CA 1
ATOM 3091 C C . ASP B 1 266 ? 24.737 40.883 49.067 1.00 54.20 253 ASP B C 1
ATOM 3092 O O . ASP B 1 266 ? 24.104 41.906 49.339 1.00 55.29 253 ASP B O 1
ATOM 3097 N N . CYS B 1 267 ? 26.065 40.800 49.141 1.00 48.10 254 CYS B N 1
ATOM 3098 C CA . CYS B 1 267 ? 26.883 41.863 49.660 1.00 46.34 254 CYS B CA 1
ATOM 3099 C C . CYS B 1 267 ? 27.963 42.298 48.727 1.00 44.35 254 CYS B C 1
ATOM 3100 O O . CYS B 1 267 ? 28.831 43.041 49.111 1.00 51.29 254 CYS B O 1
ATOM 3103 N N . ASP B 1 268 ? 27.876 41.918 47.468 1.00 47.10 255 ASP B N 1
ATOM 3104 C CA . ASP B 1 268 ? 28.953 42.245 46.533 1.00 44.16 255 ASP B CA 1
ATOM 3105 C C . ASP B 1 268 ? 28.794 43.663 45.882 1.00 48.26 255 ASP B C 1
ATOM 3106 O O . ASP B 1 268 ? 28.552 43.806 44.696 1.00 47.43 255 ASP B O 1
ATOM 3111 N N . PHE B 1 269 ? 28.941 44.691 46.702 1.00 45.46 256 PHE B N 1
ATOM 3112 C CA . PHE B 1 269 ? 28.763 46.090 46.291 1.00 51.99 256 PHE B CA 1
ATOM 3113 C C . PHE B 1 269 ? 29.969 46.738 45.624 1.00 53.03 256 PHE B C 1
ATOM 3114 O O . PHE B 1 269 ? 31.089 46.451 46.013 1.00 54.56 256 PHE B O 1
ATOM 3122 N N . HIS B 1 270 ? 29.755 47.645 44.667 1.00 53.42 257 HIS B N 1
ATOM 3123 C CA . HIS B 1 270 ? 30.881 48.398 44.043 1.00 54.66 257 HIS B CA 1
ATOM 3124 C C . HIS B 1 270 ? 30.581 49.854 43.917 1.00 65.36 257 HIS B C 1
ATOM 3125 O O . HIS B 1 270 ? 29.407 50.279 43.926 1.00 64.92 257 HIS B O 1
ATOM 3132 N N . VAL B 1 271 ? 31.655 50.613 43.770 1.00 60.88 258 VAL B N 1
ATOM 3133 C CA . VAL B 1 271 ? 31.571 52.026 43.549 1.00 62.89 258 VAL B CA 1
ATOM 3134 C C . VAL B 1 271 ? 32.289 52.433 42.272 1.00 71.13 258 VAL B C 1
ATOM 3135 O O . VAL B 1 271 ? 33.484 52.201 42.109 1.00 77.15 258 VAL B O 1
ATOM 3139 N N . ASN B 1 272 ? 31.545 53.066 41.390 1.00 58.06 259 ASN B N 1
ATOM 3140 C CA . ASN B 1 272 ? 32.046 53.590 40.143 1.00 65.66 259 ASN B CA 1
ATOM 3141 C C . ASN B 1 272 ? 31.535 55.011 39.926 1.00 57.96 259 ASN B C 1
ATOM 3142 O O . ASN B 1 272 ? 32.236 55.822 39.303 1.00 82.17 259 ASN B O 1
#

Organism: Lachancea thermotolerans (strain ATCC 56472 / CBS 6340 / NRRL Y-8284) (NCBI:txid559295)

Radius of gyration: 23.33 Å; Cα contacts (8 Å, |Δi|>4): 656; chains: 2; bounding box: 62×61×63 Å

Nearest PDB structures (foldseek):
  4j2g-assembly3_B  TM=1.005E+00  e=2.197E-39  Lachancea thermotolerans CBS 6340
  4j2g-assembly3_A  TM=9.627E-01  e=1.143E-32  Lachancea thermotolerans CBS 6340
  7km7-assembly1_A  TM=3.474E-01  e=1.154E+00  Mycobacterium ulcerans Agy99
  5k65-assembly1_B  TM=3.731E-01  e=1.578E+00  Homo sapiens
  5o4e-assembly1_D  TM=1.628E-01  e=1.789E+00  Homo sapiens